Protein 4XB1 (pdb70)

Secondary structure (DSSP, 8-state):
-EEEEEEE--SHHHHHHHHHHHHHSEETTEEEEEEEEEETTEEEESS--HHHHHHHHHHHS-GGGSTT---B---HHHHHHHH--SEEEE-S--TTTHHHHHHHHHTT-EEEE--HHHHHHHHHHHHHHHHHTT--EE-GGGSSTTS-HHHHHHHS-TT--EEEEEEE--HHHHHHHHHHHHT--HHHHHHHHHHTTSS-SS-HHHHTTHHHHHHHHHHHHHHHSS--SEEEE--STT-S--TTEEEEEEEETTEEEEEEEE--TT-TT---TTEEEEEEEETTTEEEEEEEE---HHHHHHHHHHHHHHHHTT-----/-EEEEEEE--SHHHHHHHHHHHHHSSSTT-EEEEEEEEETTEEEESS--HHHHHHHHHHHS-STT-SS--EE---HHHIIIII--SEEEE-S--TTTHHHHHHHHHTT-EEEE--HHHHHHHHHHHHHHHHHTT--EE-GGGSSTTS-HHHHHHHS-TT--EEEEEEE--HHHHHHHHHHHHT--HHHHHHHHHHTTSS-SS-HHHHTTHHHHHHHHHHHHHHHSS--SEEEE--STT-S--TTEEEEEEEETTEEEEEEEE--TT-TT---TTEEEEEEEETTTEEEEEEEE---HHHHHHHHHHHHHHHHTT-----

B-factor: mean 46.6, std 16.68, range [19.9, 144.81]

Solvent-accessible surface area: 24765 Å² total; per-residue (Å²): 134,134,12,38,0,0,0,24,9,6,32,91,30,0,49,10,0,0,55,0,2,43,95,31,34,178,32,55,66,2,58,10,59,10,27,0,0,12,23,236,32,10,0,0,80,26,132,16,85,27,72,79,0,20,83,27,32,92,98,70,43,108,0,41,79,7,48,137,68,146,37,100,148,27,59,40,89,67,1,1,73,66,14,147,4,76,2,0,0,0,14,22,92,75,63,86,0,17,96,2,0,76,37,0,0,38,104,36,12,12,0,0,0,16,10,56,17,0,0,0,64,67,6,67,68,0,20,89,41,1,124,133,48,112,16,10,0,3,1,4,5,0,0,0,5,3,0,2,0,5,2,0,0,3,3,0,4,0,0,4,65,10,116,67,0,8,0,1,3,8,25,14,1,2,43,0,0,40,33,28,55,111,68,91,69,30,99,81,0,12,101,56,0,49,93,108,63,60,6,116,146,105,18,26,107,28,0,34,0,38,13,2,39,42,11,0,20,0,0,0,7,1,16,40,56,52,67,16,149,98,93,70,110,94,16,0,105,144,25,218,84,3,138,38,7,14,3,4,1,53,0,26,138,8,78,1,12,0,82,32,98,104,10,69,93,123,41,53,4,35,1,126,55,86,41,1,0,0,10,0,82,2,59,14,9,31,79,0,16,0,44,0,4,15,26,49,13,81,18,14,0,1,2,0,0,3,5,0,0,3,7,13,38,128,7,34,12,32,34,138,149,8,58,0,0,0,22,10,5,32,92,30,0,50,9,0,0,61,0,3,39,92,30,32,174,32,55,68,4,65,9,69,11,26,0,0,8,21,235,29,6,0,0,78,30,132,19,74,24,84,101,0,34,103,24,34,94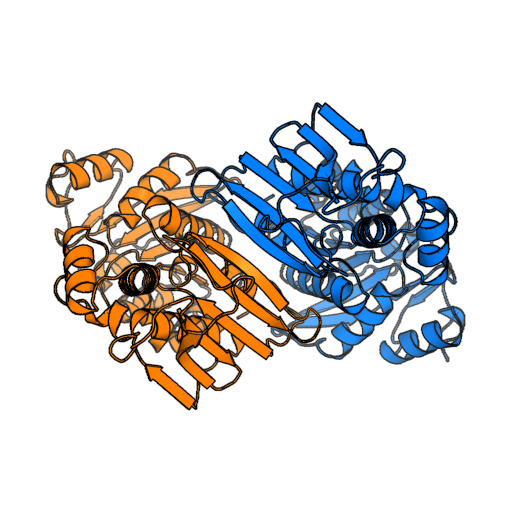,76,63,40,103,0,45,83,17,46,149,59,132,58,90,123,36,49,41,92,81,0,0,72,93,14,137,3,72,3,0,0,0,13,25,96,82,59,98,0,13,90,2,0,63,32,0,0,38,97,30,10,4,0,0,0,18,10,59,12,0,0,0,68,76,6,70,73,0,20,88,43,2,127,133,50,122,18,8,0,3,1,4,6,0,0,0,6,4,0,3,0,5,2,0,0,4,5,1,4,0,0,4,64,10,118,96,0,18,0,1,3,6,32,18,1,1,54,0,0,37,39,28,43,112,67,87,67,31,99,76,0,11,104,50,0,46,90,106,64,62,5,128,146,105,17,30,108,26,0,38,0,42,13,2,21,51,13,0,31,0,0,0,8,2,17,38,57,71,70,12,166,102,104,69,118,93,16,0,103,157,22,217,53,3,139,52,11,12,2,3,1,38,0,27,139,17,62,0,0,0,70,32,49,135,14,78,92,127,55,46,8,37,0,117,52,88,41,1,0,0,13,0,103,2,50,10,9,30,70,0,15,0,52,0,4,18,29,47,16,81,18,15,0,1,2,0,0,6,5,0,0,2,3,11,52,135,7,39,15,33,39

Radius of gyration: 25.52 Å; Cα contacts (8 Å, |Δi|>4): 1491; chains: 2; bounding box: 78×62×58 Å

Organism: Pyrococcus horikoshii (strain ATCC 700860 / DSM 12428 / JCM 9974 / NBRC 100139 / OT-3) (NCBI:txid70601)

Sequence (638 aa):
MKVNISIFGFGTVGRALAEIIAEKSRIFGVELNVISITDRSGTIWGDFDLLEAKEVKESTGKLSNIGDYEVYNFSPQELVEEVKPNILVDVSSWDEAHEMYKVALGEGISVVTSNKPPIANYYDELMNLAKENNAGIFFESTVMAGTPIIGVLRENLLGENIKRIDAVVNASTTFILTKMSEGKTLDDAIEEAKSLGILEEDPSKDIDGIDAYYKAKILHWVSYGEPPEEEERLGIREVRDARNVRLVAQVSKGKISVKPRKLSSDNPLLVEGVQNAAVIRTNNLGEVILKGPGGGGRVTASGVFTDIIKATLKFPNLRMKVNISIFGFGTVGRALAEIIAEKSRIFGVELNVISITDRSGTIWGDFDLLEAKEVKESTGKLSNIGDYEVYNFSPQELVEEVKPNILVDVSSWDEAHEMYKVALGEGISVVTSNKPPIANYYDELMNLAKENNAGIFFESTVMAGTPIIGVLRENLLGENIKRIDAVVNASTTFILTKMSEGKTLDDAIEEAKSLGILEEDPSKDIDGIDAYYKAKILHWVSYGEPPEEEERLGIREVRDARNVRLVAQVSKGKISVKPRKLSSDNPLLVEGVQNAAVIRTNNLGEVILKGPGGGGRVTASGVFTDIIKATLKFPNLR

CATH classification: 3.40.50.720 (+1 more: 3.30.360.10)

Foldseek 3Di:
DEFEEEEEDCDLQNLLLLVVCVVDQQDPNYHYDYQWYADPQAIWGHDADSNQCSVVCVVPVHSCPRPPTHGDHDDLLRCCVPRVTQEYEYEDADQVCLVSLLNQLQQLHEYFYLHQNNCLPPVLVSQVSNVVSVAYYHHQCLFLFLQRPVCCLFVHCVVWQWAKKKKQQQQLQLQLLVVLQVPDDNVVSVVVCCVVVSADPPRCCRQFCVSVQSNLSNSQCRRPVDGAQDEATGGCPPPRNSVQKTFMWMDGHRYIYTGIDRDDPPDPCSDHDQKMKMWTAIDVPGTDITMDGNDGNNRNSNNSVVVVVCRVVVPDRRD/DEFEEEEEDCPLANLLLLVVCVVPQQDPNYGYHYQWYADQQAMWGHDDRSNQCSVCCVVPVHSCVRPPTDGDHDDLLVCCVPRVTLEYEYPDADLVCLVSLLNNLLVQREYFYLHQNNCLPPVLVSCVSNVVRVAYYHHQNVFLFLQRPVCCLFVHCVVWQWAKKKKFTQQLQQQLLVVVQVPDDNVVSQVVCCVVVSAPPPRCCRQQCVSVQSNLSSVQCSRAVDGAQEEETGGCVPPDHSVQKGFMWMDGHRYIYTGIDHDDPPDPQSDHHQKMKMWTQIDPPGTDITMDGNDGHNRNSNRSVVVVVCRVVVPDGRD

Nearest PDB structures (foldseek):
  4xb1-assembly1_B  TM=1.001E+00  e=2.384E-67  Pyrococcus horikoshii OT3
  4xb2-assembly1_B  TM=9.931E-01  e=7.599E-66  Pyrococcus horikoshii OT3
  3c8m-assembly1_A-2  TM=9.111E-01  e=3.312E-28  Thermoplasma volcanium GSS1
  3jsa-assembly1_A-2  TM=9.023E-01  e=8.768E-27  Thermoplasma volcanium
  3ing-assembly1_A-2  TM=8.797E-01  e=6.847E-27  Thermoplasma acidophilum

InterPro domains:
  IPR001342 Homoserine dehydrogenase, catalytic [PF00742] (148-309)
  IPR005106 Aspartate/homoserine dehydrogenase, NAD-binding [PF03447] (9-140)
  IPR022697 Homoserine dehydrogenase lacking ACT domain [PIRSF036497] (2-315)
  IPR036291 NAD(P)-binding domain superfamily [SSF51735] (3-167)

GO terms:
  GO:0004412 homoserine dehydrogenase activity (F, IDA)
  GO:0071265 L-methionine biosynthetic process (P, IDA)
  GO:0009088 L-threonine biosynthetic process (P, IDA)

Structure (mmCIF, N/CA/C/O backbone):
data_4XB1
#
_entry.id   4XB1
#
_cell.length_a   112.560
_cell.length_b   112.560
_cell.length_c   95.885
_cell.angle_alpha   90.000
_cell.angle_beta   90.000
_cell.angle_gamma   90.000
#
_symmetry.space_group_name_H-M   'P 41'
#
loop_
_entity.id
_entity.type
_entity.pdbx_description
1 polymer '319aa long hypothetical homoserine dehydrogenase'
2 non-polymer 'NADPH DIHYDRO-NICOTINAMIDE-ADENINE-DINUCLEOTIDE PHOSPHATE'
3 non-polymer 'SODIUM ION'
4 non-polymer (4S)-2-METHYL-2,4-PENTANEDIOL
5 water water
#
loop_
_atom_site.group_PDB
_atom_site.id
_atom_site.type_symbol
_atom_site.label_atom_id
_atom_site.label_alt_id
_atom_site.label_comp_id
_atom_site.label_asym_id
_atom_site.label_entity_id
_atom_site.label_seq_id
_atom_site.pdbx_PDB_ins_code
_atom_site.Cartn_x
_atom_site.Cartn_y
_atom_site.Cartn_z
_atom_site.occupancy
_atom_site.B_iso_or_equiv
_atom_site.auth_seq_id
_atom_site.auth_comp_id
_atom_site.auth_asym_id
_atom_site.auth_atom_id
_atom_site.pdbx_PDB_model_num
ATOM 1 N N . MET A 1 17 ? 23.778 49.509 25.842 1.00 79.91 1 MET A N 1
ATOM 2 C CA . MET A 1 17 ? 23.458 48.113 25.382 1.00 88.84 1 MET A CA 1
ATOM 3 C C . MET A 1 17 ? 24.564 47.424 24.510 1.00 87.30 1 MET A C 1
ATOM 4 O O . MET A 1 17 ? 24.700 47.671 23.301 1.00 79.70 1 MET A O 1
ATOM 9 N N . LYS A 1 18 ? 25.291 46.507 25.147 1.00 74.46 2 LYS A N 1
ATOM 10 C CA . LYS A 1 18 ? 26.646 46.141 24.751 1.00 70.84 2 LYS A CA 1
ATOM 11 C C . LYS A 1 18 ? 26.599 44.935 23.778 1.00 61.09 2 LYS A C 1
ATOM 12 O O . LYS A 1 18 ? 25.764 44.072 23.915 1.00 52.38 2 LYS A O 1
ATOM 18 N N . VAL A 1 19 ? 27.433 44.894 22.746 1.00 44.07 3 VAL A N 1
ATOM 19 C CA . VAL A 1 19 ? 27.294 43.767 21.854 1.00 46.73 3 VAL A CA 1
ATOM 20 C C . VAL A 1 19 ? 28.662 43.282 21.396 1.00 39.34 3 VAL A C 1
ATOM 21 O O . VAL A 1 19 ? 29.536 44.057 21.141 1.00 37.74 3 VAL A O 1
ATOM 25 N N . ASN A 1 20 ? 28.856 41.980 21.345 1.00 36.09 4 ASN A N 1
ATOM 26 C CA . ASN A 1 20 ? 30.085 41.461 20.791 1.00 39.59 4 ASN A CA 1
ATOM 27 C C . ASN A 1 20 ? 29.920 40.971 19.374 1.00 34.25 4 ASN A C 1
ATOM 28 O O . ASN A 1 20 ? 28.966 40.245 19.025 1.00 35.13 4 ASN A O 1
ATOM 33 N N . ILE A 1 21 ? 30.935 41.279 18.613 1.00 32.55 5 ILE A N 1
ATOM 34 C CA . ILE A 1 21 ? 30.942 41.068 17.207 1.00 34.55 5 ILE A CA 1
ATOM 35 C C . ILE A 1 21 ? 32.109 40.260 16.745 1.00 30.04 5 ILE A C 1
ATOM 36 O O . ILE A 1 21 ? 33.209 40.554 17.146 1.00 29.82 5 ILE A O 1
ATOM 41 N N . SER A 1 22 ? 31.884 39.284 15.885 1.00 29.93 6 SER A N 1
ATOM 42 C CA . SER A 1 22 ? 32.982 38.575 15.220 1.00 31.28 6 SER A CA 1
ATOM 43 C C . SER A 1 22 ? 33.031 38.983 13.810 1.00 29.56 6 SER A C 1
ATOM 44 O O . SER A 1 22 ? 32.053 38.803 13.093 1.00 31.76 6 SER A O 1
ATOM 47 N N . ILE A 1 23 ? 34.189 39.478 13.391 1.00 29.83 7 ILE A N 1
ATOM 48 C CA . ILE A 1 23 ? 34.406 39.866 12.021 1.00 30.32 7 ILE A CA 1
ATOM 49 C C . ILE A 1 23 ? 35.084 38.768 11.324 1.00 30.34 7 ILE A C 1
ATOM 50 O O . ILE A 1 23 ? 36.158 38.360 11.748 1.00 33.94 7 ILE A O 1
ATOM 55 N N . PHE A 1 24 ? 34.418 38.248 10.298 1.00 30.78 8 PHE A N 1
ATOM 56 C CA . PHE A 1 24 ? 34.919 37.146 9.501 1.00 32.40 8 PHE A CA 1
ATOM 57 C C . PHE A 1 24 ? 35.336 37.657 8.127 1.00 33.68 8 PHE A C 1
ATOM 58 O O . PHE A 1 24 ? 34.475 38.088 7.329 1.00 29.53 8 PHE A O 1
ATOM 66 N N . GLY A 1 25 ? 36.636 37.624 7.871 1.00 29.06 9 GLY A N 1
ATOM 67 C CA . GLY A 1 25 ? 37.305 38.303 6.780 1.00 28.84 9 GLY A CA 1
ATOM 68 C C . GLY A 1 25 ? 37.889 39.623 7.233 1.00 28.14 9 GLY A C 1
ATOM 69 O O . GLY A 1 25 ? 37.357 40.292 8.073 1.00 28.16 9 GLY A O 1
ATOM 70 N N . PHE A 1 26 ? 39.027 39.972 6.681 1.00 31.05 10 PHE A N 1
ATOM 71 C CA . PHE A 1 26 ? 39.669 41.213 7.033 1.00 33.91 10 PHE A CA 1
ATOM 72 C C . PHE A 1 26 ? 40.435 41.818 5.887 1.00 36.67 10 PHE A C 1
ATOM 73 O O . PHE A 1 26 ? 41.598 42.083 5.995 1.00 38.25 10 PHE A O 1
ATOM 81 N N . GLY A 1 27 ? 39.744 42.061 4.798 1.00 33.77 11 GLY A N 1
ATOM 82 C CA . GLY A 1 27 ? 40.323 42.634 3.615 1.00 31.92 11 GLY A CA 1
ATOM 83 C C . GLY A 1 27 ? 40.046 44.104 3.525 1.00 30.80 11 GLY A C 1
ATOM 84 O O . GLY A 1 27 ? 39.906 44.754 4.517 1.00 31.56 11 GLY A O 1
ATOM 85 N N . THR A 1 28 ? 40.000 44.623 2.309 1.00 35.48 12 THR A N 1
ATOM 86 C CA . THR A 1 28 ? 39.654 46.015 2.104 1.00 36.34 12 THR A CA 1
ATOM 87 C C . THR A 1 28 ? 38.412 46.397 2.918 1.00 32.15 12 THR A C 1
ATOM 88 O O . THR A 1 28 ? 38.379 47.395 3.605 1.00 33.51 12 THR A O 1
ATOM 92 N N . VAL A 1 29 ? 37.371 45.591 2.833 1.00 31.19 13 VAL A N 1
ATOM 93 C CA . VAL A 1 29 ? 36.121 45.974 3.498 1.00 29.78 13 VAL A CA 1
ATOM 94 C C . VAL A 1 29 ? 36.206 45.868 5.014 1.00 26.31 13 VAL A C 1
ATOM 95 O O . VAL A 1 29 ? 35.802 46.769 5.747 1.00 26.65 13 VAL A O 1
ATOM 99 N N . GLY A 1 30 ? 36.687 44.723 5.493 1.00 28.53 14 GLY A N 1
ATOM 100 C CA . GLY A 1 30 ? 36.836 44.541 6.965 1.00 28.74 14 GLY A CA 1
ATOM 101 C C . GLY A 1 30 ? 37.733 45.519 7.673 1.00 26.70 14 GLY A C 1
ATOM 102 O O . GLY A 1 30 ? 37.397 46.046 8.766 1.00 29.90 14 GLY A O 1
ATOM 103 N N . ARG A 1 31 ? 38.817 45.892 6.990 1.00 30.06 15 ARG A N 1
ATOM 104 C CA . ARG A 1 31 ? 39.684 46.941 7.565 1.00 34.94 15 ARG A CA 1
ATOM 105 C C . ARG A 1 31 ? 39.004 48.284 7.598 1.00 30.99 15 ARG A C 1
ATOM 106 O O . ARG A 1 31 ? 39.082 49.031 8.614 1.00 30.79 15 ARG A O 1
ATOM 114 N N . ALA A 1 32 ? 38.253 48.617 6.548 1.00 30.85 16 ALA A N 1
ATOM 115 C CA . ALA A 1 32 ? 37.547 49.935 6.602 1.00 31.44 16 ALA A CA 1
ATOM 116 C C . ALA A 1 32 ? 36.458 49.875 7.684 1.00 28.03 16 ALA A C 1
ATOM 117 O O . ALA A 1 32 ? 36.123 50.854 8.375 1.00 30.05 16 ALA A O 1
ATOM 119 N N . LEU A 1 33 ? 35.903 48.677 7.860 1.00 27.96 17 LEU A N 1
ATOM 120 C CA . LEU A 1 33 ? 34.841 48.532 8.868 1.00 30.65 17 LEU A CA 1
ATOM 121 C C . LEU A 1 33 ? 35.468 48.716 10.240 1.00 32.36 17 LEU A C 1
ATOM 122 O O . LEU A 1 33 ? 34.871 49.319 11.115 1.00 31.42 17 LEU A O 1
ATOM 127 N N . ALA A 1 34 ? 36.706 48.250 10.411 1.00 31.57 18 ALA A N 1
ATOM 128 C CA . ALA A 1 34 ? 37.406 48.483 11.735 1.00 31.28 18 ALA A CA 1
ATOM 129 C C . ALA A 1 34 ? 37.548 49.968 12.019 1.00 30.89 18 ALA A C 1
ATOM 130 O O . ALA A 1 34 ? 37.311 50.416 13.134 1.00 28.86 18 ALA A O 1
ATOM 132 N N . GLU A 1 35 ? 37.834 50.751 10.995 1.00 32.37 19 GLU A N 1
ATOM 133 C CA . GLU A 1 35 ? 37.944 52.197 11.204 1.00 34.70 19 GLU A CA 1
ATOM 134 C C . GLU A 1 35 ? 36.630 52.841 11.597 1.00 35.17 19 GLU A C 1
ATOM 135 O O . GLU A 1 35 ? 36.545 53.650 12.508 1.00 31.19 19 GLU A O 1
ATOM 141 N N . ILE A 1 36 ? 35.574 52.480 10.892 1.00 36.56 20 ILE A N 1
ATOM 142 C CA . ILE A 1 36 ? 34.253 53.058 11.194 1.00 30.59 20 ILE A CA 1
ATOM 143 C C . ILE A 1 36 ? 33.792 52.580 12.562 1.00 28.76 20 ILE A C 1
ATOM 144 O O . ILE A 1 36 ? 33.284 53.353 13.394 1.00 33.64 20 ILE A O 1
ATOM 149 N N . ILE A 1 37 ? 34.006 51.326 12.857 1.00 30.55 21 ILE A N 1
ATOM 150 C CA . ILE A 1 37 ? 33.617 50.894 14.217 1.00 35.42 21 ILE A CA 1
ATOM 151 C C . ILE A 1 37 ? 34.413 51.653 15.280 1.00 35.71 21 ILE A C 1
ATOM 152 O O . ILE A 1 37 ? 33.867 52.101 16.292 1.00 34.27 21 ILE A O 1
ATOM 157 N N . ALA A 1 38 ? 35.703 51.861 15.045 1.00 37.65 22 ALA A N 1
ATOM 158 C CA . ALA A 1 38 ? 36.493 52.618 16.065 1.00 39.67 22 ALA A CA 1
ATOM 159 C C . ALA A 1 38 ? 36.021 54.063 16.223 1.00 44.02 22 ALA A C 1
ATOM 160 O O . ALA A 1 38 ? 36.026 54.587 17.309 1.00 45.67 22 ALA A O 1
ATOM 162 N N . GLU A 1 39 ? 35.571 54.694 15.135 1.00 45.46 23 GLU A N 1
ATOM 163 C CA . GLU A 1 39 ? 35.088 56.042 15.207 1.00 41.55 23 GLU A CA 1
ATOM 164 C C . GLU A 1 39 ? 33.726 56.076 15.872 1.00 41.71 23 GLU A C 1
ATOM 165 O O . GLU A 1 39 ? 33.404 57.036 16.529 1.00 47.00 23 GLU A O 1
ATOM 171 N N . LYS A 1 40 ? 32.897 55.038 15.719 1.00 40.28 24 LYS A N 1
ATOM 172 C CA . LYS A 1 40 ? 31.512 55.154 16.136 1.00 39.35 24 LYS A CA 1
ATOM 173 C C . LYS A 1 40 ? 31.049 53.992 17.061 1.00 45.46 24 LYS A C 1
ATOM 174 O O . LYS A 1 40 ? 29.882 53.557 17.027 1.00 43.87 24 LYS A O 1
ATOM 180 N N . SER A 1 41 ? 31.932 53.470 17.880 1.00 44.11 25 SER A N 1
ATOM 181 C CA . SER A 1 41 ? 31.566 52.257 18.692 1.00 52.04 25 SER A CA 1
ATOM 182 C C . SER A 1 41 ? 30.453 52.478 19.716 1.00 46.92 25 SER A C 1
ATOM 183 O O . SER A 1 41 ? 29.892 51.496 20.209 1.00 53.19 25 SER A O 1
ATOM 186 N N . ARG A 1 42 ? 30.171 53.744 20.065 1.00 44.17 26 ARG A N 1
ATOM 187 C CA . ARG A 1 42 ? 29.182 54.091 21.091 1.00 48.52 26 ARG A CA 1
ATOM 188 C C . ARG A 1 42 ? 28.251 55.059 20.445 1.00 47.90 26 ARG A C 1
ATOM 189 O O . ARG A 1 42 ? 28.544 56.231 20.410 1.00 66.35 26 ARG A O 1
ATOM 197 N N . ILE A 1 43 ? 27.181 54.593 19.871 1.00 42.75 27 ILE A N 1
ATOM 198 C CA . ILE A 1 43 ? 26.421 55.406 18.909 1.00 46.80 27 ILE A CA 1
ATOM 199 C C . ILE A 1 43 ? 25.027 54.894 19.090 1.00 40.50 27 ILE A C 1
ATOM 200 O O . ILE A 1 43 ? 24.840 53.688 19.204 1.00 35.59 27 ILE A O 1
ATOM 205 N N . PHE A 1 44 ? 24.081 55.809 19.261 1.00 38.00 28 PHE A N 1
ATOM 206 C CA . PHE A 1 44 ? 22.713 55.445 19.591 1.00 41.39 28 PHE A CA 1
ATOM 207 C C . PHE A 1 44 ? 22.640 54.693 20.936 1.00 43.63 28 PHE A C 1
ATOM 208 O O . PHE A 1 44 ? 21.848 53.776 21.089 1.00 49.31 28 PHE A O 1
ATOM 216 N N . GLY A 1 45 ? 23.527 55.053 21.867 1.00 47.79 29 GLY A N 1
ATOM 217 C CA . GLY A 1 45 ? 23.691 54.352 23.139 1.00 53.19 29 GLY A CA 1
ATOM 218 C C . GLY A 1 45 ? 23.907 52.844 23.046 1.00 56.46 29 GLY A C 1
ATOM 219 O O . GLY A 1 45 ? 23.556 52.098 23.962 1.00 62.34 29 GLY A O 1
ATOM 220 N N . VAL A 1 46 ? 24.464 52.387 21.926 1.00 51.34 30 VAL A N 1
ATOM 221 C CA . VAL A 1 46 ? 24.882 50.993 21.773 1.00 53.86 30 VAL A CA 1
ATOM 222 C C . VAL A 1 46 ? 26.365 50.945 22.089 1.00 45.36 30 VAL A C 1
ATOM 223 O O . VAL A 1 46 ? 27.041 51.932 21.951 1.00 45.69 30 VAL A O 1
ATOM 227 N N . GLU A 1 47 ? 26.901 49.804 22.447 1.00 43.56 31 GLU A N 1
ATOM 228 C CA . GLU A 1 47 ? 28.342 49.723 22.567 1.00 48.32 31 GLU A CA 1
ATOM 229 C C . GLU A 1 47 ? 28.882 48.503 21.827 1.00 37.86 31 GLU A C 1
ATOM 230 O O . GLU A 1 47 ? 28.631 47.348 22.206 1.00 42.29 31 GLU A O 1
ATOM 236 N N . LEU A 1 48 ? 29.657 48.764 20.789 1.00 36.45 32 LEU A N 1
ATOM 237 C CA . LEU A 1 48 ? 30.130 47.698 19.917 1.00 40.77 32 LEU A CA 1
ATOM 238 C C . LEU A 1 48 ? 31.512 47.291 20.362 1.00 38.83 32 LEU A C 1
ATOM 239 O O . LEU A 1 48 ? 32.377 48.125 20.494 1.00 40.30 32 LEU A O 1
ATOM 244 N N . ASN A 1 49 ? 31.693 46.005 20.520 1.00 35.71 33 ASN A N 1
ATOM 245 C CA . ASN A 1 49 ? 32.958 45.409 20.809 1.00 38.85 33 ASN A CA 1
ATOM 246 C C . ASN A 1 49 ? 33.299 44.274 19.822 1.00 33.86 33 ASN A C 1
ATOM 247 O O . ASN A 1 49 ? 32.539 43.339 19.641 1.00 35.83 33 ASN A O 1
ATOM 252 N N . VAL A 1 50 ? 34.436 44.412 19.155 1.00 32.20 34 VAL A N 1
ATOM 253 C CA . VAL A 1 50 ? 34.919 43.399 18.298 1.00 33.69 34 VAL A CA 1
ATOM 254 C C . VAL A 1 50 ? 35.703 42.386 19.105 1.00 34.26 34 VAL A C 1
ATOM 255 O O . VAL A 1 50 ? 36.784 42.715 19.540 1.00 37.90 34 VAL A O 1
ATOM 259 N N . ILE A 1 51 ? 35.148 41.176 19.324 1.00 36.28 35 ILE A N 1
ATOM 260 C CA . ILE A 1 51 ? 35.833 40.169 20.148 1.00 39.52 35 ILE A CA 1
ATOM 261 C C . ILE A 1 51 ? 36.665 39.215 19.349 1.00 37.20 35 ILE A C 1
ATOM 262 O O . ILE A 1 51 ? 37.497 38.552 19.939 1.00 36.04 35 ILE A O 1
ATOM 267 N N . SER A 1 52 ? 36.426 39.074 18.060 1.00 35.37 36 SER A N 1
ATOM 268 C CA . SER A 1 52 ? 37.276 38.265 17.233 1.00 33.33 36 SER A CA 1
ATOM 269 C C . SER A 1 52 ? 37.350 38.832 15.837 1.00 35.26 36 SER A C 1
ATOM 270 O O . SER A 1 52 ? 36.393 39.439 15.359 1.00 38.56 36 SER A O 1
ATOM 273 N N . ILE A 1 53 ? 38.459 38.576 15.173 1.00 29.81 37 ILE A N 1
ATOM 274 C CA . ILE A 1 53 ? 38.598 38.814 13.742 1.00 31.57 37 ILE A CA 1
ATOM 275 C C . ILE A 1 53 ? 39.285 37.601 13.161 1.00 30.24 37 ILE A C 1
ATOM 276 O O . ILE A 1 53 ? 40.151 37.008 13.822 1.00 35.95 37 ILE A O 1
ATOM 281 N N . THR A 1 54 ? 38.913 37.243 11.944 1.00 32.30 38 THR A N 1
ATOM 282 C CA . THR A 1 54 ? 39.329 36.012 11.290 1.00 31.79 38 THR A CA 1
ATOM 283 C C . THR A 1 54 ? 39.743 36.309 9.863 1.00 38.21 38 THR A C 1
ATOM 284 O O . THR A 1 54 ? 39.021 37.049 9.149 1.00 34.46 38 THR A O 1
ATOM 288 N N . ASP A 1 55 ? 40.953 35.840 9.486 1.00 36.43 39 ASP A N 1
ATOM 289 C CA . ASP A 1 55 ? 41.400 35.808 8.083 1.00 35.18 39 ASP A CA 1
ATOM 290 C C . ASP A 1 55 ? 41.953 34.442 7.821 1.00 35.37 39 ASP A C 1
ATOM 291 O O . ASP A 1 55 ? 41.699 33.494 8.582 1.00 38.90 39 ASP A O 1
ATOM 296 N N . ARG A 1 56 ? 42.654 34.283 6.722 1.00 36.61 40 ARG A N 1
ATOM 297 C CA . ARG A 1 56 ? 43.181 32.972 6.397 1.00 41.95 40 ARG A CA 1
ATOM 298 C C . ARG A 1 56 ? 44.335 32.600 7.326 1.00 38.82 40 ARG A C 1
ATOM 299 O O . ARG A 1 56 ? 44.617 31.444 7.502 1.00 40.34 40 ARG A O 1
ATOM 307 N N . SER A 1 57 ? 44.946 33.563 7.978 1.00 36.51 41 SER A N 1
ATOM 308 C CA . SER A 1 57 ? 45.983 33.203 8.963 1.00 39.45 41 SER A CA 1
ATOM 309 C C . SER A 1 57 ? 45.459 32.596 10.279 1.00 40.12 41 SER A C 1
ATOM 310 O O . SER A 1 57 ? 46.188 31.893 10.978 1.00 44.27 41 SER A O 1
ATOM 313 N N . GLY A 1 58 ? 44.167 32.795 10.573 1.00 36.13 42 GLY A N 1
ATOM 314 C CA . GLY A 1 58 ? 43.542 32.284 11.789 1.00 31.90 42 GLY A CA 1
ATOM 315 C C . GLY A 1 58 ? 42.632 33.358 12.415 1.00 38.14 42 GLY A C 1
ATOM 316 O O . GLY A 1 58 ? 42.343 34.397 11.802 1.00 34.56 42 GLY A O 1
ATOM 317 N N . THR A 1 59 ? 42.181 33.103 13.630 1.00 35.24 43 THR A N 1
ATOM 318 C CA . THR A 1 59 ? 41.310 33.981 14.354 1.00 33.99 43 THR A CA 1
ATOM 319 C C . THR A 1 59 ? 42.056 34.522 15.561 1.00 33.15 43 THR A C 1
ATOM 320 O O . THR A 1 59 ? 42.616 33.742 16.336 1.00 32.89 43 THR A O 1
ATOM 324 N N . ILE A 1 60 ? 42.039 35.840 15.744 1.00 34.01 44 ILE A N 1
ATOM 325 C CA . ILE A 1 60 ? 42.414 36.439 16.998 1.00 33.83 44 ILE A CA 1
ATOM 326 C C . ILE A 1 60 ? 41.177 36.740 17.805 1.00 37.40 44 ILE A C 1
ATOM 327 O O . ILE A 1 60 ? 40.183 37.208 17.283 1.00 35.24 44 ILE A O 1
ATOM 332 N N . TRP A 1 61 ? 41.296 36.546 19.106 1.00 34.10 45 TRP A N 1
ATOM 333 C CA . TRP A 1 61 ? 40.163 36.430 19.998 1.00 37.53 45 TRP A CA 1
ATOM 334 C C . TRP A 1 61 ? 40.597 36.995 21.342 1.00 36.90 45 TRP A C 1
ATOM 335 O O . TRP A 1 61 ? 41.564 36.533 21.907 1.00 44.84 45 TRP A O 1
ATOM 346 N N . GLY A 1 62 ? 39.859 37.959 21.817 1.00 35.64 46 GLY A N 1
ATOM 347 C CA . GLY A 1 62 ? 40.206 38.546 23.060 1.00 37.90 46 GLY A CA 1
ATOM 348 C C . GLY A 1 62 ? 40.121 40.034 23.033 1.00 40.76 46 GLY A C 1
ATOM 349 O O . GLY A 1 62 ? 39.300 40.609 22.404 1.00 44.73 46 GLY A O 1
ATOM 350 N N . ASP A 1 63 ? 41.055 40.632 23.726 1.00 47.86 47 ASP A N 1
ATOM 351 C CA . ASP A 1 63 ? 41.081 42.030 24.038 1.00 51.07 47 ASP A CA 1
ATOM 352 C C . ASP A 1 63 ? 42.000 42.857 23.186 1.00 42.19 47 ASP A C 1
ATOM 353 O O . ASP A 1 63 ? 42.458 43.887 23.608 1.00 43.57 47 ASP A O 1
ATOM 358 N N . PHE A 1 64 ? 42.282 42.385 21.993 1.00 47.46 48 PHE A N 1
ATOM 359 C CA . PHE A 1 64 ? 43.198 43.045 21.114 1.00 44.22 48 PHE A CA 1
ATOM 360 C C . PHE A 1 64 ? 42.653 44.417 20.780 1.00 43.63 48 PHE A C 1
ATOM 361 O O . PHE A 1 64 ? 41.505 44.671 20.934 1.00 44.88 48 PHE A O 1
ATOM 369 N N . ASP A 1 65 ? 43.520 45.339 20.434 1.00 51.31 49 ASP A N 1
ATOM 370 C CA . ASP A 1 65 ? 43.107 46.661 20.038 1.00 51.47 49 ASP A CA 1
ATOM 371 C C . ASP A 1 65 ? 42.724 46.588 18.542 1.00 43.83 49 ASP A C 1
ATOM 372 O O . ASP A 1 65 ? 43.518 46.141 17.684 1.00 37.14 49 ASP A O 1
ATOM 377 N N . LEU A 1 66 ? 41.520 47.052 18.256 1.00 39.72 50 LEU A N 1
ATOM 378 C CA . LEU A 1 66 ? 40.972 46.991 16.898 1.00 40.03 50 LEU A CA 1
ATOM 379 C C . LEU A 1 66 ? 41.895 47.648 15.850 1.00 36.94 50 LEU A C 1
ATOM 380 O O . LEU A 1 66 ? 42.259 47.034 14.834 1.00 38.54 50 LEU A O 1
ATOM 385 N N . LEU A 1 67 ? 42.278 48.893 16.083 1.00 39.94 51 LEU A N 1
ATOM 386 C CA . LEU A 1 67 ? 43.100 49.638 15.084 1.00 41.96 51 LEU A CA 1
ATOM 387 C C . LEU A 1 67 ? 44.499 49.055 14.924 1.00 41.53 51 LEU A C 1
ATOM 388 O O . LEU A 1 67 ? 45.074 48.884 13.782 1.00 38.20 51 LEU A O 1
ATOM 393 N N . GLU A 1 68 ? 45.036 48.572 16.033 1.00 42.15 52 GLU A N 1
ATOM 394 C CA . GLU A 1 68 ? 46.292 47.834 15.912 1.00 44.09 52 GLU A CA 1
ATOM 395 C C . GLU A 1 68 ? 46.127 46.616 15.036 1.00 41.03 52 GLU A C 1
ATOM 396 O O . GLU A 1 68 ? 46.980 46.335 14.150 1.00 40.76 52 GLU A O 1
ATOM 402 N N . ALA A 1 69 ? 45.035 45.865 15.265 1.00 38.69 53 ALA A N 1
ATOM 403 C CA . ALA A 1 69 ? 44.829 44.671 14.420 1.00 40.48 53 ALA A CA 1
ATOM 404 C C . ALA A 1 69 ? 44.719 45.098 12.982 1.00 35.66 53 ALA A C 1
ATOM 405 O O . ALA A 1 69 ? 45.256 44.469 12.092 1.00 35.67 53 ALA A O 1
ATOM 407 N N . LYS A 1 70 ? 44.098 46.220 12.743 1.00 39.03 54 LYS A N 1
ATOM 408 C CA . LYS A 1 70 ? 44.045 46.735 11.340 1.00 43.61 54 LYS A CA 1
ATOM 409 C C . LYS A 1 70 ? 45.431 47.117 10.798 1.00 41.84 54 LYS A C 1
ATOM 410 O O . LYS A 1 70 ? 45.756 46.788 9.654 1.00 36.06 54 LYS A O 1
ATOM 416 N N . GLU A 1 71 ? 46.215 47.833 11.614 1.00 45.67 55 GLU A N 1
ATOM 417 C CA . GLU A 1 71 ? 47.598 48.231 11.229 1.00 49.13 55 GLU A CA 1
ATOM 418 C C . GLU A 1 71 ? 48.400 46.984 10.916 1.00 45.64 55 GLU A C 1
ATOM 419 O O . GLU A 1 71 ? 49.031 46.897 9.836 1.00 43.59 55 GLU A O 1
ATOM 425 N N . VAL A 1 72 ? 48.302 45.968 11.778 1.00 35.60 56 VAL A N 1
ATOM 426 C CA . VAL A 1 72 ? 49.134 44.804 11.501 1.00 39.50 56 VAL A CA 1
ATOM 427 C C . VAL A 1 72 ? 48.775 44.049 10.255 1.00 38.99 56 VAL A C 1
ATOM 428 O O . VAL A 1 72 ? 49.615 43.449 9.552 1.00 43.86 56 VAL A O 1
ATOM 432 N N . LYS A 1 73 ? 47.492 43.977 9.973 1.00 42.79 57 LYS A N 1
ATOM 433 C CA . LYS A 1 73 ? 47.043 43.227 8.786 1.00 38.90 57 LYS A CA 1
ATOM 434 C C . LYS A 1 73 ? 47.492 43.947 7.526 1.00 37.10 57 LYS A C 1
ATOM 435 O O . LYS A 1 73 ? 47.895 43.347 6.552 1.00 38.99 57 LYS A O 1
ATOM 441 N N . GLU A 1 74 ? 47.350 45.248 7.560 1.00 41.59 58 GLU A N 1
ATOM 442 C CA . GLU A 1 74 ? 47.764 46.117 6.433 1.00 48.91 58 GLU A CA 1
ATOM 443 C C . GLU A 1 74 ? 49.261 46.027 6.176 1.00 49.82 58 GLU A C 1
ATOM 444 O O . GLU A 1 74 ? 49.651 45.713 5.063 1.00 46.51 58 GLU A O 1
ATOM 450 N N . SER A 1 75 ? 50.102 46.230 7.215 1.00 52.79 59 SER A N 1
ATOM 451 C CA . SER A 1 75 ? 51.585 46.090 7.058 1.00 52.29 59 SER A CA 1
ATOM 452 C C . SER A 1 75 ? 52.043 44.692 6.649 1.00 60.68 59 SER A C 1
ATOM 453 O O . SER A 1 75 ? 52.849 44.558 5.734 1.00 71.03 59 SER A O 1
ATOM 456 N N . THR A 1 76 ? 51.544 43.644 7.306 1.00 47.44 60 THR A N 1
ATOM 457 C CA . THR A 1 76 ? 52.122 42.301 7.124 1.00 44.84 60 THR A CA 1
ATOM 458 C C . THR A 1 76 ? 51.311 41.335 6.291 1.00 47.39 60 THR A C 1
ATOM 459 O O . THR A 1 76 ? 51.841 40.308 5.866 1.00 51.75 60 THR A O 1
ATOM 463 N N . GLY A 1 77 ? 50.016 41.626 6.059 1.00 45.44 61 GLY A N 1
ATOM 464 C CA . GLY A 1 77 ? 49.163 40.710 5.329 1.00 44.52 61 GLY A CA 1
ATOM 465 C C . GLY A 1 77 ? 48.490 39.639 6.200 1.00 48.25 61 GLY A C 1
ATOM 466 O O . GLY A 1 77 ? 47.807 38.774 5.675 1.00 44.63 61 GLY A O 1
ATOM 467 N N . LYS A 1 78 ? 48.680 39.669 7.515 1.00 44.50 62 LYS A N 1
ATOM 468 C CA . LYS A 1 78 ? 48.274 38.522 8.360 1.00 49.46 62 LYS A CA 1
ATOM 469 C C . LYS A 1 78 ? 47.932 38.934 9.766 1.00 49.26 62 LYS A C 1
ATOM 470 O O . LYS A 1 78 ? 48.505 39.835 10.339 1.00 52.20 62 LYS A O 1
ATOM 476 N N . LEU A 1 79 ? 46.974 38.253 10.356 1.00 51.25 63 LEU A N 1
ATOM 477 C CA . LEU A 1 79 ? 46.533 38.593 11.689 1.00 48.35 63 LEU A CA 1
ATOM 478 C C . LEU A 1 79 ? 47.434 37.966 12.729 1.00 43.16 63 LEU A C 1
ATOM 479 O O . LEU A 1 79 ? 47.384 38.319 13.861 1.00 42.64 63 LEU A O 1
ATOM 484 N N . SER A 1 80 ? 48.286 37.061 12.302 1.00 49.26 64 SER A N 1
ATOM 485 C CA . SER A 1 80 ? 49.163 36.315 13.180 1.00 62.86 64 SER A CA 1
ATOM 486 C C . SER A 1 80 ? 50.112 37.185 13.955 1.00 55.90 64 SER A C 1
ATOM 487 O O . SER A 1 80 ? 50.438 36.907 15.079 1.00 71.26 64 SER A O 1
ATOM 490 N N . ASN A 1 81 ? 50.575 38.228 13.314 1.00 59.92 65 ASN A N 1
ATOM 491 C CA . ASN A 1 81 ? 51.662 39.036 13.793 1.00 68.96 65 ASN A CA 1
ATOM 492 C C . ASN A 1 81 ? 51.400 39.937 14.980 1.00 69.12 65 ASN A C 1
ATOM 493 O O . ASN A 1 81 ? 52.312 40.478 15.564 1.00 68.57 65 ASN A O 1
ATOM 498 N N . ILE A 1 82 ? 50.150 40.133 15.320 1.00 65.04 66 ILE A N 1
ATOM 499 C CA . ILE A 1 82 ? 49.786 41.115 16.291 1.00 70.03 66 ILE A CA 1
ATOM 500 C C . ILE A 1 82 ? 50.600 40.795 17.512 1.00 78.11 66 ILE A C 1
ATOM 501 O O . ILE A 1 82 ? 50.877 39.641 17.799 1.00 86.38 66 ILE A O 1
ATOM 506 N N . GLY A 1 83 ? 51.060 41.833 18.188 1.00 90.68 67 GLY A N 1
ATOM 507 C CA . GLY A 1 83 ? 51.824 41.641 19.398 1.00 83.36 67 GLY A CA 1
ATOM 508 C C . GLY A 1 83 ? 50.939 41.188 20.530 1.00 74.09 67 GLY A C 1
ATOM 509 O O . GLY A 1 83 ? 49.920 41.777 20.800 1.00 67.84 67 GLY A O 1
ATOM 510 N N . ASP A 1 84 ? 51.367 40.138 21.198 1.00 68.88 68 ASP A N 1
ATOM 511 C CA . ASP A 1 84 ? 50.675 39.582 22.353 1.00 75.49 68 ASP A CA 1
ATOM 512 C C . ASP A 1 84 ? 49.386 38.828 22.135 1.00 59.24 68 ASP A C 1
ATOM 513 O O . ASP A 1 84 ? 48.616 38.689 23.048 1.00 63.59 68 ASP A O 1
ATOM 518 N N . TYR A 1 85 ? 49.145 38.354 20.934 1.00 47.55 69 TYR A N 1
ATOM 519 C CA . TYR A 1 85 ? 48.054 37.443 20.706 1.00 45.78 69 TYR A CA 1
ATOM 520 C C . TYR A 1 85 ? 48.559 36.365 19.775 1.00 45.75 69 TYR A C 1
ATOM 521 O O . TYR A 1 85 ? 49.384 36.624 18.932 1.00 45.70 69 TYR A O 1
ATOM 530 N N . GLU A 1 86 ? 48.102 35.144 19.973 1.00 44.12 70 GLU A N 1
ATOM 531 C CA . GLU A 1 86 ? 48.329 34.092 19.024 1.00 43.09 70 GLU A CA 1
ATOM 532 C C . GLU A 1 86 ? 47.016 33.581 18.423 1.00 33.44 70 GLU A C 1
ATOM 533 O O . GLU A 1 86 ? 46.038 33.304 19.088 1.00 36.97 70 GLU A O 1
ATOM 539 N N . VAL A 1 87 ? 47.034 33.426 17.140 1.00 34.18 71 VAL A N 1
ATOM 540 C CA . VAL A 1 87 ? 45.832 33.042 16.484 1.00 42.09 71 VAL A CA 1
ATOM 541 C C . VAL A 1 87 ? 45.431 31.645 16.887 1.00 40.71 71 VAL A C 1
ATOM 542 O O . VAL A 1 87 ? 46.256 30.821 17.263 1.00 41.71 71 VAL A O 1
ATOM 546 N N . TYR A 1 88 ? 44.148 31.430 16.750 1.00 37.70 72 TYR A N 1
ATOM 547 C CA . TYR A 1 88 ? 43.522 30.136 16.816 1.00 38.21 72 TYR A CA 1
ATOM 548 C C . TYR A 1 88 ? 43.157 29.731 15.380 1.00 38.31 72 TYR A C 1
ATOM 549 O O . TYR A 1 88 ? 42.670 30.530 14.574 1.00 40.06 72 TYR A O 1
ATOM 558 N N . ASN A 1 89 ? 43.424 28.478 15.063 1.00 35.39 73 ASN A N 1
ATOM 559 C CA . ASN A 1 89 ? 42.989 27.899 13.845 1.00 39.84 73 ASN A CA 1
ATOM 560 C C . ASN A 1 89 ? 41.624 27.281 14.061 1.00 41.53 73 ASN A C 1
ATOM 561 O O . ASN A 1 89 ? 41.497 26.097 14.372 1.00 36.60 73 ASN A O 1
ATOM 566 N N . PHE A 1 90 ? 40.592 28.143 13.953 1.00 37.57 74 PHE A N 1
ATOM 567 C CA . PHE A 1 90 ? 39.196 27.732 14.036 1.00 38.45 74 PHE A CA 1
ATOM 568 C C . PHE A 1 90 ? 38.575 27.532 12.670 1.00 39.10 74 PHE A C 1
ATOM 569 O O . PHE A 1 90 ? 38.732 28.356 11.790 1.00 41.17 74 PHE A O 1
ATOM 577 N N . SER A 1 91 ? 37.903 26.403 12.495 1.00 39.59 75 SER A N 1
ATOM 578 C CA . SER A 1 91 ? 36.932 26.254 11.454 1.00 37.43 75 SER A CA 1
ATOM 579 C C . SER A 1 91 ? 35.789 27.264 11.757 1.00 41.36 75 SER A C 1
ATOM 580 O O . SER A 1 91 ? 35.637 27.758 12.893 1.00 40.33 75 SER A O 1
ATOM 583 N N . PRO A 1 92 ? 34.944 27.541 10.739 1.00 45.31 76 PRO A N 1
ATOM 584 C CA . PRO A 1 92 ? 33.825 28.474 10.935 1.00 43.02 76 PRO A CA 1
ATOM 585 C C . PRO A 1 92 ? 32.963 28.061 12.064 1.00 38.82 76 PRO A C 1
ATOM 586 O O . PRO A 1 92 ? 32.624 28.853 12.868 1.00 41.38 76 PRO A O 1
ATOM 590 N N . GLN A 1 93 ? 32.660 26.789 12.155 1.00 39.42 77 GLN A N 1
ATOM 591 C CA . GLN A 1 93 ? 31.843 26.282 13.221 1.00 42.95 77 GLN A CA 1
ATOM 592 C C . GLN A 1 93 ? 32.464 26.379 14.599 1.00 43.22 77 GLN A C 1
ATOM 593 O O . GLN A 1 93 ? 31.792 26.702 15.613 1.00 46.72 77 GLN A O 1
ATOM 599 N N . GLU A 1 94 ? 33.762 26.107 14.673 1.00 45.18 78 GLU A N 1
ATOM 600 C CA . GLU A 1 94 ? 34.446 26.179 15.967 1.00 36.82 78 GLU A CA 1
ATOM 601 C C . GLU A 1 94 ? 34.500 27.634 16.356 1.00 32.10 78 GLU A C 1
ATOM 602 O O . GLU A 1 94 ? 34.252 27.971 17.515 1.00 34.23 78 GLU A O 1
ATOM 608 N N . LEU A 1 95 ? 34.721 28.527 15.380 1.00 37.61 79 LEU A N 1
ATOM 609 C CA . LEU A 1 95 ? 34.699 29.996 15.693 1.00 35.21 79 LEU A CA 1
ATOM 610 C C . LEU A 1 95 ? 33.440 30.354 16.390 1.00 35.29 79 LEU A C 1
ATOM 611 O O . LEU A 1 95 ? 33.433 31.003 17.421 1.00 36.68 79 LEU A O 1
ATOM 616 N N . VAL A 1 96 ? 32.325 29.928 15.807 1.00 39.04 80 VAL A N 1
ATOM 617 C CA . VAL A 1 96 ? 31.040 30.293 16.365 1.00 37.51 80 VAL A CA 1
ATOM 618 C C . VAL A 1 96 ? 30.805 29.708 17.726 1.00 34.60 80 VAL A C 1
ATOM 619 O O . VAL A 1 96 ? 30.344 30.403 18.665 1.00 36.05 80 VAL A O 1
ATOM 623 N N . GLU A 1 97 ? 31.081 28.415 17.854 1.00 39.73 81 GLU A N 1
ATOM 624 C CA . GLU A 1 97 ? 30.803 27.705 19.135 1.00 38.64 81 GLU A CA 1
ATOM 625 C C . GLU A 1 97 ? 31.679 28.208 20.240 1.00 37.90 81 GLU A C 1
ATOM 626 O O . GLU A 1 97 ? 31.246 28.311 21.378 1.00 37.15 81 GLU A O 1
ATOM 632 N N . GLU A 1 98 ? 32.918 28.585 19.935 1.00 35.45 82 GLU A N 1
ATOM 633 C CA . GLU A 1 98 ? 33.793 29.036 21.071 1.00 37.22 82 GLU A CA 1
ATOM 634 C C . GLU A 1 98 ? 33.621 30.522 21.349 1.00 36.40 82 GLU A C 1
ATOM 635 O O . GLU A 1 98 ? 33.569 30.978 22.503 1.00 37.63 82 GLU A O 1
ATOM 641 N N . VAL A 1 99 ? 33.591 31.331 20.293 1.00 37.57 83 VAL A N 1
ATOM 642 C CA . VAL A 1 99 ? 33.590 32.763 20.510 1.00 32.32 83 VAL A CA 1
ATOM 643 C C . VAL A 1 99 ? 32.227 33.285 20.927 1.00 31.94 83 VAL A C 1
ATOM 644 O O . VAL A 1 99 ? 32.130 34.249 21.715 1.00 32.15 83 VAL A O 1
ATOM 648 N N . LYS A 1 100 ? 31.177 32.652 20.421 1.00 33.11 84 LYS A N 1
ATOM 649 C CA . LYS A 1 100 ? 29.832 33.042 20.789 1.00 38.85 84 LYS A CA 1
ATOM 650 C C . LYS A 1 100 ? 29.541 34.521 20.688 1.00 33.49 84 LYS A C 1
ATOM 651 O O . LYS A 1 100 ? 29.070 35.118 21.625 1.00 34.62 84 LYS A O 1
ATOM 657 N N . PRO A 1 101 ? 29.839 35.141 19.542 1.00 32.88 85 PRO A N 1
ATOM 658 C CA . PRO A 1 101 ? 29.513 36.559 19.475 1.00 34.21 85 PRO A CA 1
ATOM 659 C C . PRO A 1 101 ? 27.982 36.740 19.443 1.00 34.81 85 PRO A C 1
ATOM 660 O O . PRO A 1 101 ? 27.249 35.805 19.153 1.00 32.77 85 PRO A O 1
ATOM 664 N N . ASN A 1 102 ? 27.512 37.935 19.702 1.00 34.03 86 ASN A N 1
ATOM 665 C CA . ASN A 1 102 ? 26.088 38.260 19.417 1.00 34.77 86 ASN A CA 1
ATOM 666 C C . ASN A 1 102 ? 25.804 38.450 17.923 1.00 32.65 86 ASN A C 1
ATOM 667 O O . ASN A 1 102 ? 24.752 38.118 17.451 1.00 36.90 86 ASN A O 1
ATOM 672 N N . ILE A 1 103 ? 26.772 39.000 17.184 1.00 31.57 87 ILE A N 1
ATOM 673 C CA . ILE A 1 103 ? 26.623 39.232 15.729 1.00 30.05 87 ILE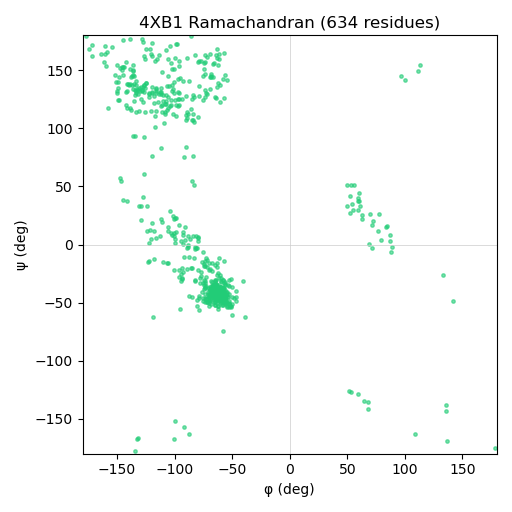 A CA 1
ATOM 674 C C . ILE A 1 103 ? 27.844 38.717 15.021 1.00 28.63 87 ILE A C 1
ATOM 675 O O . ILE A 1 103 ? 28.953 39.030 15.399 1.00 30.87 87 ILE A O 1
ATOM 680 N N . LEU A 1 104 ? 27.636 37.927 14.004 1.00 27.60 88 LEU A N 1
ATOM 681 C CA . LEU A 1 104 ? 28.653 37.499 13.105 1.00 29.52 88 LEU A CA 1
ATOM 682 C C . LEU A 1 104 ? 28.611 38.338 11.816 1.00 35.07 88 LEU A C 1
ATOM 683 O O . LEU A 1 104 ? 27.567 38.431 11.135 1.00 31.29 88 LEU A O 1
ATOM 688 N N . VAL A 1 105 ? 29.740 38.955 11.487 1.00 35.08 89 VAL A N 1
ATOM 689 C CA . VAL A 1 105 ? 29.848 39.813 10.341 1.00 29.42 89 VAL A CA 1
ATOM 690 C C . VAL A 1 105 ? 30.732 39.154 9.318 1.00 29.47 89 VAL A C 1
ATOM 691 O O . VAL A 1 105 ? 31.905 38.976 9.569 1.00 35.03 89 VAL A O 1
ATOM 695 N N . ASP A 1 106 ? 30.152 38.784 8.177 1.00 28.30 90 ASP A N 1
ATOM 696 C CA . ASP A 1 106 ? 30.891 38.186 7.074 1.00 29.60 90 ASP A CA 1
ATOM 697 C C . ASP A 1 106 ? 31.213 39.227 6.033 1.00 34.29 90 ASP A C 1
ATOM 698 O O . ASP A 1 106 ? 30.313 39.723 5.327 1.00 31.44 90 ASP A O 1
ATOM 703 N N . VAL A 1 107 ? 32.503 39.536 5.947 1.00 29.60 91 VAL A N 1
ATOM 704 C CA . VAL A 1 107 ? 33.082 40.418 4.942 1.00 29.05 91 VAL A CA 1
ATOM 705 C C . VAL A 1 107 ? 34.189 39.696 4.175 1.00 29.65 91 VAL A C 1
ATOM 706 O O . VAL A 1 107 ? 35.092 40.293 3.677 1.00 31.81 91 VAL A O 1
ATOM 710 N N . SER A 1 108 ? 34.025 38.407 4.003 1.00 30.69 92 SER A N 1
ATOM 711 C CA . SER A 1 108 ? 34.927 37.584 3.279 1.00 33.87 92 SER A CA 1
ATOM 712 C C . SER A 1 108 ? 34.493 37.303 1.879 1.00 36.01 92 SER A C 1
ATOM 713 O O . SER A 1 108 ? 33.381 37.532 1.526 1.00 35.05 92 SER A O 1
ATOM 716 N N . SER A 1 109 ? 35.385 36.675 1.129 1.00 39.44 93 SER A N 1
ATOM 717 C CA . SER A 1 109 ? 35.142 36.173 -0.245 1.00 44.77 93 SER A CA 1
ATOM 718 C C . SER A 1 109 ? 34.957 34.664 -0.277 1.00 41.36 93 SER A C 1
ATOM 719 O O . SER A 1 109 ? 35.216 34.035 -1.301 1.00 42.36 93 SER A O 1
ATOM 722 N N . TRP A 1 110 ? 34.450 34.079 0.795 1.00 38.38 94 TRP A N 1
ATOM 723 C CA . TRP A 1 110 ? 34.177 32.649 0.850 1.00 35.90 94 TRP A CA 1
ATOM 724 C C . TRP A 1 110 ? 32.767 32.310 0.377 1.00 42.40 94 TRP A C 1
ATOM 725 O O . TRP A 1 110 ? 31.802 32.601 1.032 1.00 36.51 94 TRP A O 1
ATOM 736 N N . ASP A 1 111 ? 32.684 31.641 -0.761 1.00 41.82 95 ASP A N 1
ATOM 737 C CA . ASP A 1 111 ? 31.444 31.475 -1.499 1.00 47.37 95 ASP A CA 1
ATOM 738 C C . ASP A 1 111 ? 30.400 30.702 -0.743 1.00 43.20 95 ASP A C 1
ATOM 739 O O . ASP A 1 111 ? 29.237 30.964 -0.847 1.00 46.78 95 ASP A O 1
ATOM 744 N N . GLU A 1 112 ? 30.846 29.731 0.017 1.00 42.53 96 GLU A N 1
ATOM 745 C CA . GLU A 1 112 ? 29.982 28.778 0.670 1.00 40.97 96 GLU A CA 1
ATOM 746 C C . GLU A 1 112 ? 29.659 29.133 2.099 1.00 40.14 96 GLU A C 1
ATOM 747 O O . GLU A 1 112 ? 29.250 28.308 2.857 1.00 41.51 96 GLU A O 1
ATOM 753 N N . ALA A 1 113 ? 29.886 30.373 2.457 1.00 36.80 97 ALA A N 1
ATOM 754 C CA . ALA A 1 113 ? 29.723 30.821 3.816 1.00 36.49 97 ALA A CA 1
ATOM 755 C C . ALA A 1 113 ? 28.349 30.597 4.391 1.00 36.96 97 ALA A C 1
ATOM 756 O O . ALA A 1 113 ? 28.192 30.723 5.601 1.00 36.78 97 ALA A O 1
ATOM 758 N N . HIS A 1 114 ? 27.332 30.289 3.555 1.00 37.68 98 HIS A N 1
ATOM 759 C CA . HIS A 1 114 ? 26.017 29.904 4.108 1.00 37.24 98 HIS A CA 1
ATOM 760 C C . HIS A 1 114 ? 26.060 28.818 5.167 1.00 37.37 98 HIS A C 1
ATOM 761 O O . HIS A 1 114 ? 25.253 28.856 6.104 1.00 37.16 98 HIS A O 1
ATOM 768 N N . GLU A 1 115 ? 26.968 27.849 5.008 1.00 40.03 99 GLU A N 1
ATOM 769 C CA . GLU A 1 115 ? 27.210 26.740 6.013 1.00 42.41 99 GLU A CA 1
ATOM 770 C C . GLU A 1 115 ? 27.561 27.336 7.377 1.00 37.65 99 GLU A C 1
ATOM 771 O O . GLU A 1 115 ? 27.042 26.924 8.402 1.00 42.30 99 GLU A O 1
ATOM 777 N N . MET A 1 116 ? 28.389 28.371 7.403 1.00 34.47 100 MET A N 1
ATOM 778 C CA . MET A 1 116 ? 28.687 29.015 8.693 1.00 32.30 100 MET A CA 1
ATOM 779 C C . MET A 1 116 ? 27.472 29.776 9.198 1.00 35.85 100 MET A C 1
ATOM 780 O O . MET A 1 116 ? 27.160 29.771 10.409 1.00 36.54 100 MET A O 1
ATOM 785 N N . TYR A 1 117 ? 26.795 30.487 8.281 1.00 34.97 101 TYR A N 1
ATOM 786 C CA . TYR A 1 117 ? 25.595 31.223 8.752 1.00 35.70 101 TYR A CA 1
ATOM 787 C C . TYR A 1 117 ? 24.589 30.292 9.430 1.00 32.73 101 TYR A C 1
ATOM 788 O O . TYR A 1 117 ? 24.009 30.696 10.387 1.00 34.11 101 TYR A O 1
ATOM 797 N N . LYS A 1 118 ? 24.386 29.080 8.921 1.00 39.09 102 LYS A N 1
ATOM 798 C CA . LYS A 1 118 ? 23.419 28.076 9.532 1.00 42.83 102 LYS A CA 1
ATOM 799 C C . LYS A 1 118 ? 23.773 27.766 10.963 1.00 39.57 102 LYS A C 1
ATOM 800 O O . LYS A 1 118 ? 22.999 27.960 11.911 1.00 41.52 102 LYS A O 1
ATOM 806 N N . VAL A 1 119 ? 25.052 27.509 11.166 1.00 42.16 103 VAL A N 1
ATOM 807 C CA . VAL A 1 119 ? 25.557 27.356 12.541 1.00 38.03 103 VAL A CA 1
ATOM 808 C C . VAL A 1 119 ? 25.257 28.549 13.396 1.00 38.86 103 VAL A C 1
ATOM 809 O O . VAL A 1 119 ? 24.738 28.434 14.506 1.00 42.00 103 VAL A O 1
ATOM 813 N N . ALA A 1 120 ? 25.582 29.743 12.913 1.00 39.65 104 ALA A N 1
ATOM 814 C CA . ALA A 1 120 ? 25.368 30.897 13.784 1.00 35.81 104 ALA A CA 1
ATOM 815 C C . ALA A 1 120 ? 23.896 31.173 14.079 1.00 35.26 104 ALA A C 1
ATOM 816 O O . ALA A 1 120 ? 23.479 31.487 15.231 1.00 31.76 104 ALA A O 1
ATOM 818 N N . LEU A 1 121 ? 23.087 31.076 13.035 1.00 36.52 105 LEU A N 1
ATOM 819 C CA . LEU A 1 121 ? 21.651 31.387 13.214 1.00 39.32 105 LEU A CA 1
ATOM 820 C C . LEU A 1 121 ? 21.055 30.288 14.106 1.00 35.13 105 LEU A C 1
ATOM 821 O O . LEU A 1 121 ? 20.306 30.566 15.013 1.00 37.61 105 LEU A O 1
ATOM 826 N N . GLY A 1 122 ? 21.430 29.042 13.844 1.00 39.85 106 GLY A N 1
ATOM 827 C CA . GLY A 1 122 ? 21.142 27.947 14.773 1.00 42.35 106 GLY A CA 1
ATOM 828 C C . GLY A 1 122 ? 21.320 28.237 16.270 1.00 46.67 106 GLY A C 1
ATOM 829 O O . GLY A 1 122 ? 20.603 27.663 17.088 1.00 50.28 106 GLY A O 1
ATOM 830 N N . GLU A 1 123 ? 22.256 29.121 16.634 1.00 47.75 107 GLU A N 1
ATOM 831 C CA . GLU A 1 123 ? 22.519 29.535 18.052 1.00 37.78 107 GLU A CA 1
ATOM 832 C C . GLU A 1 123 ? 21.927 30.867 18.453 1.00 37.17 107 GLU A C 1
ATOM 833 O O . GLU A 1 123 ? 22.269 31.440 19.497 1.00 34.99 107 GLU A O 1
ATOM 839 N N . GLY A 1 124 ? 21.080 31.439 17.624 1.00 40.21 108 GLY A N 1
ATOM 840 C CA . GLY A 1 124 ? 20.527 32.705 18.041 1.00 37.56 108 GLY A CA 1
ATOM 841 C C . GLY A 1 124 ? 21.399 33.875 17.643 1.00 36.23 108 GLY A C 1
ATOM 842 O O . GLY A 1 124 ? 21.122 34.981 18.028 1.00 34.00 108 GLY A O 1
ATOM 843 N N . ILE A 1 125 ? 22.439 33.639 16.846 1.00 35.28 109 ILE A N 1
ATOM 844 C CA . ILE A 1 125 ? 23.369 34.711 16.524 1.00 38.39 109 ILE A CA 1
ATOM 845 C C . ILE A 1 125 ? 22.950 35.403 15.200 1.00 34.65 109 ILE A C 1
ATOM 846 O O . ILE A 1 125 ? 22.849 34.758 14.200 1.00 32.86 109 ILE A O 1
ATOM 851 N N . SER A 1 126 ? 22.769 36.714 15.200 1.00 29.56 110 SER A N 1
ATOM 852 C CA . SER A 1 126 ? 22.427 37.395 13.944 1.00 32.21 110 SER A CA 1
ATOM 853 C C . SER A 1 126 ? 23.626 37.514 13.032 1.00 32.88 110 SER A C 1
ATOM 854 O O . SER A 1 126 ? 24.766 37.594 13.512 1.00 32.73 110 SER A O 1
ATOM 857 N N . VAL A 1 127 ? 23.352 37.531 11.723 1.00 33.77 111 VAL A N 1
ATOM 858 C CA . VAL A 1 127 ? 24.337 37.610 10.644 1.00 28.75 111 VAL A CA 1
ATOM 859 C C . VAL A 1 127 ? 24.161 38.892 9.813 1.00 31.04 111 VAL A C 1
ATOM 860 O O . VAL A 1 127 ? 23.047 39.203 9.336 1.00 32.26 111 VAL A O 1
ATOM 864 N N . VAL A 1 128 ? 25.262 39.611 9.665 1.00 27.40 112 VAL A N 1
ATOM 865 C CA . VAL A 1 128 ? 25.464 40.746 8.779 1.00 28.19 112 VAL A CA 1
ATOM 866 C C . VAL A 1 128 ? 26.556 40.363 7.740 1.00 32.27 112 VAL A C 1
ATOM 867 O O . VAL A 1 128 ? 27.618 39.794 8.091 1.00 33.32 112 VAL A O 1
ATOM 871 N N . THR A 1 129 ? 26.276 40.586 6.471 1.00 29.35 113 THR A N 1
ATOM 872 C CA . THR A 1 129 ? 27.172 40.154 5.450 1.00 27.09 113 THR A CA 1
ATOM 873 C C . THR A 1 129 ? 27.236 41.114 4.268 1.00 30.07 113 THR A C 1
ATOM 874 O O . THR A 1 129 ? 26.254 41.817 3.974 1.00 30.81 113 THR A O 1
ATOM 878 N N . SER A 1 130 ? 28.382 41.113 3.598 1.00 28.26 114 SER A N 1
ATOM 879 C CA . SER A 1 130 ? 28.591 41.811 2.364 1.00 27.98 114 SER A CA 1
ATOM 880 C C . SER A 1 130 ? 28.867 40.798 1.303 1.00 30.06 114 SER A C 1
ATOM 881 O O . SER A 1 130 ? 29.120 41.162 0.172 1.00 30.07 114 SER A O 1
ATOM 884 N N . ASN A 1 131 ? 28.749 39.526 1.657 1.00 29.12 115 ASN A N 1
ATOM 885 C CA . ASN A 1 131 ? 29.118 38.397 0.795 1.00 31.61 115 ASN A CA 1
ATOM 886 C C . ASN A 1 131 ? 27.896 37.835 0.036 1.00 32.10 115 ASN A C 1
ATOM 887 O O . ASN A 1 131 ? 26.984 37.323 0.653 1.00 33.07 115 ASN A O 1
ATOM 892 N N . LYS A 1 132 ? 27.916 37.852 -1.271 1.00 31.80 116 LYS A N 1
ATOM 893 C CA . LYS A 1 132 ? 26.709 37.710 -2.090 1.00 36.68 116 LYS A CA 1
ATOM 894 C C . LYS A 1 132 ? 26.170 36.267 -2.259 1.00 40.63 116 LYS A C 1
ATOM 895 O O . LYS A 1 132 ? 24.946 36.051 -2.183 1.00 37.50 116 LYS A O 1
ATOM 901 N N . PRO A 1 133 ? 27.055 35.298 -2.559 1.00 33.97 117 PRO A N 1
ATOM 902 C CA . PRO A 1 133 ? 26.442 34.031 -2.961 1.00 37.71 117 PRO A CA 1
ATOM 903 C C . PRO A 1 133 ? 25.496 33.377 -1.925 1.00 36.57 117 PRO A C 1
ATOM 904 O O . PRO A 1 133 ? 24.492 32.817 -2.269 1.00 38.53 117 PRO A O 1
ATOM 908 N N . PRO A 1 134 ? 25.812 33.463 -0.650 1.00 38.53 118 PRO A N 1
ATOM 909 C CA . PRO A 1 134 ? 24.940 32.858 0.336 1.00 35.48 118 PRO A CA 1
ATOM 910 C C . PRO A 1 134 ? 23.506 33.391 0.351 1.00 35.90 118 PRO A C 1
ATOM 911 O O . PRO A 1 134 ? 22.531 32.654 0.643 1.00 36.31 118 PRO A O 1
ATOM 915 N N . ILE A 1 135 ? 23.396 34.693 0.160 1.00 34.41 119 ILE A N 1
ATOM 916 C CA . ILE A 1 135 ? 22.105 35.373 0.154 1.00 33.86 119 ILE A CA 1
ATOM 917 C C . ILE A 1 135 ? 21.416 35.044 -1.198 1.00 36.68 119 ILE A C 1
ATOM 918 O O . ILE A 1 135 ? 20.235 34.681 -1.225 1.00 36.81 119 ILE A O 1
ATOM 923 N N . ALA A 1 136 ? 22.153 35.201 -2.309 1.00 37.92 120 ALA A N 1
ATOM 924 C CA . ALA A 1 136 ? 21.613 34.960 -3.649 1.00 38.84 120 ALA A CA 1
ATOM 925 C C . ALA A 1 136 ? 21.085 33.525 -3.740 1.00 45.70 120 ALA A C 1
ATOM 926 O O . ALA A 1 136 ? 20.002 33.320 -4.250 1.00 39.64 120 ALA A O 1
ATOM 928 N N . ASN A 1 137 ? 21.801 32.539 -3.175 1.00 45.15 121 ASN A N 1
ATOM 929 C CA . ASN A 1 137 ? 21.354 31.139 -3.278 1.00 42.23 121 ASN A CA 1
ATOM 930 C C . ASN A 1 137 ? 20.565 30.567 -2.117 1.00 44.61 121 ASN A C 1
ATOM 931 O O . ASN A 1 137 ? 19.872 29.608 -2.326 1.00 45.35 121 ASN A O 1
ATOM 936 N N . TYR A 1 138 ? 20.652 31.123 -0.913 1.00 39.82 122 TYR A N 1
ATOM 937 C CA . TYR A 1 138 ? 20.014 30.473 0.238 1.00 35.89 122 TYR A CA 1
ATOM 938 C C . TYR A 1 138 ? 19.124 31.379 1.057 1.00 33.71 122 TYR A C 1
ATOM 939 O O . TYR A 1 138 ? 18.848 31.061 2.193 1.00 35.43 122 TYR A O 1
ATOM 948 N N . TYR A 1 139 ? 18.639 32.492 0.520 1.00 33.03 123 TYR A N 1
ATOM 949 C CA . TYR A 1 139 ? 17.942 33.477 1.361 1.00 35.15 123 TYR A CA 1
ATOM 950 C C . TYR A 1 139 ? 16.789 32.864 2.142 1.00 35.80 123 TYR A C 1
ATOM 951 O O . TYR A 1 139 ? 16.572 33.182 3.316 1.00 37.51 123 TYR A O 1
ATOM 960 N N . ASP A 1 140 ? 16.023 31.997 1.457 1.00 37.20 124 ASP A N 1
ATOM 961 C CA . ASP A 1 140 ? 14.800 31.449 2.034 1.00 38.88 124 ASP A CA 1
ATOM 962 C C . ASP A 1 140 ? 15.133 30.670 3.237 1.00 33.76 124 ASP A C 1
ATOM 963 O O . ASP A 1 140 ? 14.611 30.917 4.324 1.00 40.52 124 ASP A O 1
ATOM 968 N N . GLU A 1 141 ? 16.011 29.716 3.038 1.00 37.83 125 GLU A N 1
ATOM 969 C CA . GLU A 1 141 ? 16.479 28.812 4.099 1.00 41.26 125 GLU A CA 1
ATOM 970 C C . GLU A 1 141 ? 17.119 29.579 5.251 1.00 40.09 125 GLU A C 1
ATOM 971 O O . GLU A 1 141 ? 16.866 29.319 6.438 1.00 40.80 125 GLU A O 1
ATOM 977 N N . LEU A 1 142 ? 17.905 30.604 4.924 1.00 40.87 126 LEU A N 1
ATOM 978 C CA . LEU A 1 142 ? 18.542 31.418 5.989 1.00 39.84 126 LEU A CA 1
ATOM 979 C C . LEU A 1 142 ? 17.535 32.247 6.766 1.00 36.55 126 LEU A C 1
ATOM 980 O O . LEU A 1 142 ? 17.597 32.404 8.020 1.00 36.19 126 LEU A O 1
ATOM 985 N N . MET A 1 143 ? 16.632 32.848 6.019 1.00 35.54 127 MET A N 1
ATOM 986 C CA . MET A 1 143 ? 15.580 33.626 6.680 1.00 35.24 127 MET A CA 1
ATOM 987 C C . MET A 1 143 ? 14.708 32.729 7.584 1.00 33.89 127 MET A C 1
ATOM 988 O O . MET A 1 143 ? 14.351 33.119 8.684 1.00 35.44 127 MET A O 1
ATOM 993 N N . ASN A 1 144 ? 14.376 31.522 7.141 1.00 38.41 128 ASN A N 1
ATOM 994 C CA . ASN A 1 144 ? 13.524 30.621 7.990 1.00 43.38 128 ASN A CA 1
ATOM 995 C C . ASN A 1 144 ? 14.235 30.315 9.313 1.00 41.20 128 ASN A C 1
ATOM 996 O O . ASN A 1 144 ? 13.676 30.510 10.443 1.00 43.94 128 ASN A O 1
ATOM 1001 N N . LEU A 1 145 ? 15.519 30.010 9.165 1.00 39.28 129 LEU A N 1
ATOM 1002 C CA . LEU A 1 145 ? 16.402 29.674 10.301 1.00 42.79 129 LEU A CA 1
ATOM 1003 C C . LEU A 1 145 ? 16.502 30.818 11.277 1.00 40.22 129 LEU A C 1
ATOM 1004 O O . LEU A 1 145 ? 16.372 30.632 12.509 1.00 39.29 129 LEU A O 1
ATOM 1009 N N . ALA A 1 146 ? 16.653 32.033 10.739 1.00 44.45 130 ALA A N 1
ATOM 1010 C CA . ALA A 1 146 ? 16.751 33.211 11.600 1.00 42.47 130 ALA A CA 1
ATOM 1011 C C . ALA A 1 146 ? 15.492 33.440 12.416 1.00 41.67 130 ALA A C 1
ATOM 1012 O O . ALA A 1 146 ? 15.549 33.816 13.604 1.00 36.82 130 ALA A O 1
ATOM 1014 N N . LYS A 1 147 ? 14.370 33.327 11.723 1.00 46.43 131 LYS A N 1
ATOM 1015 C CA . LYS A 1 147 ? 13.048 33.436 12.355 1.00 54.76 131 LYS A CA 1
ATOM 1016 C C . LYS A 1 147 ? 12.878 32.380 13.442 1.00 41.71 131 LYS A C 1
ATOM 1017 O O . LYS A 1 147 ? 12.442 32.670 14.538 1.00 38.98 131 LYS A O 1
ATOM 1023 N N . GLU A 1 148 ? 13.199 31.148 13.124 1.00 42.37 132 GLU A N 1
ATOM 1024 C CA . GLU A 1 148 ? 13.082 30.104 14.137 1.00 48.71 132 GLU A CA 1
ATOM 1025 C C . GLU A 1 148 ? 13.962 30.384 15.31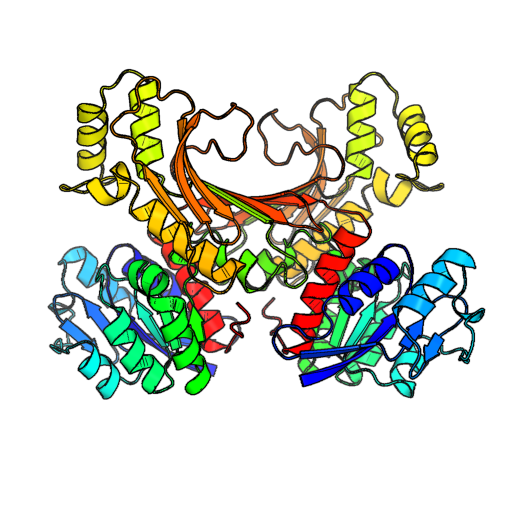6 1.00 47.31 132 GLU A C 1
ATOM 1026 O O . GLU A 1 148 ? 13.595 29.977 16.372 1.00 48.23 132 GLU A O 1
ATOM 1032 N N . ASN A 1 149 ? 15.073 31.127 15.188 1.00 44.39 133 ASN A N 1
ATOM 1033 C CA . ASN A 1 149 ? 15.962 31.259 16.355 1.00 40.78 133 ASN A CA 1
ATOM 1034 C C . ASN A 1 149 ? 16.011 32.591 16.922 1.00 39.28 133 ASN A C 1
ATOM 1035 O O . ASN A 1 149 ? 16.986 32.980 17.584 1.00 39.77 133 ASN A O 1
ATOM 1040 N N . ASN A 1 150 ? 14.961 33.346 16.645 1.00 45.13 134 ASN A N 1
ATOM 1041 C CA . ASN A 1 150 ? 14.872 34.705 17.161 1.00 44.36 134 ASN A CA 1
ATOM 1042 C C . ASN A 1 150 ? 16.067 35.633 16.706 1.00 43.38 134 ASN A C 1
ATOM 1043 O O . ASN A 1 150 ? 16.572 36.477 17.456 1.00 38.60 134 ASN A O 1
ATOM 1048 N N . ALA A 1 151 ? 16.521 35.477 15.475 1.00 40.34 135 ALA A N 1
ATOM 1049 C CA . ALA A 1 151 ? 17.697 36.254 15.033 1.00 43.72 135 ALA A CA 1
ATOM 1050 C C . ALA A 1 151 ? 17.358 36.985 13.738 1.00 39.81 135 ALA A C 1
ATOM 1051 O O . ALA A 1 151 ? 16.355 36.717 13.195 1.00 39.86 135 ALA A O 1
ATOM 1053 N N . GLY A 1 152 ? 18.245 37.836 13.215 1.00 40.40 136 GLY A N 1
ATOM 1054 C CA . GLY A 1 152 ? 18.032 38.505 11.921 1.00 36.56 136 GLY A CA 1
ATOM 1055 C C . GLY A 1 152 ? 19.223 38.279 10.995 1.00 37.76 136 GLY A C 1
ATOM 1056 O O . GLY A 1 152 ? 20.284 37.837 11.398 1.00 28.97 136 GLY A O 1
ATOM 1057 N N . ILE A 1 153 ? 19.002 38.510 9.724 1.00 34.09 137 ILE A N 1
ATOM 1058 C CA . ILE A 1 153 ? 20.045 38.468 8.763 1.00 32.78 137 ILE A CA 1
ATOM 1059 C C . ILE A 1 153 ? 19.933 39.771 7.932 1.00 33.64 137 ILE A C 1
ATOM 1060 O O . ILE A 1 153 ? 18.843 40.231 7.637 1.00 30.14 137 ILE A O 1
ATOM 1065 N N . PHE A 1 154 ? 21.074 40.393 7.717 1.00 32.01 138 PHE A N 1
ATOM 1066 C CA . PHE A 1 154 ? 21.193 41.679 7.087 1.00 29.61 138 PHE A CA 1
ATOM 1067 C C . PHE A 1 154 ? 22.287 41.616 6.036 1.00 29.82 138 PHE A C 1
ATOM 1068 O O . PHE A 1 154 ? 23.286 40.987 6.218 1.00 30.06 138 PHE A O 1
ATOM 1076 N N . PHE A 1 155 ? 22.025 42.209 4.891 1.00 32.08 139 PHE A N 1
ATOM 1077 C CA . PHE A 1 155 ? 22.889 42.079 3.756 1.00 25.93 139 PHE A CA 1
ATOM 1078 C C . PHE A 1 155 ? 23.007 43.317 2.881 1.00 26.60 139 PHE A C 1
ATOM 1079 O O . PHE A 1 155 ? 23.104 43.199 1.700 1.00 27.92 139 PHE A O 1
ATOM 1087 N N . GLU A 1 156 ? 23.029 44.495 3.457 1.00 24.71 140 GLU A N 1
ATOM 1088 C CA . GLU A 1 156 ? 22.880 45.701 2.695 1.00 27.83 140 GLU A CA 1
ATOM 1089 C C . GLU A 1 156 ? 23.952 45.809 1.617 1.00 28.99 140 GLU A C 1
ATOM 1090 O O . GLU A 1 156 ? 23.681 46.111 0.505 1.00 29.26 140 GLU A O 1
ATOM 1096 N N . SER A 1 157 ? 25.166 45.498 1.965 1.00 29.75 141 SER A N 1
ATOM 1097 C CA . SER A 1 157 ? 26.334 45.726 1.101 1.00 29.90 141 SER A CA 1
ATOM 1098 C C . SER A 1 157 ? 26.562 44.660 0.058 1.00 26.36 141 SER A C 1
ATOM 1099 O O . SER A 1 157 ? 27.433 44.812 -0.741 1.00 28.10 141 SER A O 1
ATOM 1102 N N . THR A 1 158 ? 25.753 43.613 0.034 1.00 29.12 142 THR A N 1
ATOM 1103 C CA . THR A 1 158 ? 25.756 42.680 -1.083 1.00 29.21 142 THR A CA 1
ATOM 1104 C C . THR A 1 158 ? 25.235 43.304 -2.394 1.00 28.31 142 THR A C 1
ATOM 1105 O O . THR A 1 158 ? 25.420 42.717 -3.433 1.00 29.37 142 THR A O 1
ATOM 1109 N N . VAL A 1 159 ? 24.564 44.449 -2.350 1.00 27.26 143 VAL A N 1
ATOM 1110 C CA . VAL A 1 159 ? 24.076 45.091 -3.598 1.00 28.10 143 VAL A CA 1
ATOM 1111 C C . VAL A 1 159 ? 24.187 46.597 -3.534 1.00 25.42 143 VAL A C 1
ATOM 1112 O O . VAL A 1 159 ? 23.616 47.227 -2.663 1.00 30.32 143 VAL A O 1
ATOM 1116 N N . MET A 1 160 ? 24.941 47.163 -4.444 1.00 24.31 144 MET A N 1
ATOM 1117 C CA . MET A 1 160 ? 25.181 48.577 -4.521 1.00 25.53 144 MET A CA 1
ATOM 1118 C C . MET A 1 160 ? 25.903 49.026 -3.274 1.00 26.93 144 MET A C 1
ATOM 1119 O O . MET A 1 160 ? 25.840 50.162 -2.896 1.00 30.33 144 MET A O 1
ATOM 1124 N N . ALA A 1 161 ? 26.561 48.088 -2.626 1.00 30.34 145 ALA A N 1
ATOM 1125 C CA . ALA A 1 161 ? 27.408 48.390 -1.496 1.00 29.30 145 ALA A CA 1
ATOM 1126 C C . ALA A 1 161 ? 26.704 49.200 -0.406 1.00 27.13 145 ALA A C 1
ATOM 1127 O O . ALA A 1 161 ? 25.674 48.827 0.061 1.00 34.03 145 ALA A O 1
ATOM 1129 N N . GLY A 1 162 ? 27.290 50.313 -0.020 1.00 28.39 146 GLY A N 1
ATOM 1130 C CA . GLY A 1 162 ? 26.743 51.209 0.954 1.00 29.86 146 GLY A CA 1
ATOM 1131 C C . GLY A 1 162 ? 25.560 52.030 0.539 1.00 29.03 146 GLY A C 1
ATOM 1132 O O . GLY A 1 162 ? 24.974 52.678 1.361 1.00 24.55 146 GLY A O 1
ATOM 1133 N N . THR A 1 163 ? 25.254 52.043 -0.749 1.00 26.64 147 THR A N 1
ATOM 1134 C CA . THR A 1 163 ? 24.081 52.801 -1.214 1.00 29.28 147 THR A CA 1
ATOM 1135 C C . THR A 1 163 ? 22.875 51.963 -0.765 1.00 24.25 147 THR A C 1
ATOM 1136 O O . THR A 1 163 ? 22.876 50.719 -0.952 1.00 22.74 147 THR A O 1
ATOM 1140 N N . PRO A 1 164 ? 21.938 52.576 -0.061 1.00 23.83 148 PRO A N 1
ATOM 1141 C CA . PRO A 1 164 ? 20.994 51.771 0.706 1.00 26.26 148 PRO A CA 1
ATOM 1142 C C . PRO A 1 164 ? 19.782 51.241 -0.035 1.00 25.96 148 PRO A C 1
ATOM 1143 O O . PRO A 1 164 ? 18.663 51.426 0.414 1.00 28.82 148 PRO A O 1
ATOM 1147 N N . ILE A 1 165 ? 20.013 50.537 -1.125 1.00 26.84 149 ILE A N 1
ATOM 1148 C CA . ILE A 1 165 ? 18.948 49.912 -1.893 1.00 28.38 149 ILE A CA 1
ATOM 1149 C C . ILE A 1 165 ? 18.236 48.819 -1.106 1.00 30.61 149 ILE A C 1
ATOM 1150 O O . ILE A 1 165 ? 17.003 48.644 -1.248 1.00 26.84 149 ILE A O 1
ATOM 1155 N N . ILE A 1 166 ? 18.982 48.073 -0.283 1.00 27.17 150 ILE A N 1
ATOM 1156 C CA . ILE A 1 166 ? 18.361 46.987 0.437 1.00 28.17 150 ILE A CA 1
ATOM 1157 C C . ILE A 1 166 ? 17.464 47.591 1.520 1.00 31.99 150 ILE A C 1
ATOM 1158 O O . ILE A 1 166 ? 16.296 47.248 1.655 1.00 28.44 150 ILE A O 1
ATOM 1163 N N . GLY A 1 167 ? 17.967 48.559 2.246 1.00 29.40 151 GLY A N 1
ATOM 1164 C CA . GLY A 1 167 ? 17.124 49.234 3.244 1.00 29.12 151 GLY A CA 1
ATOM 1165 C C . GLY A 1 167 ? 15.828 49.777 2.634 1.00 34.20 151 GLY A C 1
ATOM 1166 O O . GLY A 1 167 ? 14.739 49.606 3.169 1.00 30.82 151 GLY A O 1
ATOM 1167 N N . VAL A 1 168 ? 15.964 50.419 1.482 1.00 30.12 152 VAL A N 1
ATOM 1168 C CA . VAL A 1 168 ? 14.837 50.975 0.789 1.00 29.33 152 VAL A CA 1
ATOM 1169 C C . VAL A 1 168 ? 13.800 49.905 0.407 1.00 29.48 152 VAL A C 1
ATOM 1170 O O . VAL A 1 168 ? 12.643 50.120 0.608 1.00 28.17 152 VAL A O 1
ATOM 1174 N N . LEU A 1 169 ? 14.216 48.797 -0.169 1.00 28.33 153 LEU A N 1
ATOM 1175 C CA . LEU A 1 169 ? 13.327 47.768 -0.576 1.00 29.81 153 LEU A CA 1
ATOM 1176 C C . LEU A 1 169 ? 12.772 46.918 0.571 1.00 31.33 153 LEU A C 1
ATOM 1177 O O . LEU A 1 169 ? 11.686 46.386 0.464 1.00 28.60 153 LEU A O 1
ATOM 1182 N N . ARG A 1 170 ? 13.546 46.704 1.614 1.00 27.89 154 ARG A N 1
ATOM 1183 C CA . ARG A 1 170 ? 13.226 45.719 2.608 1.00 27.10 154 ARG A CA 1
ATOM 1184 C C . ARG A 1 170 ? 12.469 46.283 3.786 1.00 31.33 154 ARG A C 1
ATOM 1185 O O . ARG A 1 170 ? 11.680 45.576 4.413 1.00 31.29 154 ARG A O 1
ATOM 1193 N N . GLU A 1 171 ? 12.707 47.560 4.076 1.00 27.74 155 GLU A N 1
ATOM 1194 C CA . GLU A 1 171 ? 12.106 48.248 5.184 1.00 28.79 155 GLU A CA 1
ATOM 1195 C C . GLU A 1 171 ? 11.263 49.480 4.802 1.00 28.60 155 GLU A C 1
ATOM 1196 O O . GLU A 1 171 ? 10.788 50.218 5.657 1.00 28.13 155 GLU A O 1
ATOM 1202 N N . ASN A 1 172 ? 11.088 49.732 3.519 1.00 28.44 156 ASN A N 1
ATOM 1203 C CA . ASN A 1 172 ? 10.328 50.876 3.102 1.00 28.47 156 ASN A CA 1
ATOM 1204 C C . ASN A 1 172 ? 9.466 50.408 1.926 1.00 25.17 156 ASN A C 1
ATOM 1205 O O . ASN A 1 172 ? 9.552 49.247 1.531 1.00 25.38 156 ASN A O 1
ATOM 1210 N N . LEU A 1 173 ? 8.619 51.263 1.384 1.00 26.17 157 LEU A N 1
ATOM 1211 C CA . LEU A 1 173 ? 7.757 50.796 0.292 1.00 27.82 157 LEU A CA 1
ATOM 1212 C C . LEU A 1 173 ? 6.903 49.651 0.755 1.00 25.32 157 LEU A C 1
ATOM 1213 O O . LEU A 1 173 ? 6.593 48.746 -0.015 1.00 28.54 157 LEU A O 1
ATOM 1218 N N . LEU A 1 174 ? 6.584 49.664 2.042 1.00 25.24 158 LEU A N 1
ATOM 1219 C CA . LEU A 1 174 ? 5.953 48.541 2.684 1.00 29.51 158 LEU A CA 1
ATOM 1220 C C . LEU A 1 174 ? 4.481 48.393 2.187 1.00 30.16 158 LEU A C 1
ATOM 1221 O O . LEU A 1 174 ? 3.977 47.325 2.165 1.00 33.56 158 LEU A O 1
ATOM 1226 N N . GLY A 1 175 ? 3.861 49.449 1.655 1.00 33.46 159 GLY A N 1
ATOM 1227 C CA . GLY A 1 175 ? 2.579 49.269 1.039 1.00 38.84 159 GLY A CA 1
ATOM 1228 C C . GLY A 1 175 ? 2.640 49.003 -0.432 1.00 43.14 159 GLY A C 1
ATOM 1229 O O . GLY A 1 175 ? 1.609 49.032 -1.062 1.00 39.75 159 GLY A O 1
ATOM 1230 N N . GLU A 1 176 ? 3.826 48.798 -0.990 1.00 36.07 160 GLU A N 1
ATOM 1231 C CA . GLU A 1 176 ? 3.962 48.766 -2.426 1.00 34.76 160 GLU A CA 1
ATOM 1232 C C . GLU A 1 176 ? 4.089 47.392 -2.958 1.00 31.88 160 GLU A C 1
ATOM 1233 O O . GLU A 1 176 ? 4.472 46.459 -2.243 1.00 36.60 160 GLU A O 1
ATOM 1239 N N . ASN A 1 177 ? 3.731 47.263 -4.233 1.00 32.14 161 ASN A N 1
ATOM 1240 C CA . ASN A 1 177 ? 4.028 46.071 -5.046 1.00 32.69 161 ASN A CA 1
ATOM 1241 C C . ASN A 1 177 ? 5.114 46.536 -6.001 1.00 35.20 161 ASN A C 1
ATOM 1242 O O . ASN A 1 177 ? 5.034 47.611 -6.627 1.00 31.89 161 ASN A O 1
ATOM 1247 N N . ILE A 1 178 ? 6.186 45.766 -6.030 1.00 38.02 162 ILE A N 1
ATOM 1248 C CA . ILE A 1 178 ? 7.301 46.117 -6.869 1.00 37.36 162 ILE A CA 1
ATOM 1249 C C . ILE A 1 178 ? 7.046 45.478 -8.211 1.00 34.28 162 ILE A C 1
ATOM 1250 O O . ILE A 1 178 ? 7.018 44.248 -8.364 1.00 34.09 162 ILE A O 1
ATOM 1255 N N . LYS A 1 179 ? 6.849 46.352 -9.168 1.00 34.25 163 LYS A N 1
ATOM 1256 C CA . LYS A 1 179 ? 6.542 45.932 -10.519 1.00 42.48 163 LYS A CA 1
ATOM 1257 C C . LYS A 1 179 ? 7.785 45.549 -11.237 1.00 39.28 163 LYS A C 1
ATOM 1258 O O . LYS A 1 179 ? 7.868 44.470 -11.809 1.00 39.40 163 LYS A O 1
ATOM 1264 N N . ARG A 1 180 ? 8.760 46.446 -11.242 1.00 39.16 164 ARG A N 1
ATOM 1265 C CA . ARG A 1 180 ? 10.105 46.012 -11.568 1.00 42.59 164 ARG A CA 1
ATOM 1266 C C . ARG A 1 180 ? 11.239 46.836 -11.016 1.00 34.46 164 ARG A C 1
ATOM 1267 O O . ARG A 1 180 ? 11.022 47.895 -10.462 1.00 33.92 164 ARG A O 1
ATOM 1275 N N . ILE A 1 181 ? 12.442 46.303 -11.159 1.00 32.51 165 ILE A N 1
ATOM 1276 C CA . ILE A 1 181 ? 13.637 47.079 -10.885 1.00 30.12 165 ILE A CA 1
ATOM 1277 C C . ILE A 1 181 ? 14.641 46.981 -12.056 1.00 29.18 165 ILE A C 1
ATOM 1278 O O . ILE A 1 181 ? 14.917 45.895 -12.507 1.00 30.38 165 ILE A O 1
ATOM 1283 N N . ASP A 1 182 ? 15.184 48.100 -12.512 1.00 28.82 166 ASP A N 1
ATOM 1284 C CA . ASP A 1 182 ? 16.275 48.089 -13.469 1.00 32.29 166 ASP A CA 1
ATOM 1285 C C . ASP A 1 182 ? 17.462 48.709 -12.750 1.00 34.62 166 ASP A C 1
ATOM 1286 O O . ASP A 1 182 ? 17.309 49.729 -12.099 1.00 30.09 166 ASP A O 1
ATOM 1291 N N . ALA A 1 183 ? 18.623 48.069 -12.822 1.00 32.04 167 ALA A N 1
ATOM 1292 C CA . ALA A 1 183 ? 19.742 48.525 -12.026 1.00 31.71 167 ALA A CA 1
ATOM 1293 C C . ALA A 1 183 ? 21.075 48.232 -12.723 1.00 33.44 167 ALA A C 1
ATOM 1294 O O . ALA A 1 183 ? 21.256 47.177 -13.379 1.00 28.85 167 ALA A O 1
ATOM 1296 N N . VAL A 1 184 ? 21.968 49.205 -12.611 1.00 31.06 168 VAL A N 1
ATOM 1297 C CA . VAL A 1 184 ? 23.349 49.079 -13.124 1.00 31.04 168 VAL A CA 1
ATOM 1298 C C . VAL A 1 184 ? 24.230 48.977 -11.861 1.00 29.94 168 VAL A C 1
ATOM 1299 O O . VAL A 1 184 ? 24.442 49.953 -11.106 1.00 29.40 168 VAL A O 1
ATOM 1303 N N . VAL A 1 185 ? 24.684 47.773 -11.605 1.00 31.58 169 VAL A N 1
ATOM 1304 C CA . VAL A 1 185 ? 25.274 47.462 -10.306 1.00 35.27 169 VAL A CA 1
ATOM 1305 C C . VAL A 1 185 ? 26.756 46.945 -10.359 1.00 36.23 169 VAL A C 1
ATOM 1306 O O . VAL A 1 185 ? 27.296 46.494 -9.369 1.00 37.08 169 VAL A O 1
ATOM 1310 N N . ASN A 1 186 ? 27.413 47.077 -11.497 1.00 36.82 170 ASN A N 1
ATOM 1311 C CA . ASN A 1 186 ? 28.751 46.558 -11.645 1.00 38.98 170 ASN A CA 1
ATOM 1312 C C . ASN A 1 186 ? 29.679 47.535 -12.303 1.00 38.01 170 ASN A C 1
ATOM 1313 O O . ASN A 1 186 ? 29.722 47.589 -13.536 1.00 35.71 170 ASN A O 1
ATOM 1318 N N . ALA A 1 187 ? 30.393 48.327 -11.488 1.00 36.43 171 ALA A N 1
ATOM 1319 C CA . ALA A 1 187 ? 31.293 49.383 -11.988 1.00 40.29 171 ALA A CA 1
ATOM 1320 C C . ALA A 1 187 ? 32.457 48.911 -12.907 1.00 45.08 171 ALA A C 1
ATOM 1321 O O . ALA A 1 187 ? 32.940 49.674 -13.778 1.00 41.89 171 ALA A O 1
ATOM 1323 N N . SER A 1 188 ? 32.926 47.702 -12.655 1.00 40.78 172 SER A N 1
ATOM 1324 C CA . SER A 1 188 ? 33.982 47.096 -13.459 1.00 45.22 172 SER A CA 1
ATOM 1325 C C . SER A 1 188 ? 33.612 47.047 -14.914 1.00 45.79 172 SER A C 1
ATOM 1326 O O . SER A 1 188 ? 34.374 47.510 -15.729 1.00 44.08 172 SER A O 1
ATOM 1329 N N . THR A 1 189 ? 32.431 46.525 -15.223 1.00 42.28 173 THR A N 1
ATOM 1330 C CA . THR A 1 189 ? 31.904 46.536 -16.609 1.00 43.02 173 THR A CA 1
ATOM 1331 C C . THR A 1 189 ? 31.718 47.938 -17.083 1.00 44.14 173 THR A C 1
ATOM 1332 O O . THR A 1 189 ? 32.016 48.265 -18.200 1.00 42.40 173 THR A O 1
ATOM 1336 N N . THR A 1 190 ? 31.346 48.836 -16.218 1.00 42.29 174 THR A N 1
ATOM 1337 C CA . THR A 1 190 ? 31.221 50.197 -16.725 1.00 41.15 174 THR A CA 1
ATOM 1338 C C . THR A 1 190 ? 32.584 50.744 -17.210 1.00 46.15 174 THR A C 1
ATOM 1339 O O . THR A 1 190 ? 32.663 51.484 -18.202 1.00 45.19 174 THR A O 1
ATOM 1343 N N . PHE A 1 191 ? 33.635 50.439 -16.462 1.00 46.90 175 PHE A N 1
ATOM 1344 C CA . PHE A 1 191 ? 34.960 50.875 -16.816 1.00 50.83 175 PHE A CA 1
ATOM 1345 C C . PHE A 1 191 ? 35.392 50.257 -18.186 1.00 47.51 175 PHE A C 1
ATOM 1346 O O . PHE A 1 191 ? 35.797 50.956 -19.055 1.00 42.79 175 PHE A O 1
ATOM 1354 N N . ILE A 1 192 ? 35.231 48.958 -18.356 1.00 42.85 176 ILE A N 1
ATOM 1355 C CA . ILE A 1 192 ? 35.512 48.315 -19.613 1.00 46.55 176 ILE A CA 1
ATOM 1356 C C . ILE A 1 192 ? 34.789 48.974 -20.755 1.00 51.88 176 ILE A C 1
ATOM 1357 O O . ILE A 1 192 ? 35.391 49.342 -21.775 1.00 54.88 176 ILE A O 1
ATOM 1362 N N . LEU A 1 193 ? 33.488 49.100 -20.597 1.00 49.36 177 LEU A N 1
ATOM 1363 C CA . LEU A 1 193 ? 32.666 49.623 -21.674 1.00 50.59 177 LEU A CA 1
ATOM 1364 C C . LEU A 1 193 ? 33.052 51.057 -22.025 1.00 45.93 177 LEU A C 1
ATOM 1365 O O . LEU A 1 193 ? 33.036 51.439 -23.188 1.00 50.71 177 LEU A O 1
ATOM 1370 N N . THR A 1 194 ? 33.363 51.843 -21.013 1.00 44.98 178 THR A N 1
ATOM 1371 C CA . THR A 1 194 ? 33.777 53.210 -21.218 1.00 50.14 178 THR A CA 1
ATOM 1372 C C . THR A 1 194 ? 35.094 53.248 -22.035 1.00 54.58 178 THR A C 1
ATOM 1373 O O . THR A 1 194 ? 35.233 54.080 -22.931 1.00 50.68 178 THR A O 1
ATOM 1377 N N . LYS A 1 195 ? 36.021 52.331 -21.761 1.00 51.36 179 LYS A N 1
ATOM 1378 C CA . LYS A 1 195 ? 37.286 52.258 -22.547 1.00 63.05 179 LYS A CA 1
ATOM 1379 C C . LYS A 1 195 ? 37.010 51.874 -24.010 1.00 59.63 179 LYS A C 1
ATOM 1380 O O . LYS A 1 195 ? 37.442 52.585 -24.923 1.00 60.95 179 LYS A O 1
ATOM 1386 N N . MET A 1 196 ? 36.268 50.777 -24.206 1.00 54.61 180 MET A N 1
ATOM 1387 C CA . MET A 1 196 ? 35.818 50.385 -25.527 1.00 55.19 180 MET A CA 1
ATOM 1388 C C . MET A 1 196 ? 35.230 51.588 -26.275 1.00 58.08 180 MET A C 1
ATOM 1389 O O . MET A 1 196 ? 35.509 51.799 -27.436 1.00 67.46 180 MET A O 1
ATOM 1394 N N . SER A 1 197 ? 34.480 52.434 -25.598 1.00 58.36 181 SER A N 1
ATOM 1395 C CA . SER A 1 197 ? 33.805 53.482 -26.316 1.00 58.66 181 SER A CA 1
ATOM 1396 C C . SER A 1 197 ? 34.801 54.591 -26.681 1.00 59.89 181 SER A C 1
ATOM 1397 O O . SER A 1 197 ? 34.481 55.469 -27.465 1.00 55.57 181 SER A O 1
ATOM 1400 N N . GLU A 1 198 ? 35.962 54.571 -26.039 1.00 61.74 182 GLU A N 1
ATOM 1401 C CA . GLU A 1 198 ? 37.007 55.544 -26.228 1.00 68.47 182 GLU A CA 1
ATOM 1402 C C . GLU A 1 198 ? 38.010 55.079 -27.328 1.00 68.02 182 GLU A C 1
ATOM 1403 O O . GLU A 1 198 ? 38.825 55.852 -27.783 1.00 71.94 182 GLU A O 1
ATOM 1409 N N . GLY A 1 199 ? 37.924 53.836 -27.757 1.00 67.41 183 GLY A N 1
ATOM 1410 C CA . GLY A 1 199 ? 38.806 53.321 -28.783 1.00 71.22 183 GLY A CA 1
ATOM 1411 C C . GLY A 1 199 ? 39.406 51.965 -28.468 1.00 71.22 183 GLY A C 1
ATOM 1412 O O . GLY A 1 199 ? 39.751 51.209 -29.385 1.00 71.55 183 GLY A O 1
ATOM 1413 N N . LYS A 1 200 ? 39.535 51.640 -27.184 1.00 67.83 184 LYS A N 1
ATOM 1414 C CA . LYS A 1 200 ? 40.229 50.422 -26.801 1.00 66.58 184 LYS A CA 1
ATOM 1415 C C . LYS A 1 200 ? 39.488 49.184 -27.254 1.00 60.05 184 LYS A C 1
ATOM 1416 O O . LYS A 1 200 ? 38.297 49.186 -27.507 1.00 61.29 184 LYS A O 1
ATOM 1422 N N . THR A 1 201 ? 40.246 48.125 -27.393 1.00 67.36 185 THR A N 1
ATOM 1423 C CA . THR A 1 201 ? 39.702 46.826 -27.712 1.00 70.35 185 THR A CA 1
ATOM 1424 C C . THR A 1 201 ? 39.222 46.242 -26.376 1.00 69.02 185 THR A C 1
ATOM 1425 O O . THR A 1 201 ? 39.626 46.699 -25.303 1.00 61.07 185 THR A O 1
ATOM 1429 N N . LEU A 1 202 ? 38.378 45.227 -26.451 1.00 63.69 186 LEU A N 1
ATOM 1430 C CA . LEU A 1 202 ? 37.967 44.496 -25.275 1.00 69.91 186 LEU A CA 1
ATOM 1431 C C . LEU A 1 202 ? 39.212 44.102 -24.485 1.00 62.57 186 LEU A C 1
ATOM 1432 O O . LEU A 1 202 ? 39.395 44.568 -23.352 1.00 59.58 186 LEU A O 1
ATOM 1437 N N . ASP A 1 203 ? 40.096 43.320 -25.110 1.00 69.27 187 ASP A N 1
ATOM 1438 C CA . ASP A 1 203 ? 41.151 42.606 -24.385 1.00 62.82 187 ASP A CA 1
ATOM 1439 C C . ASP A 1 203 ? 42.118 43.557 -23.725 1.00 56.64 187 ASP A C 1
ATOM 1440 O O . ASP A 1 203 ? 42.632 43.254 -22.647 1.00 64.80 187 ASP A O 1
ATOM 1445 N N . ASP A 1 204 ? 42.316 44.727 -24.333 1.00 57.36 188 ASP A N 1
ATOM 1446 C CA . ASP A 1 204 ? 43.162 45.790 -23.752 1.00 69.48 188 ASP A CA 1
ATOM 1447 C C . ASP A 1 204 ? 42.447 46.519 -22.616 1.00 71.55 188 ASP A C 1
ATOM 1448 O O . ASP A 1 204 ? 43.062 46.896 -21.593 1.00 61.11 188 ASP A O 1
ATOM 1453 N N . ALA A 1 205 ? 41.151 46.780 -22.832 1.00 71.43 189 ALA A N 1
ATOM 1454 C CA . ALA A 1 205 ? 40.323 47.386 -21.789 1.00 64.71 189 ALA A CA 1
ATOM 1455 C C . ALA A 1 205 ? 40.437 46.476 -20.586 1.00 47.66 189 ALA A C 1
ATOM 1456 O O . ALA A 1 205 ? 40.755 46.935 -19.499 1.00 50.30 189 ALA A O 1
ATOM 1458 N N . ILE A 1 206 ? 40.313 45.180 -20.819 1.00 52.89 190 ILE A N 1
ATOM 1459 C CA . ILE A 1 206 ? 40.459 44.204 -19.758 1.00 56.79 190 ILE A CA 1
ATOM 1460 C C . ILE A 1 206 ? 41.791 44.289 -19.076 1.00 68.94 190 ILE A C 1
ATOM 1461 O O . ILE A 1 206 ? 41.859 44.307 -17.829 1.00 71.31 190 ILE A O 1
ATOM 1466 N N . GLU A 1 207 ? 42.853 44.307 -19.877 1.00 72.75 191 GLU A N 1
ATOM 1467 C CA . GLU A 1 207 ? 44.188 44.194 -19.305 1.00 68.36 191 GLU A CA 1
ATOM 1468 C C . GLU A 1 207 ? 44.441 45.417 -18.484 1.00 52.34 191 GLU A C 1
ATOM 1469 O O . GLU A 1 207 ? 44.975 45.342 -17.394 1.00 56.91 191 GLU A O 1
ATOM 1475 N N . GLU A 1 208 ? 44.043 46.571 -18.998 1.00 55.95 192 GLU A N 1
ATOM 1476 C CA . GLU A 1 208 ? 44.169 47.818 -18.210 1.00 55.81 192 GLU A CA 1
ATOM 1477 C C . GLU A 1 208 ? 43.446 47.825 -16.831 1.00 64.66 192 GLU A C 1
ATOM 1478 O O . GLU A 1 208 ? 43.867 48.477 -15.851 1.00 61.27 192 GLU A O 1
ATOM 1484 N N . ALA A 1 209 ? 42.319 47.124 -16.797 1.00 62.96 193 ALA A N 1
ATOM 1485 C CA . ALA A 1 209 ? 41.510 47.059 -15.610 1.00 61.04 193 ALA A CA 1
ATOM 1486 C C . ALA A 1 209 ? 42.211 46.161 -14.616 1.00 57.71 193 ALA A C 1
ATOM 1487 O O . ALA A 1 209 ? 42.250 46.494 -13.443 1.00 56.51 193 ALA A O 1
ATOM 1489 N N . LYS A 1 210 ? 42.758 45.034 -15.075 1.00 64.15 194 LYS A N 1
ATOM 1490 C CA . LYS A 1 210 ? 43.560 44.155 -14.200 1.00 59.31 194 LYS A CA 1
ATOM 1491 C C . LYS A 1 210 ? 44.654 44.934 -13.539 1.00 62.63 194 LYS A C 1
ATOM 1492 O O . LYS A 1 210 ? 44.814 44.870 -12.322 1.00 66.36 194 LYS A O 1
ATOM 1498 N N . SER A 1 211 ? 45.327 45.757 -14.335 1.00 70.88 195 SER A N 1
ATOM 1499 C CA . SER A 1 211 ? 46.496 46.468 -13.880 1.00 71.28 195 SER A CA 1
ATOM 1500 C C . SER A 1 211 ? 46.078 47.484 -12.839 1.00 75.54 195 SER A C 1
ATOM 1501 O O . SER A 1 211 ? 46.880 47.913 -12.020 1.00 83.24 195 SER A O 1
ATOM 1504 N N . LEU A 1 212 ? 44.816 47.885 -12.860 1.00 72.26 196 LEU A N 1
ATOM 1505 C CA . LEU A 1 212 ? 44.360 48.907 -11.925 1.00 64.08 196 LEU A CA 1
ATOM 1506 C C . LEU A 1 212 ? 43.621 48.336 -10.717 1.00 52.99 196 LEU A C 1
ATOM 1507 O O . LEU A 1 212 ? 43.167 49.086 -9.866 1.00 52.31 196 LEU A O 1
ATOM 1512 N N . GLY A 1 213 ? 43.514 47.016 -10.645 1.00 55.91 197 GLY A N 1
ATOM 1513 C CA . GLY A 1 213 ? 42.771 46.347 -9.582 1.00 65.94 197 GLY A CA 1
ATOM 1514 C C . GLY A 1 213 ? 41.270 46.131 -9.816 1.00 68.45 197 GLY A C 1
ATOM 1515 O O . GLY A 1 213 ? 40.632 45.428 -9.036 1.00 65.51 197 GLY A O 1
ATOM 1516 N N . ILE A 1 214 ? 40.709 46.677 -10.903 1.00 66.54 198 ILE A N 1
ATOM 1517 C CA . ILE A 1 214 ? 39.239 46.644 -11.117 1.00 66.14 198 ILE A CA 1
ATOM 1518 C C . ILE A 1 214 ? 38.704 45.273 -11.519 1.00 60.59 198 ILE A C 1
ATOM 1519 O O . ILE A 1 214 ? 37.601 44.904 -11.176 1.00 61.77 198 ILE A O 1
ATOM 1524 N N . LEU A 1 215 ? 39.484 44.511 -12.256 1.00 61.47 199 LEU A N 1
ATOM 1525 C CA . LEU A 1 215 ? 39.185 43.101 -12.458 1.00 60.68 199 LEU A CA 1
ATOM 1526 C C . LEU A 1 215 ? 40.282 42.275 -11.838 1.00 64.12 199 LEU A C 1
ATOM 1527 O O . LEU A 1 215 ? 41.405 42.763 -11.647 1.00 71.74 199 LEU A O 1
ATOM 1532 N N . GLU A 1 216 ? 39.950 41.017 -11.573 1.00 70.82 200 GLU A N 1
ATOM 1533 C CA . GLU A 1 216 ? 40.890 39.983 -11.146 1.00 77.65 200 GLU A CA 1
ATOM 1534 C C . GLU A 1 216 ? 41.590 39.292 -12.349 1.00 84.51 200 GLU A C 1
ATOM 1535 O O . GLU A 1 216 ? 41.323 39.639 -13.509 1.00 72.48 200 GLU A O 1
ATOM 1541 N N . GLU A 1 217 ? 42.489 38.338 -12.061 1.00 94.99 201 GLU A N 1
ATOM 1542 C CA . GLU A 1 217 ? 43.170 37.558 -13.112 1.00 92.31 201 GLU A CA 1
ATOM 1543 C C . GLU A 1 217 ? 42.141 36.758 -13.917 1.00 83.70 201 GLU A C 1
ATOM 1544 O O . GLU A 1 217 ? 42.134 36.842 -15.163 1.00 75.22 201 GLU A O 1
ATOM 1550 N N . ASP A 1 218 ? 41.298 35.970 -13.232 1.00 73.42 202 ASP A N 1
ATOM 1551 C CA . ASP A 1 218 ? 40.053 35.526 -13.860 1.00 71.52 202 ASP A CA 1
ATOM 1552 C C . ASP A 1 218 ? 39.044 36.669 -13.636 1.00 68.85 202 ASP A C 1
ATOM 1553 O O . ASP A 1 218 ? 38.587 36.909 -12.501 1.00 58.49 202 ASP A O 1
ATOM 1558 N N . PRO A 1 219 ? 38.733 37.407 -14.705 1.00 67.85 203 PRO A N 1
ATOM 1559 C CA . PRO A 1 219 ? 37.811 38.545 -14.619 1.00 67.66 203 PRO A CA 1
ATOM 1560 C C . PRO A 1 219 ? 36.357 38.145 -14.876 1.00 61.42 203 PRO A C 1
ATOM 1561 O O . PRO A 1 219 ? 35.490 39.004 -14.936 1.00 60.29 203 PRO A O 1
ATOM 1565 N N . SER A 1 220 ? 36.118 36.853 -15.061 1.00 59.05 204 SER A N 1
ATOM 1566 C CA . SER A 1 220 ? 34.835 36.312 -15.504 1.00 62.38 204 SER A CA 1
ATOM 1567 C C . SER A 1 220 ? 33.561 36.730 -14.715 1.00 58.12 204 SER A C 1
ATOM 1568 O O . SER A 1 220 ? 32.485 36.885 -15.297 1.00 50.09 204 SER A O 1
ATOM 1571 N N . LYS A 1 221 ? 33.696 36.891 -13.406 1.00 57.18 205 LYS A N 1
ATOM 1572 C CA . LYS A 1 221 ? 32.554 37.246 -12.566 1.00 56.36 205 LYS A CA 1
ATOM 1573 C C . LYS A 1 221 ? 31.932 38.598 -12.901 1.00 52.68 205 LYS A C 1
ATOM 1574 O O . LYS A 1 221 ? 30.724 38.726 -12.958 1.00 52.33 205 LYS A O 1
ATOM 1580 N N . ASP A 1 222 ? 32.780 39.578 -13.144 1.00 47.67 206 ASP A N 1
ATOM 1581 C CA . ASP A 1 222 ? 32.386 40.838 -13.689 1.00 49.51 206 ASP A CA 1
ATOM 1582 C C . ASP A 1 222 ? 31.972 40.798 -15.198 1.00 54.26 206 ASP A C 1
ATOM 1583 O O . ASP A 1 222 ? 30.894 41.262 -15.581 1.00 52.96 206 ASP A O 1
ATOM 1588 N N . ILE A 1 223 ? 32.800 40.199 -16.033 1.00 57.74 207 ILE A N 1
ATOM 1589 C CA . ILE A 1 223 ? 32.677 40.275 -17.511 1.00 52.67 207 ILE A CA 1
ATOM 1590 C C . ILE A 1 223 ? 31.536 39.433 -18.048 1.00 49.08 207 ILE A C 1
ATOM 1591 O O . ILE A 1 223 ? 30.821 39.846 -18.981 1.00 48.32 207 ILE A O 1
ATOM 1596 N N . ASP A 1 224 ? 31.347 38.262 -17.455 1.00 42.11 208 ASP A N 1
ATOM 1597 C CA . ASP A 1 224 ? 30.232 37.444 -17.838 1.00 48.19 208 ASP A CA 1
ATOM 1598 C C . ASP A 1 224 ? 28.959 37.678 -17.026 1.00 54.96 208 ASP A C 1
ATOM 1599 O O . ASP A 1 224 ? 28.040 36.882 -17.106 1.00 49.62 208 ASP A O 1
ATOM 1604 N N . GLY A 1 225 ? 28.884 38.775 -16.274 1.00 48.54 209 GLY A N 1
ATOM 1605 C CA . GLY A 1 225 ? 27.612 39.097 -15.649 1.00 49.92 209 GLY A CA 1
ATOM 1606 C C . GLY A 1 225 ? 27.214 38.309 -14.423 1.00 44.32 209 GLY A C 1
ATOM 1607 O O . GLY A 1 225 ? 26.076 38.425 -13.954 1.00 47.48 209 GLY A O 1
ATOM 1608 N N . ILE A 1 226 ? 28.139 37.541 -13.852 1.00 46.17 210 ILE A N 1
ATOM 1609 C CA . ILE A 1 226 ? 27.804 36.728 -12.697 1.00 43.89 210 ILE A CA 1
ATOM 1610 C C . ILE A 1 226 ? 27.526 37.563 -11.470 1.00 41.47 210 ILE A C 1
ATOM 1611 O O . ILE A 1 226 ? 26.566 37.336 -10.781 1.00 40.15 210 ILE A O 1
ATOM 1616 N N . ASP A 1 227 ? 28.355 38.555 -11.224 1.00 41.82 211 ASP A N 1
ATOM 1617 C CA . ASP A 1 227 ? 28.210 39.416 -10.049 1.00 39.68 211 ASP A CA 1
ATOM 1618 C C . ASP A 1 227 ? 26.855 40.096 -10.133 1.00 41.79 211 ASP A C 1
ATOM 1619 O O . ASP A 1 227 ? 26.088 40.105 -9.193 1.00 38.21 211 ASP A O 1
ATOM 1624 N N . ALA A 1 228 ? 26.589 40.671 -11.286 1.00 41.59 212 ALA A N 1
ATOM 1625 C CA . ALA A 1 228 ? 25.308 41.305 -11.558 1.00 40.89 212 ALA A CA 1
ATOM 1626 C C . ALA A 1 228 ? 24.090 40.395 -11.436 1.00 39.58 212 ALA A C 1
ATOM 1627 O O . ALA A 1 228 ? 23.048 40.812 -10.926 1.00 43.58 212 ALA A O 1
ATOM 1629 N N . TYR A 1 229 ? 24.215 39.156 -11.900 1.00 39.56 213 TYR A N 1
ATOM 1630 C CA . TYR A 1 229 ? 23.193 38.147 -11.704 1.00 37.76 213 TYR A CA 1
ATOM 1631 C C . TYR A 1 229 ? 22.910 37.834 -10.235 1.00 37.49 213 TYR A C 1
ATOM 1632 O O . TYR A 1 229 ? 21.756 37.721 -9.811 1.00 36.64 213 TYR A O 1
ATOM 1641 N N . TYR A 1 230 ? 23.951 37.687 -9.434 1.00 38.31 214 TYR A N 1
ATOM 1642 C CA . TYR A 1 230 ? 23.764 37.455 -8.014 1.00 39.55 214 TYR A CA 1
ATOM 1643 C C . TYR A 1 230 ? 23.034 38.617 -7.357 1.00 33.52 214 TYR A C 1
ATOM 1644 O O . TYR A 1 230 ? 22.141 38.443 -6.552 1.00 31.31 214 TYR A O 1
ATOM 1653 N N . LYS A 1 231 ? 23.450 39.814 -7.701 1.00 32.47 215 LYS A N 1
ATOM 1654 C CA . LYS A 1 231 ? 22.807 40.992 -7.199 1.00 35.61 215 LYS A CA 1
ATOM 1655 C C . LYS A 1 231 ? 21.322 41.073 -7.607 1.00 36.53 215 LYS A C 1
ATOM 1656 O O . LYS A 1 231 ? 20.476 41.324 -6.792 1.00 33.50 215 LYS A O 1
ATOM 1662 N N . ALA A 1 232 ? 21.037 40.770 -8.856 1.00 36.47 216 ALA A N 1
ATOM 1663 C CA . ALA A 1 232 ? 19.622 40.690 -9.340 1.00 37.98 216 ALA A CA 1
ATOM 1664 C C . ALA A 1 232 ? 18.803 39.632 -8.607 1.00 34.26 216 ALA A C 1
ATOM 1665 O O . ALA A 1 232 ? 17.664 39.878 -8.193 1.00 37.76 216 ALA A O 1
ATOM 1667 N N . LYS A 1 233 ? 19.445 38.517 -8.301 1.00 35.69 217 LYS A N 1
ATOM 1668 C CA . LYS A 1 233 ? 18.808 37.466 -7.549 1.00 36.17 217 LYS A CA 1
ATOM 1669 C C . LYS A 1 233 ? 18.433 37.944 -6.139 1.00 36.90 217 LYS A C 1
ATOM 1670 O O . LYS A 1 233 ? 17.340 37.693 -5.650 1.00 36.71 217 LYS A O 1
ATOM 1676 N N . ILE A 1 234 ? 19.317 38.721 -5.511 1.00 33.40 218 ILE A N 1
ATOM 1677 C CA . ILE A 1 234 ? 19.042 39.219 -4.167 1.00 30.92 218 ILE A CA 1
ATOM 1678 C C . ILE A 1 234 ? 17.901 40.219 -4.193 1.00 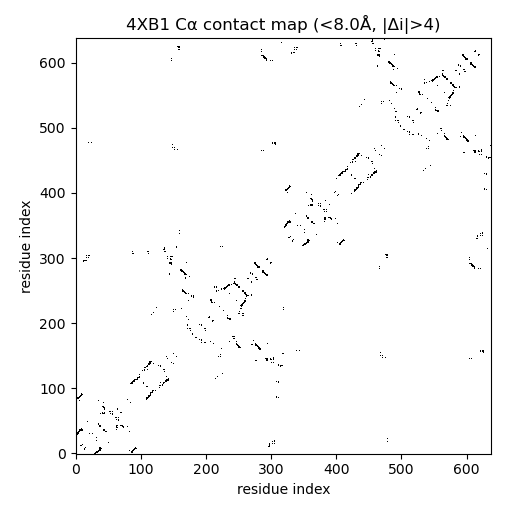26.32 218 ILE A C 1
ATOM 1679 O O . ILE A 1 234 ? 17.076 40.262 -3.324 1.00 28.08 218 ILE A O 1
ATOM 1684 N N . LEU A 1 235 ? 17.911 41.099 -5.137 1.00 28.27 219 LEU A N 1
ATOM 1685 C CA . LEU A 1 235 ? 16.824 42.056 -5.264 1.00 28.57 219 LEU A CA 1
ATOM 1686 C C . LEU A 1 235 ? 15.461 41.351 -5.508 1.00 34.12 219 LEU A C 1
ATOM 1687 O O . LEU A 1 235 ? 14.420 41.747 -4.978 1.00 32.78 219 LEU A O 1
ATOM 1692 N N . HIS A 1 236 ? 15.495 40.287 -6.287 1.00 33.37 220 HIS A N 1
ATOM 1693 C CA . HIS A 1 236 ? 14.309 39.494 -6.496 1.00 33.17 220 HIS A CA 1
ATOM 1694 C C . HIS A 1 236 ? 13.848 38.858 -5.225 1.00 33.57 220 HIS A C 1
ATOM 1695 O O . HIS A 1 236 ? 12.656 38.818 -4.924 1.00 35.69 220 HIS A O 1
ATOM 1702 N N . TRP A 1 237 ? 14.763 38.305 -4.463 1.00 33.76 221 TRP A N 1
ATOM 1703 C CA . TRP A 1 237 ? 14.384 37.748 -3.176 1.00 33.31 221 TRP A CA 1
ATOM 1704 C C . TRP A 1 237 ? 13.705 38.735 -2.305 1.00 32.71 221 TRP A C 1
ATOM 1705 O O . TRP A 1 237 ? 12.714 38.424 -1.686 1.00 34.12 221 TRP A O 1
ATOM 1716 N N . VAL A 1 238 ? 14.263 39.925 -2.185 1.00 32.06 222 VAL A N 1
ATOM 1717 C CA . VAL A 1 238 ? 13.687 40.892 -1.261 1.00 33.03 222 VAL A CA 1
ATOM 1718 C C . VAL A 1 238 ? 12.316 41.397 -1.763 1.00 35.65 222 VAL A C 1
ATOM 1719 O O . VAL A 1 238 ? 11.381 41.699 -1.000 1.00 34.33 222 VAL A O 1
ATOM 1723 N N . SER A 1 239 ? 12.229 41.582 -3.057 1.00 33.64 223 SER A N 1
ATOM 1724 C CA . SER A 1 239 ? 10.995 42.156 -3.638 1.00 33.82 223 SER A CA 1
ATOM 1725 C C . SER A 1 239 ? 9.793 41.173 -3.653 1.00 33.91 223 SER A C 1
ATOM 1726 O O . SER A 1 239 ? 8.672 41.603 -3.542 1.00 34.64 223 SER A O 1
ATOM 1729 N N . TYR A 1 240 ? 10.054 39.885 -3.868 1.00 35.64 224 TYR A N 1
ATOM 1730 C CA . TYR A 1 240 ? 9.023 38.839 -4.118 1.00 36.95 224 TYR A CA 1
ATOM 1731 C C . TYR A 1 240 ? 9.036 37.660 -3.124 1.00 39.79 224 TYR A C 1
ATOM 1732 O O . TYR A 1 240 ? 8.107 36.891 -3.079 1.00 44.24 224 TYR A O 1
ATOM 1741 N N . GLY A 1 241 ? 10.089 37.504 -2.329 1.00 34.97 225 GLY A N 1
ATOM 1742 C CA . GLY A 1 241 ? 10.112 36.459 -1.325 1.00 34.32 225 GLY A CA 1
ATOM 1743 C C . GLY A 1 241 ? 10.219 35.094 -1.962 1.00 35.32 225 GLY A C 1
ATOM 1744 O O . GLY A 1 241 ? 9.869 34.167 -1.360 1.00 43.20 225 GLY A O 1
ATOM 1745 N N . GLU A 1 242 ? 10.790 34.970 -3.160 1.00 39.71 226 GLU A N 1
ATOM 1746 C CA . GLU A 1 242 ? 10.979 33.693 -3.792 1.00 36.72 226 GLU A CA 1
ATOM 1747 C C . GLU A 1 242 ? 12.042 33.771 -4.876 1.00 40.53 226 GLU A C 1
ATOM 1748 O O . GLU A 1 242 ? 12.373 34.868 -5.313 1.00 38.35 226 GLU A O 1
ATOM 1754 N N . PRO A 1 243 ? 12.575 32.610 -5.337 1.00 40.56 227 PRO A N 1
ATOM 1755 C CA . PRO A 1 243 ? 13.452 32.600 -6.468 1.00 40.77 227 PRO A CA 1
ATOM 1756 C C . PRO A 1 243 ? 12.686 32.836 -7.761 1.00 47.30 227 PRO A C 1
ATOM 1757 O O . PRO A 1 243 ? 11.506 32.612 -7.810 1.00 48.11 227 PRO A O 1
ATOM 1761 N N . PRO A 1 244 ? 13.364 33.310 -8.804 1.00 49.44 228 PRO A N 1
ATOM 1762 C CA . PRO A 1 244 ? 12.714 33.511 -10.089 1.00 56.32 228 PRO A CA 1
ATOM 1763 C C . PRO A 1 244 ? 12.577 32.179 -10.863 1.00 52.82 228 PRO A C 1
ATOM 1764 O O . PRO A 1 244 ? 13.343 31.249 -10.619 1.00 50.22 228 PRO A O 1
ATOM 1768 N N . GLU A 1 245 ? 11.611 32.137 -11.782 1.00 52.81 229 GLU A N 1
ATOM 1769 C CA . GLU A 1 245 ? 11.311 30.943 -12.633 1.00 56.93 229 GLU A CA 1
ATOM 1770 C C . GLU A 1 245 ? 12.067 31.065 -13.916 1.00 54.43 229 GLU A C 1
ATOM 1771 O O . GLU A 1 245 ? 12.358 30.095 -14.549 1.00 57.28 229 GLU A O 1
ATOM 1777 N N . GLU A 1 246 ? 12.420 32.275 -14.309 1.00 56.78 230 GLU A N 1
ATOM 1778 C CA . GLU A 1 246 ? 13.232 32.383 -15.466 1.00 56.31 230 GLU A CA 1
ATOM 1779 C C . GLU A 1 246 ? 14.349 33.379 -15.298 1.00 53.52 230 GLU A C 1
ATOM 1780 O O . GLU A 1 246 ? 14.226 34.382 -14.593 1.00 52.03 230 GLU A O 1
ATOM 1786 N N . GLU A 1 247 ? 15.423 33.087 -15.999 1.00 51.29 231 GLU A N 1
ATOM 1787 C CA . GLU A 1 247 ? 16.757 33.585 -15.721 1.00 55.63 231 GLU A CA 1
ATOM 1788 C C . GLU A 1 247 ? 17.466 33.693 -17.043 1.00 55.11 231 GLU A C 1
ATOM 1789 O O . GLU A 1 247 ? 17.562 32.715 -17.784 1.00 57.43 231 GLU A O 1
ATOM 1795 N N . GLU A 1 248 ? 17.954 34.874 -17.336 1.00 51.74 232 GLU A N 1
ATOM 1796 C CA . GLU A 1 248 ? 18.757 35.101 -18.511 1.00 54.88 232 GLU A CA 1
ATOM 1797 C C . GLU A 1 248 ? 20.017 35.828 -18.040 1.00 54.41 232 GLU A C 1
ATOM 1798 O O . GLU A 1 248 ? 19.910 36.860 -17.390 1.00 60.72 232 GLU A O 1
ATOM 1804 N N . ARG A 1 249 ? 21.202 35.300 -18.349 1.00 56.88 233 ARG A N 1
ATOM 1805 C CA . ARG A 1 249 ? 22.470 35.991 -18.057 1.00 51.27 233 ARG A CA 1
ATOM 1806 C C . ARG A 1 249 ? 23.381 36.162 -19.261 1.00 51.61 233 ARG A C 1
ATOM 1807 O O . ARG A 1 249 ? 23.911 35.194 -19.745 1.00 52.17 233 ARG A O 1
ATOM 1815 N N . LEU A 1 250 ? 23.618 37.393 -19.698 1.00 56.38 234 LEU A N 1
ATOM 1816 C CA . LEU A 1 250 ? 24.623 37.677 -20.744 1.00 57.68 234 LEU A CA 1
ATOM 1817 C C . LEU A 1 250 ? 25.661 38.718 -20.303 1.00 59.49 234 LEU A C 1
ATOM 1818 O O . LEU A 1 250 ? 25.313 39.744 -19.722 1.00 61.31 234 LEU A O 1
ATOM 1823 N N . GLY A 1 251 ? 26.919 38.469 -20.653 1.00 48.90 235 GLY A N 1
ATOM 1824 C CA . GLY A 1 251 ? 28.015 39.331 -20.351 1.00 45.87 235 GLY A CA 1
ATOM 1825 C C . GLY A 1 251 ? 28.246 40.395 -21.375 1.00 48.14 235 GLY A C 1
ATOM 1826 O O . GLY A 1 251 ? 27.401 40.695 -22.226 1.00 51.21 235 GLY A O 1
ATOM 1827 N N . ILE A 1 252 ? 29.429 40.976 -21.322 1.00 51.20 236 ILE A N 1
ATOM 1828 C CA . ILE A 1 252 ? 29.746 41.984 -22.288 1.00 46.12 236 ILE A CA 1
ATOM 1829 C C . ILE A 1 252 ? 30.735 41.523 -23.368 1.00 55.43 236 ILE A C 1
ATOM 1830 O O . ILE A 1 252 ? 31.252 42.377 -24.060 1.00 48.65 236 ILE A O 1
ATOM 1835 N N . ARG A 1 253 ? 31.031 40.218 -23.485 1.00 59.30 237 ARG A N 1
ATOM 1836 C CA . ARG A 1 253 ? 32.059 39.756 -24.436 1.00 66.41 237 ARG A CA 1
ATOM 1837 C C . ARG A 1 253 ? 31.740 40.161 -25.879 1.00 66.06 237 ARG A C 1
ATOM 1838 O O . ARG A 1 253 ? 32.606 40.634 -26.582 1.00 61.53 237 ARG A O 1
ATOM 1846 N N . GLU A 1 254 ? 30.477 40.058 -26.260 1.00 63.32 238 GLU A N 1
ATOM 1847 C CA . GLU A 1 254 ? 30.039 40.328 -27.610 1.00 62.75 238 GLU A CA 1
ATOM 1848 C C . GLU A 1 254 ? 29.723 41.795 -27.859 1.00 64.33 238 GLU A C 1
ATOM 1849 O O . GLU A 1 254 ? 29.237 42.156 -28.938 1.00 61.08 238 GLU A O 1
ATOM 1855 N N . VAL A 1 255 ? 29.958 42.688 -26.913 1.00 60.60 239 VAL A N 1
ATOM 1856 C CA . VAL A 1 255 ? 29.602 44.071 -27.260 1.00 59.78 239 VAL A CA 1
ATOM 1857 C C . VAL A 1 255 ? 30.553 44.600 -28.363 1.00 62.70 239 VAL A C 1
ATOM 1858 O O . VAL A 1 255 ? 31.738 44.289 -28.311 1.00 56.20 239 VAL A O 1
ATOM 1862 N N . ARG A 1 256 ? 30.043 45.435 -29.292 1.00 64.16 240 ARG A N 1
ATOM 1863 C CA . ARG A 1 256 ? 30.840 46.033 -30.399 1.00 68.58 240 ARG A CA 1
ATOM 1864 C C . ARG A 1 256 ? 30.838 47.544 -30.272 1.00 65.53 240 ARG A C 1
ATOM 1865 O O . ARG A 1 256 ? 31.878 48.173 -30.102 1.00 70.02 240 ARG A O 1
ATOM 1873 N N . ASP A 1 257 ? 29.665 48.144 -30.375 1.00 67.12 241 ASP A N 1
ATOM 1874 C CA . ASP A 1 257 ? 29.521 49.568 -30.076 1.00 69.85 241 ASP A CA 1
ATOM 1875 C C . ASP A 1 257 ? 29.196 49.631 -28.563 1.00 65.17 241 ASP A C 1
ATOM 1876 O O . ASP A 1 257 ? 28.129 49.233 -28.129 1.00 58.49 241 ASP A O 1
ATOM 1881 N N . ALA A 1 258 ? 30.150 50.092 -27.778 1.00 54.40 242 ALA A N 1
ATOM 1882 C CA . ALA A 1 258 ? 30.008 50.166 -26.353 1.00 56.68 242 ALA A CA 1
ATOM 1883 C C . ALA A 1 258 ? 29.482 51.527 -25.907 1.00 52.81 242 ALA A C 1
ATOM 1884 O O . ALA A 1 258 ? 29.335 51.788 -24.726 1.00 56.88 242 ALA A O 1
ATOM 1886 N N . ARG A 1 259 ? 29.234 52.406 -26.852 1.00 50.66 243 ARG A N 1
ATOM 1887 C CA . ARG A 1 259 ? 28.919 53.754 -26.503 1.00 53.06 243 ARG A CA 1
ATOM 1888 C C . ARG A 1 259 ? 27.615 53.761 -25.761 1.00 53.87 243 ARG A C 1
ATOM 1889 O O . ARG A 1 259 ? 26.634 53.221 -26.215 1.00 54.95 243 ARG A O 1
ATOM 1897 N N . ASN A 1 260 ? 27.637 54.368 -24.593 1.00 48.89 244 ASN A N 1
ATOM 1898 C CA . ASN A 1 260 ? 26.502 54.446 -23.701 1.00 41.27 244 ASN A CA 1
ATOM 1899 C C . ASN A 1 260 ? 25.901 53.108 -23.381 1.00 39.68 244 ASN A C 1
ATOM 1900 O O . ASN A 1 260 ? 24.731 52.997 -23.200 1.00 49.24 244 ASN A O 1
ATOM 1905 N N . VAL A 1 261 ? 26.730 52.100 -23.278 1.00 36.87 245 VAL A N 1
ATOM 1906 C CA . VAL A 1 261 ? 26.282 50.776 -22.958 1.00 39.70 245 VAL A CA 1
ATOM 1907 C C . VAL A 1 261 ? 26.689 50.466 -21.525 1.00 44.08 245 VAL A C 1
ATOM 1908 O O . VAL A 1 261 ? 27.759 50.807 -21.085 1.00 36.81 245 VAL A O 1
ATOM 1912 N N . ARG A 1 262 ? 25.767 49.873 -20.797 1.00 37.60 246 ARG A N 1
ATOM 1913 C CA . ARG A 1 262 ? 26.003 49.441 -19.427 1.00 35.55 246 ARG A CA 1
ATOM 1914 C C . ARG A 1 262 ? 25.425 48.092 -19.319 1.00 37.00 246 ARG A C 1
ATOM 1915 O O . ARG A 1 262 ? 24.527 47.737 -20.124 1.00 38.46 246 ARG A O 1
ATOM 1923 N N . LEU A 1 263 ? 25.959 47.313 -18.379 1.00 34.57 247 LEU A N 1
ATOM 1924 C CA . LEU A 1 263 ? 25.383 46.001 -18.107 1.00 37.12 247 LEU A CA 1
ATOM 1925 C C . LEU A 1 263 ? 24.264 46.154 -17.124 1.00 38.04 247 LEU A C 1
ATOM 1926 O O . LEU A 1 263 ? 24.464 46.596 -16.016 1.00 36.68 247 LEU A O 1
ATOM 1931 N N . VAL A 1 264 ? 23.066 45.827 -17.550 1.00 42.74 248 VAL A N 1
ATOM 1932 C CA . VAL A 1 264 ? 21.815 46.211 -16.867 1.00 34.26 248 VAL A CA 1
ATOM 1933 C C . VAL A 1 264 ? 21.151 45.003 -16.298 1.00 39.28 248 VAL A C 1
ATOM 1934 O O . VAL A 1 264 ? 21.001 44.022 -17.006 1.00 34.46 248 VAL A O 1
ATOM 1938 N N . ALA A 1 265 ? 20.780 45.074 -15.011 1.00 34.39 249 ALA A N 1
ATOM 1939 C CA . ALA A 1 265 ? 20.020 43.985 -14.384 1.00 38.16 249 ALA A CA 1
ATOM 1940 C C . ALA A 1 265 ? 18.569 44.358 -14.331 1.00 36.39 249 ALA A C 1
ATOM 1941 O O . ALA A 1 265 ? 18.209 45.466 -13.903 1.00 36.78 249 ALA A O 1
ATOM 1943 N N . GLN A 1 266 ? 17.736 43.440 -14.787 1.00 34.10 250 GLN A N 1
ATOM 1944 C CA . GLN A 1 266 ? 16.298 43.702 -14.794 1.00 38.17 250 GLN A CA 1
ATOM 1945 C C . GLN A 1 266 ? 15.560 42.663 -13.999 1.00 35.03 250 GLN A C 1
ATOM 1946 O O . GLN A 1 266 ? 15.744 41.484 -14.214 1.00 35.98 250 GLN A O 1
ATOM 1952 N N . VAL A 1 267 ? 14.755 43.125 -13.058 1.00 30.33 251 VAL A N 1
ATOM 1953 C CA . VAL A 1 267 ? 14.051 42.266 -12.160 1.00 32.94 251 VAL A CA 1
ATOM 1954 C C . VAL A 1 267 ? 12.554 42.542 -12.157 1.00 31.20 251 VAL A C 1
ATOM 1955 O O . VAL A 1 267 ? 12.156 43.674 -12.002 1.00 36.74 251 VAL A O 1
ATOM 1959 N N . SER A 1 268 ? 11.759 41.484 -12.152 1.00 32.64 252 SER A N 1
ATOM 1960 C CA . SER A 1 268 ? 10.298 41.586 -12.002 1.00 39.82 252 SER A CA 1
ATOM 1961 C C . SER A 1 268 ? 9.836 40.231 -11.558 1.00 38.22 252 SER A C 1
ATOM 1962 O O . SER A 1 268 ? 10.660 39.264 -11.508 1.00 35.46 252 SER A O 1
ATOM 1965 N N . LYS A 1 269 ? 8.559 40.148 -11.185 1.00 39.40 253 LYS A N 1
ATOM 1966 C CA . LYS A 1 269 ? 8.101 38.943 -10.496 1.00 41.78 253 LYS A CA 1
ATOM 1967 C C . LYS A 1 269 ? 8.346 37.676 -11.319 1.00 41.26 253 LYS A C 1
ATOM 1968 O O . LYS A 1 269 ? 7.921 37.581 -12.453 1.00 40.84 253 LYS A O 1
ATOM 1974 N N . GLY A 1 270 ? 9.017 36.706 -10.724 1.00 38.22 254 GLY A N 1
ATOM 1975 C CA . GLY A 1 270 ? 9.405 35.514 -11.377 1.00 37.50 254 GLY A CA 1
ATOM 1976 C C . GLY A 1 270 ? 10.513 35.597 -12.416 1.00 41.64 254 GLY A C 1
ATOM 1977 O O . GLY A 1 270 ? 10.926 34.562 -12.973 1.00 38.90 254 GLY A O 1
ATOM 1978 N N . LYS A 1 271 ? 11.024 36.773 -12.712 1.00 39.36 255 LYS A N 1
ATOM 1979 C CA . LYS A 1 271 ? 12.183 36.795 -13.597 1.00 49.43 255 LYS A CA 1
ATOM 1980 C C . LYS A 1 271 ? 13.337 37.847 -13.395 1.00 42.89 255 LYS A C 1
ATOM 1981 O O . LYS A 1 271 ? 13.113 38.972 -12.958 1.00 43.56 255 LYS A O 1
ATOM 1987 N N . ILE A 1 272 ? 14.529 37.441 -13.827 1.00 38.80 256 ILE A N 1
ATOM 1988 C CA . ILE A 1 272 ? 15.713 38.249 -13.832 1.00 45.38 256 ILE A CA 1
ATOM 1989 C C . ILE A 1 272 ? 16.451 38.089 -15.183 1.00 43.41 256 ILE A C 1
ATOM 1990 O O . ILE A 1 272 ? 16.631 37.014 -15.695 1.00 43.00 256 ILE A O 1
ATOM 1995 N N . SER A 1 273 ? 16.925 39.192 -15.700 1.00 44.11 257 SER A N 1
ATOM 1996 C CA . SER A 1 273 ? 17.707 39.240 -16.888 1.00 48.56 257 SER A CA 1
ATOM 1997 C C . SER A 1 273 ? 18.905 40.182 -16.590 1.00 46.42 257 SER A C 1
ATOM 1998 O O . SER A 1 273 ? 18.743 41.271 -16.111 1.00 51.12 257 SER A O 1
ATOM 2001 N N . VAL A 1 274 ? 20.087 39.733 -16.947 1.00 44.66 258 VAL A N 1
ATOM 2002 C CA . VAL A 1 274 ? 21.241 40.575 -16.957 1.00 42.55 258 VAL A CA 1
ATOM 2003 C C . VAL A 1 274 ? 21.763 40.669 -18.378 1.00 46.35 258 VAL A C 1
ATOM 2004 O O . VAL A 1 274 ? 22.094 39.680 -18.967 1.00 45.42 258 VAL A O 1
ATOM 2008 N N . LYS A 1 275 ? 21.840 41.866 -18.918 1.00 44.64 259 LYS A N 1
ATOM 2009 C CA . LYS A 1 275 ? 22.425 42.050 -20.225 1.00 49.55 259 LYS A CA 1
ATOM 2010 C C . LYS A 1 275 ? 22.864 43.446 -20.555 1.00 47.47 259 LYS A C 1
ATOM 2011 O O . LYS A 1 275 ? 22.359 44.400 -20.030 1.00 43.28 259 LYS A O 1
ATOM 2017 N N . PRO A 1 276 ? 23.851 43.512 -21.548 1.00 42.98 260 PRO A N 1
ATOM 2018 C CA . PRO A 1 276 ? 24.245 44.881 -21.893 1.00 43.76 260 PRO A CA 1
ATOM 2019 C C . PRO A 1 276 ? 23.136 45.608 -22.588 1.00 40.62 260 PRO A C 1
ATOM 2020 O O . PRO A 1 276 ? 22.442 44.996 -23.336 1.00 48.42 260 PRO A O 1
ATOM 2024 N N . ARG A 1 277 ? 22.972 46.890 -22.359 1.00 41.16 261 ARG A N 1
ATOM 2025 C CA . ARG A 1 277 ? 21.945 47.663 -23.021 1.00 42.69 261 ARG A CA 1
ATOM 2026 C C . ARG A 1 277 ? 22.489 49.011 -23.388 1.00 43.19 261 ARG A C 1
ATOM 2027 O O . ARG A 1 277 ? 23.141 49.627 -22.597 1.00 40.74 261 ARG A O 1
ATOM 2035 N N . LYS A 1 278 ? 22.192 49.483 -24.583 1.00 40.06 262 LYS A N 1
ATOM 2036 C CA . LYS A 1 278 ? 22.442 50.857 -24.933 1.00 40.97 262 LYS A CA 1
ATOM 2037 C C . LYS A 1 278 ? 21.392 51.728 -24.276 1.00 42.40 262 LYS A C 1
ATOM 2038 O O . LYS A 1 278 ? 20.280 51.326 -24.168 1.00 42.71 262 LYS A O 1
ATOM 2044 N N . LEU A 1 279 ? 21.749 52.926 -23.851 1.00 43.39 263 LEU A N 1
ATOM 2045 C CA . LEU A 1 279 ? 20.880 53.719 -23.038 1.00 43.16 263 LEU A CA 1
ATOM 2046 C C . LEU A 1 279 ? 20.985 55.116 -23.536 1.00 40.18 263 LEU A C 1
ATOM 2047 O O . LEU A 1 279 ? 22.038 55.547 -23.926 1.00 45.80 263 LEU A O 1
ATOM 2052 N N . SER A 1 280 ? 19.922 55.880 -23.385 1.00 43.42 264 SER A N 1
ATOM 2053 C CA . SER A 1 280 ? 19.961 57.221 -23.809 1.00 42.32 264 SER A CA 1
ATOM 2054 C C . SER A 1 280 ? 20.741 57.987 -22.777 1.00 42.30 264 SER A C 1
ATOM 2055 O O . SER A 1 280 ? 20.831 57.645 -21.589 1.00 41.13 264 SER A O 1
ATOM 2058 N N . SER A 1 281 ? 21.243 59.095 -23.225 1.00 40.08 265 SER A N 1
ATOM 2059 C CA . SER A 1 281 ? 22.143 59.832 -22.436 1.00 47.56 265 SER A CA 1
ATOM 2060 C C . SER A 1 281 ? 21.437 60.459 -21.261 1.00 44.26 265 SER A C 1
ATOM 2061 O O . SER A 1 281 ? 22.078 60.886 -20.339 1.00 45.38 265 SER A O 1
ATOM 2064 N N . ASP A 1 282 ? 20.125 60.541 -21.258 1.00 41.76 266 ASP A N 1
ATOM 2065 C CA . ASP A 1 282 ? 19.481 61.091 -20.067 1.00 43.94 266 ASP A CA 1
ATOM 2066 C C . ASP A 1 282 ? 18.856 59.965 -19.186 1.00 42.23 266 ASP A C 1
ATOM 2067 O O . ASP A 1 282 ? 18.128 60.228 -18.269 1.00 46.72 266 ASP A O 1
ATOM 2072 N N . ASN A 1 283 ? 19.132 58.712 -19.484 1.00 37.88 267 ASN A N 1
ATOM 2073 C CA . ASN A 1 283 ? 18.657 57.630 -18.632 1.00 39.25 267 ASN A CA 1
ATOM 2074 C C . ASN A 1 283 ? 19.465 57.618 -17.294 1.00 41.46 267 ASN A C 1
ATOM 2075 O O . ASN A 1 283 ? 20.654 57.622 -17.294 1.00 39.20 267 ASN A O 1
ATOM 2080 N N . PRO A 1 284 ? 18.791 57.589 -16.162 1.00 41.58 268 PRO A N 1
ATOM 2081 C CA . PRO A 1 284 ? 19.537 57.574 -14.912 1.00 38.03 268 PRO A CA 1
ATOM 2082 C C . PRO A 1 284 ? 20.406 56.362 -14.706 1.00 33.22 268 PRO A C 1
ATOM 2083 O O . PRO A 1 284 ? 21.261 56.415 -13.871 1.00 34.62 268 PRO A O 1
ATOM 2087 N N . LEU A 1 285 ? 20.199 55.293 -15.463 1.00 30.33 269 LEU A N 1
ATOM 2088 C CA . LEU A 1 285 ? 21.040 54.159 -15.374 1.00 32.49 269 LEU A CA 1
ATOM 2089 C C . LEU A 1 285 ? 22.452 54.276 -16.029 1.00 35.76 269 LEU A C 1
ATOM 2090 O O . LEU A 1 285 ? 23.294 53.364 -15.865 1.00 32.70 269 LEU A O 1
ATOM 2095 N N . LEU A 1 286 ? 22.694 55.376 -16.728 1.00 36.27 270 LEU A N 1
ATOM 2096 C CA . LEU A 1 286 ? 23.903 55.570 -17.512 1.00 39.20 270 LEU A CA 1
ATOM 2097 C C . LEU A 1 286 ? 24.867 56.272 -16.525 1.00 36.74 270 LEU A C 1
ATOM 2098 O O . LEU A 1 286 ? 25.075 57.466 -16.529 1.00 33.90 270 LEU A O 1
ATOM 2103 N N . VAL A 1 287 ? 25.384 55.472 -15.620 1.00 37.89 271 VAL A N 1
ATOM 2104 C CA . VAL A 1 287 ? 26.238 55.963 -14.592 1.00 34.33 271 VAL A CA 1
ATOM 2105 C C . VAL A 1 287 ? 27.689 55.942 -15.079 1.00 39.92 271 VAL A C 1
ATOM 2106 O O . VAL A 1 287 ? 28.049 55.124 -15.942 1.00 34.31 271 VAL A O 1
ATOM 2110 N N . GLU A 1 288 ? 28.516 56.721 -14.397 1.00 39.42 272 GLU A N 1
ATOM 2111 C CA . GLU A 1 288 ? 29.972 56.671 -14.587 1.00 48.75 272 GLU A CA 1
ATOM 2112 C C . GLU A 1 288 ? 30.788 56.325 -13.340 1.00 45.38 272 GLU A C 1
ATOM 2113 O O . GLU A 1 288 ? 30.316 56.432 -12.229 1.00 32.23 272 GLU A O 1
ATOM 2119 N N . GLY A 1 289 ? 32.044 55.957 -13.557 1.00 42.56 273 GLY A N 1
ATOM 2120 C CA . GLY A 1 289 ? 32.930 55.685 -12.492 1.00 40.37 273 GLY A CA 1
ATOM 2121 C C . GLY A 1 289 ? 32.452 54.559 -11.583 1.00 43.61 273 GLY A C 1
ATOM 2122 O O . GLY A 1 289 ? 32.142 53.477 -12.023 1.00 41.39 273 GLY A O 1
ATOM 2123 N N . VAL A 1 290 ? 32.435 54.832 -10.286 1.00 43.81 274 VAL A N 1
ATOM 2124 C CA . VAL A 1 290 ? 32.063 53.805 -9.319 1.00 45.75 274 VAL A CA 1
ATOM 2125 C C . VAL A 1 290 ? 30.564 53.813 -9.085 1.00 36.44 274 VAL A C 1
ATOM 2126 O O . VAL A 1 290 ? 30.095 52.993 -8.355 1.00 32.78 274 VAL A O 1
ATOM 2130 N N . GLN A 1 291 ? 29.860 54.736 -9.700 1.00 33.12 275 GLN A N 1
ATOM 2131 C CA . GLN A 1 291 ? 28.430 54.878 -9.470 1.00 36.61 275 GLN A CA 1
ATOM 2132 C C . GLN A 1 291 ? 27.609 53.672 -9.874 1.00 34.73 275 GLN A C 1
ATOM 2133 O O . GLN A 1 291 ? 27.940 52.947 -10.847 1.00 33.00 275 GLN A O 1
ATOM 2139 N N . ASN A 1 292 ? 26.641 53.366 -9.007 1.00 30.28 276 ASN A N 1
ATOM 2140 C CA . ASN A 1 292 ? 25.512 52.478 -9.353 1.00 28.40 276 ASN A CA 1
ATOM 2141 C C . ASN A 1 292 ? 24.151 53.194 -9.379 1.00 26.26 276 ASN A C 1
ATOM 2142 O O . ASN A 1 292 ? 23.983 54.264 -8.819 1.00 27.02 276 ASN A O 1
ATOM 2147 N N . ALA A 1 293 ? 23.144 52.573 -10.009 1.00 28.17 277 ALA A N 1
ATOM 2148 C CA . ALA A 1 293 ? 21.835 53.182 -10.016 1.00 29.74 277 ALA A CA 1
ATOM 2149 C C . ALA A 1 293 ? 20.732 52.172 -10.090 1.00 27.97 277 ALA A C 1
ATOM 2150 O O . ALA A 1 293 ? 20.852 51.160 -10.762 1.00 30.46 277 ALA A O 1
ATOM 2152 N N . ALA A 1 294 ? 19.670 52.408 -9.333 1.00 28.48 278 ALA A N 1
ATOM 2153 C CA . ALA A 1 294 ? 18.533 51.469 -9.409 1.00 30.02 278 ALA A CA 1
ATOM 2154 C C . ALA A 1 294 ? 17.240 52.268 -9.703 1.00 28.00 278 ALA A C 1
ATOM 2155 O O . ALA A 1 294 ? 17.053 53.373 -9.177 1.00 26.98 278 ALA A O 1
ATOM 2157 N N . VAL A 1 295 ? 16.387 51.766 -10.593 1.00 30.10 279 VAL A N 1
ATOM 2158 C CA . VAL A 1 295 ? 15.079 52.429 -10.895 1.00 25.23 279 VAL A CA 1
ATOM 2159 C C . VAL A 1 295 ? 14.035 51.414 -10.444 1.00 28.84 279 VAL A C 1
ATOM 2160 O O . VAL A 1 295 ? 13.990 50.239 -10.952 1.00 29.70 279 VAL A O 1
ATOM 2164 N N . ILE A 1 296 ? 13.256 51.787 -9.423 1.00 28.17 280 ILE A N 1
ATOM 2165 C CA . ILE A 1 296 ? 12.317 50.806 -8.801 1.00 30.29 280 ILE A CA 1
ATOM 2166 C C . ILE A 1 296 ? 10.935 51.338 -9.206 1.00 32.70 280 ILE A C 1
ATOM 2167 O O . ILE A 1 296 ?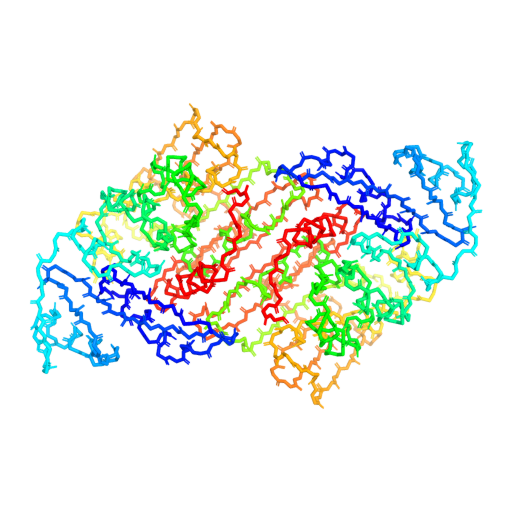 10.589 52.501 -8.913 1.00 29.71 280 ILE A O 1
ATOM 2172 N N . ARG A 1 297 ? 10.175 50.527 -9.921 1.00 34.96 281 ARG A N 1
ATOM 2173 C CA . ARG A 1 297 ? 8.832 50.959 -10.379 1.00 39.17 281 ARG A CA 1
ATOM 2174 C C . ARG A 1 297 ? 7.791 50.286 -9.506 1.00 31.13 281 ARG A C 1
ATOM 2175 O O . ARG A 1 297 ? 7.750 49.044 -9.333 1.00 30.52 281 ARG A O 1
ATOM 2183 N N . THR A 1 298 ? 7.031 51.095 -8.832 1.00 31.00 282 THR A N 1
ATOM 2184 C CA . THR A 1 298 ? 5.956 50.497 -7.995 1.00 33.92 282 THR A CA 1
ATOM 2185 C C . THR A 1 298 ? 4.555 51.001 -8.402 1.00 35.93 282 THR A C 1
ATOM 2186 O O . THR A 1 298 ? 4.437 51.998 -9.130 1.00 36.95 282 THR A O 1
ATOM 2190 N N . ASN A 1 299 ? 3.524 50.332 -7.874 1.00 38.62 283 ASN A N 1
ATOM 2191 C CA . ASN A 1 299 ? 2.104 50.664 -8.206 1.00 38.78 283 ASN A CA 1
ATOM 2192 C C . ASN A 1 299 ? 1.690 52.044 -7.731 1.00 37.99 283 ASN A C 1
ATOM 2193 O O . ASN A 1 299 ? 1.104 52.793 -8.456 1.00 39.48 283 ASN A O 1
ATOM 2198 N N . ASN A 1 300 ? 2.039 52.450 -6.528 1.00 36.53 284 ASN A N 1
ATOM 2199 C CA . ASN A 1 300 ? 1.651 53.762 -6.121 1.00 32.33 284 ASN A CA 1
ATOM 2200 C C . ASN A 1 300 ? 2.610 54.850 -6.448 1.00 37.65 284 ASN A C 1
ATOM 2201 O O . ASN A 1 300 ? 2.194 56.037 -6.468 1.00 37.06 284 ASN A O 1
ATOM 2206 N N . LEU A 1 301 ? 3.886 54.510 -6.676 1.00 34.15 285 LEU A N 1
ATOM 2207 C CA . LEU A 1 301 ? 4.892 55.556 -6.752 1.00 35.21 285 LEU A CA 1
ATOM 2208 C C . LEU A 1 301 ? 5.352 55.798 -8.149 1.00 35.95 285 LEU A C 1
ATOM 2209 O O . LEU A 1 301 ? 5.940 56.853 -8.386 1.00 35.18 285 LEU A O 1
ATOM 2214 N N . GLY A 1 302 ? 5.072 54.875 -9.077 1.00 34.55 286 GLY A N 1
ATOM 2215 C CA . GLY A 1 302 ? 5.798 54.878 -10.349 1.00 36.85 286 GLY A CA 1
ATOM 2216 C C . GLY A 1 302 ? 7.325 54.589 -10.132 1.00 37.39 286 GLY A C 1
ATOM 2217 O O . GLY A 1 302 ? 7.702 53.732 -9.350 1.00 38.84 286 GLY A O 1
ATOM 2218 N N . GLU A 1 303 ? 8.163 55.361 -10.770 1.00 35.62 287 GLU A N 1
ATOM 2219 C CA . GLU A 1 303 ? 9.621 55.244 -10.649 1.00 39.86 287 GLU A CA 1
ATOM 2220 C C . GLU A 1 303 ? 10.218 55.977 -9.468 1.00 33.48 287 GLU A C 1
ATOM 2221 O O . GLU A 1 303 ? 10.019 57.169 -9.292 1.00 31.92 287 GLU A O 1
ATOM 2227 N N . VAL A 1 304 ? 10.950 55.215 -8.681 1.00 30.71 288 VAL A N 1
ATOM 2228 C CA . VAL A 1 304 ? 11.797 55.712 -7.563 1.00 31.18 288 VAL A CA 1
ATOM 2229 C C . VAL A 1 304 ? 13.245 55.411 -7.952 1.00 27.71 288 VAL A C 1
ATOM 2230 O O . VAL A 1 304 ? 13.596 54.289 -8.308 1.00 27.59 288 VAL A O 1
ATOM 2234 N N . ILE A 1 305 ? 14.052 56.455 -7.985 1.00 30.10 289 ILE A N 1
ATOM 2235 C CA . ILE A 1 305 ? 15.411 56.320 -8.463 1.00 28.75 289 ILE A CA 1
ATOM 2236 C C . ILE A 1 305 ? 16.387 56.484 -7.262 1.00 26.80 289 ILE A C 1
ATOM 2237 O O . ILE A 1 305 ? 16.361 57.491 -6.515 1.00 27.86 289 ILE A O 1
ATOM 2242 N N . LEU A 1 306 ? 17.280 55.552 -7.119 1.00 24.07 290 LEU A N 1
ATOM 2243 C CA . LEU A 1 306 ? 18.305 55.664 -6.062 1.00 29.16 290 LEU A CA 1
ATOM 2244 C C . LEU A 1 306 ? 19.679 55.494 -6.718 1.00 26.54 290 LEU A C 1
ATOM 2245 O O . LEU A 1 306 ? 19.928 54.491 -7.412 1.00 26.99 290 LEU A O 1
ATOM 2250 N N . LYS A 1 307 ? 20.589 56.379 -6.416 1.00 27.89 291 LYS A N 1
ATOM 2251 C CA . LYS A 1 307 ? 21.901 56.278 -7.009 1.00 29.46 291 LYS A CA 1
ATOM 2252 C C . LYS A 1 307 ? 23.002 56.542 -5.970 1.00 29.94 291 LYS A C 1
ATOM 2253 O O . LYS A 1 307 ? 22.820 57.387 -5.063 1.00 28.05 291 LYS A O 1
ATOM 2259 N N . GLY A 1 308 ? 24.136 55.830 -6.109 1.00 27.12 292 GLY A N 1
ATOM 2260 C CA . GLY A 1 308 ? 25.291 56.104 -5.298 1.00 27.35 292 GLY A CA 1
ATOM 2261 C C . GLY A 1 308 ? 26.446 55.166 -5.585 1.00 27.80 292 GLY A C 1
ATOM 2262 O O . GLY A 1 308 ? 26.378 54.354 -6.468 1.00 25.70 292 GLY A O 1
ATOM 2263 N N . PRO A 1 309 ? 27.531 55.272 -4.811 1.00 28.97 293 PRO A N 1
ATOM 2264 C CA . PRO A 1 309 ? 28.685 54.432 -5.055 1.00 27.44 293 PRO A CA 1
ATOM 2265 C C . PRO A 1 309 ? 28.418 53.018 -4.788 1.00 25.86 293 PRO A C 1
ATOM 2266 O O . PRO A 1 309 ? 27.735 52.681 -3.856 1.00 30.58 293 PRO A O 1
ATOM 2270 N N . GLY A 1 310 ? 29.011 52.171 -5.584 1.00 27.48 294 GLY A N 1
ATOM 2271 C CA . GLY A 1 310 ? 28.736 50.745 -5.583 1.00 27.99 294 GLY A CA 1
ATOM 2272 C C . GLY A 1 310 ? 29.874 49.830 -5.112 1.00 28.78 294 GLY A C 1
ATOM 2273 O O . GLY A 1 310 ? 29.791 48.589 -5.232 1.00 36.45 294 GLY A O 1
ATOM 2274 N N . GLY A 1 311 ? 30.938 50.445 -4.604 1.00 30.68 295 GLY A N 1
ATOM 2275 C CA . GLY A 1 311 ? 32.186 49.738 -4.295 1.00 30.78 295 GLY A CA 1
ATOM 2276 C C . GLY A 1 311 ? 33.155 50.655 -3.542 1.00 29.96 295 GLY A C 1
ATOM 2277 O O . GLY A 1 311 ? 32.937 51.860 -3.458 1.00 30.86 295 GLY A O 1
ATOM 2278 N N . GLY A 1 312 ? 34.261 50.094 -3.051 1.00 30.98 296 GLY A N 1
ATOM 2279 C CA . GLY A 1 312 ? 35.222 50.860 -2.251 1.00 32.04 296 GLY A CA 1
ATOM 2280 C C . GLY A 1 312 ? 35.126 50.295 -0.819 1.00 38.04 296 GLY A C 1
ATOM 2281 O O . GLY A 1 312 ? 34.067 49.777 -0.390 1.00 34.70 296 GLY A O 1
ATOM 2282 N N . GLY A 1 313 ? 36.216 50.332 -0.081 1.00 34.78 297 GLY A N 1
ATOM 2283 C CA . GLY A 1 313 ? 36.178 49.838 1.269 1.00 31.47 297 GLY A CA 1
ATOM 2284 C C . GLY A 1 313 ? 35.317 50.570 2.261 1.00 27.84 297 GLY A C 1
ATOM 2285 O O . GLY A 1 313 ? 34.525 49.987 2.940 1.00 29.59 297 GLY A O 1
ATOM 2286 N N . ARG A 1 314 ? 35.448 51.870 2.297 1.00 28.05 298 ARG A N 1
ATOM 2287 C CA . ARG A 1 314 ? 34.672 52.683 3.182 1.00 30.53 298 ARG A CA 1
ATOM 2288 C C . ARG A 1 314 ? 33.221 52.620 2.799 1.00 32.74 298 ARG A C 1
ATOM 2289 O O . ARG A 1 314 ? 32.359 52.574 3.637 1.00 29.75 298 ARG A O 1
ATOM 2297 N N . VAL A 1 315 ? 32.998 52.648 1.499 1.00 28.18 299 VAL A N 1
ATOM 2298 C CA . VAL A 1 315 ? 31.679 52.645 0.940 1.00 31.03 299 VAL A CA 1
ATOM 2299 C C . VAL A 1 315 ? 30.969 51.365 1.293 1.00 29.37 299 VAL A C 1
ATOM 2300 O O . VAL A 1 315 ? 29.872 51.407 1.699 1.00 28.45 299 VAL A O 1
ATOM 2304 N N . THR A 1 316 ? 31.637 50.244 1.150 1.00 26.81 300 THR A N 1
ATOM 2305 C CA . THR A 1 316 ? 31.044 48.969 1.506 1.00 26.61 300 THR A CA 1
ATOM 2306 C C . THR A 1 316 ? 30.957 48.765 3.028 1.00 29.00 300 THR A C 1
ATOM 2307 O O . THR A 1 316 ? 29.945 48.257 3.551 1.00 33.52 300 THR A O 1
ATOM 2311 N N . ALA A 1 317 ? 31.965 49.224 3.779 1.00 30.83 301 ALA A N 1
ATOM 2312 C CA . ALA A 1 317 ? 31.896 49.109 5.231 1.00 27.70 301 ALA A CA 1
ATOM 2313 C C . ALA A 1 317 ? 30.755 49.950 5.797 1.00 27.26 301 ALA A C 1
ATOM 2314 O O . ALA A 1 317 ? 30.193 49.622 6.838 1.00 29.81 301 ALA A O 1
ATOM 2316 N N . SER A 1 318 ? 30.426 51.070 5.149 1.00 28.20 302 SER A N 1
ATOM 2317 C CA . SER A 1 318 ? 29.315 51.907 5.600 1.00 25.38 302 SER A CA 1
ATOM 2318 C C . SER A 1 318 ? 28.017 51.156 5.695 1.00 25.74 302 SER A C 1
ATOM 2319 O O . SER A 1 318 ? 27.259 51.291 6.663 1.00 28.59 302 SER A O 1
ATOM 2322 N N . GLY A 1 319 ? 27.744 50.379 4.669 1.00 25.76 303 GLY A N 1
ATOM 2323 C CA . GLY A 1 319 ? 26.518 49.609 4.625 1.00 30.34 303 GLY A CA 1
ATOM 2324 C C . GLY A 1 319 ? 26.546 48.489 5.663 1.00 31.81 303 GLY A C 1
ATOM 2325 O O . GLY A 1 319 ? 25.548 48.237 6.350 1.00 28.98 303 GLY A O 1
ATOM 2326 N N . VAL A 1 320 ? 27.696 47.818 5.756 1.00 27.06 304 VAL A N 1
ATOM 2327 C CA . VAL A 1 320 ? 27.879 46.811 6.818 1.00 27.76 304 VAL A CA 1
ATOM 2328 C C . VAL A 1 320 ? 27.656 47.357 8.222 1.00 25.20 304 VAL A C 1
ATOM 2329 O O . VAL A 1 320 ? 26.968 46.773 9.010 1.00 25.30 304 VAL A O 1
ATOM 2333 N N . PHE A 1 321 ? 28.166 48.535 8.509 1.00 25.49 305 PHE A N 1
ATOM 2334 C CA . PHE A 1 321 ? 27.986 49.125 9.807 1.00 26.75 305 PHE A CA 1
ATOM 2335 C C . PHE A 1 321 ? 26.501 49.432 10.128 1.00 30.10 305 PHE A C 1
ATOM 2336 O O . PHE A 1 321 ? 26.008 49.199 11.222 1.00 29.53 305 PHE A O 1
ATOM 2344 N N . THR A 1 322 ? 25.785 49.990 9.169 1.00 31.13 306 THR A N 1
ATOM 2345 C CA . THR A 1 322 ? 24.357 50.192 9.339 1.00 29.18 306 THR A CA 1
ATOM 2346 C C . THR A 1 322 ? 23.739 48.851 9.736 1.00 28.81 306 THR A C 1
ATOM 2347 O O . THR A 1 322 ? 22.954 48.784 10.691 1.00 28.18 306 THR A O 1
ATOM 2351 N N . ASP A 1 323 ? 24.037 47.802 8.974 1.00 27.45 307 ASP A N 1
ATOM 2352 C CA . ASP A 1 323 ? 23.476 46.509 9.288 1.00 30.57 307 ASP A CA 1
ATOM 2353 C C . ASP A 1 323 ? 23.827 46.018 10.716 1.00 31.45 307 ASP A C 1
ATOM 2354 O O . ASP A 1 323 ? 22.978 45.394 11.436 1.00 29.98 307 ASP A O 1
ATOM 2359 N N . ILE A 1 324 ? 25.046 46.314 11.145 1.00 29.43 308 ILE A N 1
ATOM 2360 C CA . ILE A 1 324 ? 25.428 45.970 12.519 1.00 27.87 308 ILE A CA 1
ATOM 2361 C C . ILE A 1 324 ? 24.513 46.651 13.514 1.00 29.44 308 ILE A C 1
ATOM 2362 O O . ILE A 1 324 ? 24.090 46.037 14.498 1.00 30.23 308 ILE A O 1
ATOM 2367 N N . ILE A 1 325 ? 24.208 47.926 13.274 1.00 29.90 309 ILE A N 1
ATOM 2368 C CA . ILE A 1 325 ? 23.375 48.639 14.191 1.00 30.42 309 ILE A CA 1
ATOM 2369 C C . ILE A 1 325 ? 21.929 48.098 14.194 1.00 31.66 309 ILE A C 1
ATOM 2370 O O . ILE A 1 325 ? 21.346 47.901 15.243 1.00 31.56 309 ILE A O 1
ATOM 2375 N N . LYS A 1 326 ? 21.431 47.727 13.038 1.00 30.23 310 LYS A N 1
ATOM 2376 C CA . LYS A 1 326 ? 20.096 47.155 12.936 1.00 34.19 310 LYS A CA 1
ATOM 2377 C C . LYS A 1 326 ? 20.074 45.766 13.576 1.00 36.82 310 LYS A C 1
ATOM 2378 O O . LYS A 1 326 ? 19.081 45.393 14.237 1.00 32.22 310 LYS A O 1
ATOM 2384 N N . ALA A 1 327 ? 21.149 45.010 13.422 1.00 31.91 311 ALA A N 1
ATOM 2385 C CA . ALA A 1 327 ? 21.203 43.704 14.065 1.00 31.86 311 ALA A CA 1
ATOM 2386 C C . ALA A 1 327 ? 21.195 43.815 15.597 1.00 32.14 311 ALA A C 1
ATOM 2387 O O . ALA A 1 327 ? 20.527 43.056 16.298 1.00 30.56 311 ALA A O 1
ATOM 2389 N N . THR A 1 328 ? 21.938 44.769 16.090 1.00 33.00 312 THR A N 1
ATOM 2390 C CA . THR A 1 328 ? 22.036 44.991 17.491 1.00 33.87 312 THR A CA 1
ATOM 2391 C C . THR A 1 328 ? 20.679 45.341 18.026 1.00 36.50 312 THR A C 1
ATOM 2392 O O . THR A 1 328 ? 20.285 44.780 19.025 1.00 43.59 312 THR A O 1
ATOM 2396 N N . LEU A 1 329 ? 19.956 46.264 17.387 1.00 39.10 313 LEU A N 1
ATOM 2397 C CA . LEU A 1 329 ? 18.648 46.706 17.880 1.00 35.59 313 LEU A CA 1
ATOM 2398 C C . LEU A 1 329 ? 17.535 45.796 17.435 1.00 35.65 313 LEU A C 1
ATOM 2399 O O . LEU A 1 329 ? 16.399 46.104 17.608 1.00 38.63 313 LEU A O 1
ATOM 2404 N N . LYS A 1 330 ? 17.826 44.671 16.818 1.00 33.34 314 LYS A N 1
ATOM 2405 C CA . LYS A 1 330 ? 16.738 43.750 16.433 1.00 40.43 314 LYS A CA 1
ATOM 2406 C C . LYS A 1 330 ? 15.672 44.332 15.457 1.00 40.06 314 LYS A C 1
ATOM 2407 O O . LYS A 1 330 ? 14.433 44.104 15.559 1.00 41.76 314 LYS A O 1
ATOM 2413 N N . PHE A 1 331 ? 16.160 45.030 14.447 1.00 34.89 315 PHE A N 1
ATOM 2414 C CA . PHE A 1 331 ? 15.274 45.474 13.401 1.00 35.23 315 PHE A CA 1
ATOM 2415 C C . PHE A 1 331 ? 14.598 44.225 12.877 1.00 35.56 315 PHE A C 1
ATOM 2416 O O . PHE A 1 331 ? 15.171 43.180 12.797 1.00 30.39 315 PHE A O 1
ATOM 2424 N N . PRO A 1 332 ? 13.363 44.341 12.482 1.00 37.79 316 PRO A N 1
ATOM 2425 C CA . PRO A 1 332 ? 12.633 43.224 11.897 1.00 38.70 316 PRO A CA 1
ATOM 2426 C C . PRO A 1 332 ? 13.055 42.885 10.483 1.00 36.95 316 PRO A C 1
ATOM 2427 O O . PRO A 1 332 ? 13.676 43.667 9.852 1.00 46.99 316 PRO A O 1
ATOM 2431 N N . ASN A 1 333 ? 12.711 41.716 9.999 1.00 34.47 317 ASN A N 1
ATOM 2432 C CA . ASN A 1 333 ? 13.059 41.310 8.664 1.00 34.53 317 ASN A CA 1
ATOM 2433 C C . ASN A 1 333 ? 11.736 41.061 7.945 1.00 36.01 317 ASN A C 1
ATOM 2434 O O . ASN A 1 333 ? 11.318 39.953 7.764 1.00 37.12 317 ASN A O 1
ATOM 2439 N N . LEU A 1 334 ? 11.063 42.124 7.560 1.00 34.09 318 LEU A N 1
ATOM 2440 C CA . LEU A 1 334 ? 9.769 42.022 6.919 1.00 33.32 318 LEU A CA 1
ATOM 2441 C C . LEU A 1 334 ? 9.824 41.357 5.560 1.00 35.95 318 LEU A C 1
ATOM 2442 O O . LEU A 1 334 ? 8.980 40.574 5.224 1.00 35.98 318 LEU A O 1
ATOM 2447 N N . ARG A 1 335 ? 10.847 41.691 4.799 1.00 35.52 319 ARG A N 1
ATOM 2448 C CA . ARG A 1 335 ? 11.116 41.056 3.540 1.00 33.77 319 ARG A CA 1
ATOM 2449 C C . ARG A 1 335 ? 12.514 40.488 3.585 1.00 36.26 319 ARG A C 1
ATOM 2450 O O . ARG A 1 335 ? 12.794 39.718 2.637 1.00 33.31 319 ARG A O 1
ATOM 2459 N N . MET B 1 17 ? -0.816 40.147 14.694 1.00 82.60 1 MET B N 1
ATOM 2460 C CA . MET B 1 17 ? -0.511 41.233 15.681 1.00 90.96 1 MET B CA 1
ATOM 2461 C C . MET B 1 17 ? -1.420 42.473 15.427 1.00 87.50 1 MET B C 1
ATOM 2462 O O . MET B 1 17 ? -1.075 43.355 14.626 1.00 81.01 1 MET B O 1
ATOM 2467 N N . LYS B 1 18 ? -2.551 42.526 16.158 1.00 81.39 2 LYS B N 1
ATOM 2468 C CA . LYS B 1 18 ? -3.708 43.423 15.893 1.00 77.07 2 LYS B CA 1
ATOM 2469 C C . LYS B 1 18 ? -3.411 44.832 16.399 1.00 59.55 2 LYS B C 1
ATOM 2470 O O . LYS B 1 18 ? -2.867 44.978 17.459 1.00 56.89 2 LYS B O 1
ATOM 2476 N N . VAL B 1 19 ? -3.741 45.866 15.628 1.00 47.66 3 VAL B N 1
ATOM 2477 C CA . VAL B 1 19 ? -3.445 47.232 16.036 1.00 43.44 3 VAL B CA 1
ATOM 2478 C C . VAL B 1 19 ? -4.660 48.083 15.712 1.00 39.07 3 VAL B C 1
ATOM 2479 O O . VAL B 1 19 ? -5.281 47.896 14.694 1.00 40.94 3 VAL B O 1
ATOM 2483 N N . ASN B 1 20 ? -5.059 48.968 16.608 1.00 39.07 4 ASN B N 1
ATOM 2484 C CA . ASN B 1 20 ? -6.146 49.827 16.316 1.00 44.58 4 ASN B CA 1
ATOM 2485 C C . ASN B 1 20 ? -5.605 51.147 15.979 1.00 39.51 4 ASN B C 1
ATOM 2486 O O . ASN B 1 20 ? -4.801 51.687 16.743 1.00 36.58 4 ASN B O 1
ATOM 2491 N N . ILE B 1 21 ? -6.174 51.736 14.934 1.00 37.75 5 ILE B N 1
ATOM 2492 C CA . ILE B 1 21 ? -5.706 52.993 14.455 1.00 38.00 5 ILE B CA 1
ATOM 2493 C C . ILE B 1 21 ? -6.806 54.017 14.390 1.00 35.13 5 ILE B C 1
ATOM 2494 O O . ILE B 1 21 ? -7.849 53.705 13.820 1.00 35.12 5 ILE B O 1
ATOM 2499 N N . SER B 1 22 ? -6.504 55.269 14.781 1.00 36.56 6 SER B N 1
ATOM 2500 C CA . SER B 1 22 ? -7.324 56.406 14.484 1.00 36.73 6 SER B CA 1
ATOM 2501 C C . SER B 1 22 ? -6.708 57.294 13.380 1.00 39.49 6 SER B C 1
ATOM 2502 O O . SER B 1 22 ? -5.579 57.780 13.504 1.00 41.25 6 SER B O 1
ATOM 2505 N N . ILE B 1 23 ? -7.508 57.568 12.354 1.00 37.67 7 ILE B N 1
ATOM 2506 C CA . ILE B 1 23 ? -7.150 58.435 11.277 1.00 35.54 7 ILE B CA 1
ATOM 2507 C C . ILE B 1 23 ? -7.771 59.779 11.541 1.00 39.05 7 ILE B C 1
ATOM 2508 O O . ILE B 1 23 ? -8.965 59.904 11.618 1.00 49.19 7 ILE B O 1
ATOM 2513 N N . PHE B 1 24 ? -6.939 60.788 11.659 1.00 38.61 8 PHE B N 1
ATOM 2514 C CA . PHE B 1 24 ? -7.375 62.143 11.846 1.00 37.60 8 PHE B CA 1
ATOM 2515 C C . PHE B 1 24 ? -7.136 62.880 10.542 1.00 38.84 8 PHE B C 1
ATOM 2516 O O . PHE B 1 24 ? -6.026 63.036 10.106 1.00 41.46 8 PHE B O 1
ATOM 2524 N N . GLY B 1 25 ? -8.214 63.315 9.927 1.00 39.41 9 GLY B N 1
ATOM 2525 C CA . GLY B 1 25 ? -8.210 63.870 8.599 1.00 36.40 9 GLY B CA 1
ATOM 2526 C C . GLY B 1 25 ? -8.676 62.802 7.659 1.00 34.79 9 GLY B C 1
ATOM 2527 O O . GLY B 1 25 ? -8.390 61.656 7.848 1.00 33.70 9 GLY B O 1
ATOM 2528 N N . PHE B 1 26 ? -9.450 63.189 6.672 1.00 38.48 10 PHE B N 1
ATOM 2529 C CA . PHE B 1 26 ? -9.897 62.261 5.674 1.00 43.26 10 PHE B CA 1
ATOM 2530 C C . PHE B 1 26 ? -10.027 62.954 4.328 1.00 49.22 10 PHE B C 1
ATOM 2531 O O . PHE B 1 26 ? -11.055 62.892 3.704 1.00 46.57 10 PHE B O 1
ATOM 2539 N N . GLY B 1 27 ? -8.947 63.579 3.889 1.00 43.41 11 GLY B N 1
ATOM 2540 C CA . GLY B 1 27 ? -8.834 64.278 2.626 1.00 40.76 11 GLY B CA 1
ATOM 2541 C C . GLY B 1 27 ? -8.319 63.400 1.510 1.00 32.62 11 GLY B C 1
ATOM 2542 O O . GLY B 1 27 ? -8.489 62.217 1.543 1.00 34.79 11 GLY B O 1
ATOM 2543 N N . THR B 1 28 ? -7.740 64.004 0.488 1.00 43.81 12 THR B N 1
ATOM 2544 C CA . THR B 1 28 ? -7.115 63.229 -0.620 1.00 37.40 12 THR B CA 1
ATOM 2545 C C . THR B 1 28 ? -6.252 62.120 -0.046 1.00 33.31 12 THR B C 1
ATOM 2546 O O . THR B 1 28 ? -6.414 60.940 -0.431 1.00 33.32 12 THR B O 1
ATOM 2550 N N . VAL B 1 29 ? -5.454 62.453 0.965 1.00 30.64 13 VAL B N 1
ATOM 2551 C CA . VAL B 1 29 ? -4.478 61.455 1.534 1.00 33.97 13 VAL B CA 1
ATOM 2552 C C . VAL B 1 29 ? -5.114 60.374 2.420 1.00 37.10 13 VAL B C 1
ATOM 2553 O O . VAL B 1 29 ? -4.897 59.125 2.229 1.00 35.11 13 VAL B O 1
ATOM 2557 N N . GLY B 1 30 ? -5.988 60.801 3.314 1.00 38.19 14 GLY B N 1
ATOM 2558 C CA . GLY B 1 30 ? -6.671 59.867 4.162 1.00 33.79 14 GLY B CA 1
ATOM 2559 C C . GLY B 1 30 ? -7.505 58.885 3.397 1.00 32.06 14 GLY B C 1
ATOM 2560 O O . GLY B 1 30 ? -7.494 57.725 3.707 1.00 36.54 14 GLY B O 1
ATOM 2561 N N . ARG B 1 31 ? -8.230 59.348 2.393 1.00 38.42 15 ARG B N 1
ATOM 2562 C CA . ARG B 1 31 ? -9.027 58.452 1.565 1.00 37.87 15 ARG B CA 1
ATOM 2563 C C . ARG B 1 31 ? -8.176 57.481 0.771 1.00 35.25 15 ARG B C 1
ATOM 2564 O O . ARG B 1 31 ? -8.461 56.321 0.710 1.00 35.55 15 ARG B O 1
ATOM 2572 N N . ALA B 1 32 ? -7.094 57.972 0.199 1.00 37.98 16 ALA B N 1
ATOM 2573 C CA . ALA B 1 32 ? -6.145 57.129 -0.479 1.00 33.36 16 ALA B CA 1
ATOM 2574 C C . ALA B 1 32 ? -5.510 56.179 0.498 1.00 28.69 16 ALA B C 1
ATOM 2575 O O . ALA B 1 32 ? -5.271 55.058 0.176 1.00 30.19 16 ALA B O 1
ATOM 2577 N N . LEU B 1 33 ? -5.242 56.640 1.700 1.00 30.34 17 LEU B N 1
ATOM 2578 C CA . LEU B 1 33 ? -4.804 55.687 2.762 1.00 32.87 17 LEU B CA 1
ATOM 2579 C C . LEU B 1 33 ? -5.780 54.563 3.030 1.00 38.37 17 LEU B C 1
ATOM 2580 O O . LEU B 1 33 ? -5.411 53.391 3.310 1.00 33.51 17 LEU B O 1
ATOM 2585 N N . ALA B 1 34 ? -7.073 54.898 2.960 1.00 41.50 18 ALA B N 1
ATOM 2586 C CA . ALA B 1 34 ? -8.098 53.860 3.285 1.00 38.42 18 ALA B CA 1
ATOM 2587 C C . ALA B 1 34 ? -8.017 52.788 2.278 1.00 32.54 18 ALA B C 1
ATOM 2588 O O . ALA B 1 34 ? -8.122 51.603 2.611 1.00 40.44 18 ALA B O 1
ATOM 2590 N N . GLU B 1 35 ? -7.850 53.171 1.022 1.00 37.63 19 GLU B N 1
ATOM 2591 C CA . GLU B 1 35 ? -7.724 52.152 -0.069 1.00 38.00 19 GLU B CA 1
ATOM 2592 C C . GLU B 1 35 ? -6.526 51.251 0.242 1.00 39.70 19 GLU B C 1
ATOM 2593 O O . GLU B 1 35 ? -6.613 50.014 0.194 1.00 38.34 19 GLU B O 1
ATOM 2599 N N . ILE B 1 36 ? -5.372 51.858 0.589 1.00 39.64 20 ILE B N 1
ATOM 2600 C CA . ILE B 1 36 ? -4.163 50.997 0.767 1.00 39.64 20 ILE B CA 1
ATOM 2601 C C . ILE B 1 36 ? -4.379 50.112 1.966 1.00 37.75 20 ILE B C 1
ATOM 2602 O O . ILE B 1 36 ? -4.028 48.914 1.956 1.00 34.93 20 ILE B O 1
ATOM 2607 N N . ILE B 1 37 ? -4.925 50.679 3.037 1.00 40.05 21 ILE B N 1
ATOM 2608 C CA . ILE B 1 37 ? -5.190 49.785 4.200 1.00 40.29 21 ILE B CA 1
ATOM 2609 C C . ILE B 1 37 ? -6.131 48.606 3.875 1.00 41.47 21 ILE B C 1
ATOM 2610 O O . ILE B 1 37 ? -5.881 47.456 4.241 1.00 42.70 21 ILE B O 1
ATOM 2615 N N . ALA B 1 38 ? -7.187 48.882 3.108 1.00 45.15 22 ALA B N 1
ATOM 2616 C CA . ALA B 1 38 ? -8.149 47.840 2.793 1.00 49.81 22 ALA B CA 1
ATOM 2617 C C . ALA B 1 38 ? -7.466 46.745 2.056 1.00 52.57 22 ALA B C 1
ATOM 2618 O O . ALA B 1 38 ? -7.725 45.563 2.325 1.00 56.95 22 ALA B O 1
ATOM 2620 N N . GLU B 1 39 ? -6.581 47.109 1.123 1.00 51.09 23 GLU B N 1
ATOM 2621 C CA . GLU B 1 39 ? -5.907 46.062 0.331 1.00 51.33 23 GLU B CA 1
ATOM 2622 C C . GLU B 1 39 ? -4.817 45.386 1.120 1.00 46.24 23 GLU B C 1
ATOM 2623 O O . GLU B 1 39 ? -4.522 44.263 0.900 1.00 42.78 23 GLU B O 1
ATOM 2629 N N . LYS B 1 40 ? -4.265 46.020 2.133 1.00 51.73 24 LYS B N 1
ATOM 2630 C CA . LYS B 1 40 ? -3.116 45.423 2.783 1.00 50.95 24 LYS B CA 1
ATOM 2631 C C . LYS B 1 40 ? -3.206 45.354 4.315 1.00 52.05 24 LYS B C 1
ATOM 2632 O O . LYS B 1 40 ? -2.202 45.382 5.005 1.00 46.27 24 LYS B O 1
ATOM 2638 N N . SER B 1 41 ? -4.409 45.175 4.836 1.00 49.51 25 SER B N 1
ATOM 2639 C CA . SER B 1 41 ? -4.639 45.135 6.297 1.00 51.38 25 SER B CA 1
ATOM 2640 C C . SER B 1 41 ? -3.935 43.989 6.978 1.00 48.17 25 SER B C 1
ATOM 2641 O O . SER B 1 41 ? -3.663 44.088 8.167 1.00 53.96 25 SER B O 1
ATOM 2644 N N . ARG B 1 42 ? -3.664 42.901 6.255 1.00 50.71 26 ARG B N 1
ATOM 2645 C CA . ARG B 1 42 ? -2.923 41.777 6.821 1.00 56.49 26 ARG B CA 1
ATOM 2646 C C . ARG B 1 42 ? -1.641 41.656 6.014 1.00 62.14 26 ARG B C 1
ATOM 2647 O O . ARG B 1 42 ? -1.673 41.171 4.906 1.00 77.99 26 ARG B O 1
ATOM 2655 N N . ILE B 1 43 ? -0.529 42.138 6.520 1.00 56.20 27 ILE B N 1
ATOM 2656 C CA . ILE B 1 43 ? 0.697 42.130 5.732 1.00 49.58 27 ILE B CA 1
ATOM 2657 C C . ILE B 1 43 ? 1.804 41.997 6.755 1.00 43.93 27 ILE B C 1
ATOM 2658 O O . ILE B 1 43 ? 1.738 42.582 7.822 1.00 40.89 27 ILE B O 1
ATOM 2663 N N . PHE B 1 44 ? 2.762 41.127 6.487 1.00 41.00 28 PHE B N 1
ATOM 2664 C CA . PHE B 1 44 ? 3.770 40.872 7.480 1.00 45.24 28 PHE B CA 1
ATOM 2665 C C . PHE B 1 44 ? 3.143 40.341 8.751 1.00 51.50 28 PHE B C 1
ATOM 2666 O O . PHE B 1 44 ? 3.545 40.753 9.833 1.00 54.89 28 PHE B O 1
ATOM 2674 N N . GLY B 1 45 ? 2.104 39.502 8.619 1.00 55.50 29 GLY B N 1
ATOM 2675 C CA . GLY B 1 45 ? 1.350 38.975 9.789 1.00 60.02 29 GLY B CA 1
ATOM 2676 C C . GLY B 1 45 ? 0.849 39.973 10.855 1.00 59.77 29 GLY B C 1
ATOM 2677 O O . GLY B 1 45 ? 0.791 39.676 12.047 1.00 60.25 29 GLY B O 1
ATOM 2678 N N . VAL B 1 46 ? 0.507 41.164 10.417 1.00 52.05 30 VAL B N 1
ATOM 2679 C CA . VAL B 1 46 ? 0.012 42.201 11.280 1.00 54.03 30 VAL B CA 1
ATOM 2680 C C . VAL B 1 46 ? -1.454 42.248 10.920 1.00 48.83 30 VAL B C 1
ATOM 2681 O O . VAL B 1 46 ? -1.833 41.762 9.881 1.00 52.74 30 VAL B O 1
ATOM 2685 N N . GLU B 1 47 ? -2.266 42.915 11.708 1.00 52.56 31 GLU B N 1
ATOM 2686 C CA . GLU B 1 47 ? -3.660 43.132 11.327 1.00 50.61 31 GLU B CA 1
ATOM 2687 C C . GLU B 1 47 ? -4.034 44.552 11.701 1.00 41.86 31 GLU B C 1
ATOM 2688 O O . GLU B 1 47 ? -4.062 44.928 12.858 1.00 45.43 31 GLU B O 1
ATOM 2694 N N . LEU B 1 48 ? -4.362 45.345 10.709 1.00 39.97 32 LEU B N 1
ATOM 2695 C CA . LEU B 1 48 ? -4.583 46.737 10.935 1.00 43.93 32 LEU B CA 1
ATOM 2696 C C . LEU B 1 48 ? -6.080 46.970 10.972 1.00 47.11 32 LEU B C 1
ATOM 2697 O O . LEU B 1 48 ? -6.788 46.498 10.125 1.00 50.03 32 LEU B O 1
ATOM 2702 N N . ASN B 1 49 ? -6.547 47.707 11.945 1.00 47.77 33 ASN B N 1
ATOM 2703 C CA . ASN B 1 49 ? -7.924 47.920 12.082 1.00 46.51 33 ASN B CA 1
ATOM 2704 C C . ASN B 1 49 ? -8.129 49.375 12.425 1.00 39.32 33 ASN B C 1
ATOM 2705 O O . ASN B 1 49 ? -7.708 49.843 13.456 1.00 43.94 33 ASN B O 1
ATOM 2710 N N . VAL B 1 50 ? -8.794 50.063 11.518 1.00 38.87 34 VAL B N 1
ATOM 2711 C CA . VAL B 1 50 ? -9.162 51.458 11.673 1.00 43.24 34 VAL B CA 1
ATOM 2712 C C . VAL B 1 50 ? -10.408 51.566 12.578 1.00 48.31 34 VAL B C 1
ATOM 2713 O O . VAL B 1 50 ? -11.485 51.193 12.173 1.00 44.92 34 VAL B O 1
ATOM 2717 N N . ILE B 1 51 ? -10.240 52.073 13.797 1.00 51.57 35 ILE B N 1
ATOM 2718 C CA . ILE B 1 51 ? -11.337 52.106 14.733 1.00 53.00 35 ILE B CA 1
ATOM 2719 C C . ILE B 1 51 ? -12.011 53.406 14.647 1.00 50.43 35 ILE B C 1
ATOM 2720 O O . ILE B 1 51 ? -13.166 53.461 15.025 1.00 49.27 35 ILE B O 1
ATOM 2725 N N . SER B 1 52 ? -11.319 54.461 14.212 1.00 44.60 36 SER B N 1
ATOM 2726 C CA . SER B 1 52 ? -11.974 55.717 14.010 1.00 38.45 36 SER B CA 1
ATOM 2727 C C . SER B 1 52 ? -11.454 56.531 12.859 1.00 42.49 36 SER B C 1
ATOM 2728 O O . SER B 1 52 ? -10.310 56.396 12.501 1.00 42.49 36 SER B O 1
ATOM 2731 N N . ILE B 1 53 ? -12.314 57.382 12.284 1.00 43.92 37 ILE B N 1
ATOM 2732 C CA . ILE B 1 53 ? -11.931 58.414 11.319 1.00 37.80 37 ILE B CA 1
ATOM 2733 C C . ILE B 1 53 ? -12.593 59.711 11.711 1.00 38.19 37 ILE B C 1
ATOM 2734 O O . ILE B 1 53 ? -13.735 59.746 12.183 1.00 45.45 37 ILE B O 1
ATOM 2739 N N . THR B 1 54 ? -11.865 60.786 11.556 1.00 37.45 38 THR B N 1
ATOM 2740 C CA . THR B 1 54 ? -12.228 62.105 12.005 1.00 35.25 38 THR B CA 1
ATOM 2741 C C . THR B 1 54 ? -11.992 63.154 10.905 1.00 47.13 38 THR B C 1
ATOM 2742 O O . THR B 1 54 ? -10.911 63.228 10.295 1.00 50.54 38 THR B O 1
ATOM 2746 N N . ASP B 1 55 ? -13.010 63.973 10.654 1.00 50.45 39 ASP B N 1
ATOM 2747 C CA . ASP B 1 55 ? -12.891 65.127 9.800 1.00 49.69 39 ASP B CA 1
ATOM 2748 C C . ASP B 1 55 ? -13.530 66.263 10.550 1.00 51.39 39 ASP B C 1
ATOM 2749 O O . ASP B 1 55 ? -13.713 66.145 11.761 1.00 52.76 39 ASP B O 1
ATOM 2754 N N . ARG B 1 56 ? -13.782 67.371 9.868 1.00 48.90 40 ARG B N 1
ATOM 2755 C CA . ARG B 1 56 ? -14.387 68.527 10.528 1.00 60.07 40 ARG B CA 1
ATOM 2756 C C . ARG B 1 56 ? -15.868 68.324 10.942 1.00 56.44 40 ARG B C 1
ATOM 2757 O O . ARG B 1 56 ? -16.319 68.977 11.842 1.00 50.15 40 ARG B O 1
ATOM 2765 N N . SER B 1 57 ? -16.548 67.368 10.315 1.00 51.32 41 SER B N 1
ATOM 2766 C CA . SER B 1 57 ? -17.899 67.038 10.637 1.00 49.87 41 SER B CA 1
ATOM 2767 C C . SER B 1 57 ? -17.988 66.123 11.839 1.00 58.07 41 SER B C 1
ATOM 2768 O O . SER B 1 57 ? -19.073 65.661 12.137 1.00 59.22 41 SER B O 1
ATOM 2771 N N . GLY B 1 58 ? -16.857 65.866 12.528 1.00 56.34 42 GLY B N 1
ATOM 2772 C CA . GLY B 1 58 ? -16.797 64.930 13.668 1.00 50.93 42 GLY B CA 1
ATOM 2773 C C . GLY B 1 58 ? -16.051 63.622 13.382 1.00 58.63 42 GLY B C 1
ATOM 2774 O O . GLY B 1 58 ? -15.327 63.522 12.380 1.00 53.67 42 GLY B O 1
ATOM 2775 N N . THR B 1 59 ? -16.268 62.621 14.246 1.00 46.35 43 THR B N 1
ATOM 2776 C CA . THR B 1 59 ? -15.492 61.418 14.313 1.00 44.13 43 THR B CA 1
ATOM 2777 C C . THR B 1 59 ? -16.441 60.241 14.271 1.00 47.69 43 THR B C 1
ATOM 2778 O O . THR B 1 59 ? -17.377 60.206 15.025 1.00 50.62 43 THR B O 1
ATOM 2782 N N . ILE B 1 60 ? -16.171 59.244 13.438 1.00 44.61 44 ILE B N 1
ATOM 2783 C CA . ILE B 1 60 ? -16.907 58.019 13.439 1.00 42.86 44 ILE B CA 1
ATOM 2784 C C . ILE B 1 60 ? -16.069 56.976 14.149 1.00 48.26 44 ILE B C 1
ATOM 2785 O O . ILE B 1 60 ? -14.841 57.071 14.165 1.00 46.43 44 ILE B O 1
ATOM 2790 N N . TRP B 1 61 ? -16.732 56.010 14.772 1.00 44.81 45 TRP B N 1
ATOM 2791 C CA . TRP B 1 61 ? -16.081 55.225 15.780 1.00 43.39 45 TRP B CA 1
ATOM 2792 C C . TRP B 1 61 ? -16.790 53.910 15.957 1.00 48.55 45 TRP B C 1
ATOM 2793 O O . TRP B 1 61 ? -17.950 53.874 16.255 1.00 65.21 45 TRP B O 1
ATOM 2804 N N . GLY B 1 62 ? -16.088 52.821 15.673 1.00 55.29 46 GLY B N 1
ATOM 2805 C CA . GLY B 1 62 ? -16.589 51.476 15.860 1.00 55.59 46 GLY B CA 1
ATOM 2806 C C . GLY B 1 62 ? -16.293 50.567 14.685 1.00 61.74 46 GLY B C 1
ATOM 2807 O O . GLY B 1 62 ? -15.220 50.603 14.081 1.00 75.19 46 GLY B O 1
ATOM 2808 N N . ASP B 1 63 ? -17.278 49.774 14.337 1.00 66.44 47 ASP B N 1
ATOM 2809 C CA . ASP B 1 63 ? -17.092 48.622 13.484 1.00 66.44 47 ASP B CA 1
ATOM 2810 C C . ASP B 1 63 ? -17.485 48.932 12.020 1.00 61.57 47 ASP B C 1
ATOM 2811 O O . ASP B 1 63 ? -17.838 48.030 11.268 1.00 62.90 47 ASP B O 1
ATOM 2816 N N . PHE B 1 64 ? -17.483 50.205 11.627 1.00 58.91 48 PHE B N 1
ATOM 2817 C CA . PHE B 1 64 ? -17.826 50.583 10.238 1.00 57.64 48 PHE B CA 1
ATOM 2818 C C . PHE B 1 64 ? -16.857 49.976 9.194 1.00 60.87 48 PHE B C 1
ATOM 2819 O O . PHE B 1 64 ? -15.771 49.495 9.537 1.00 50.56 48 PHE B O 1
ATOM 2827 N N . ASP B 1 65 ? -17.284 49.985 7.931 1.00 62.13 49 ASP B N 1
ATOM 2828 C CA . ASP B 1 65 ? -16.471 49.513 6.786 1.00 63.06 49 ASP B CA 1
ATOM 2829 C C . ASP B 1 65 ? -15.672 50.704 6.243 1.00 58.54 49 ASP B C 1
ATOM 2830 O O . ASP B 1 65 ? -16.224 51.812 5.959 1.00 54.38 49 ASP B O 1
ATOM 2835 N N . LEU B 1 66 ? -14.365 50.469 6.135 1.00 57.49 50 LEU B N 1
ATOM 2836 C CA . LEU B 1 66 ? -13.377 51.513 5.785 1.00 48.79 50 LEU B CA 1
ATOM 2837 C C . LEU B 1 66 ? -13.691 52.139 4.436 1.00 39.42 50 LEU B C 1
ATOM 2838 O O . LEU B 1 66 ? -13.756 53.368 4.289 1.00 45.90 50 LEU B O 1
ATOM 2843 N N . LEU B 1 67 ? -13.853 51.270 3.449 1.00 44.02 51 LEU B N 1
ATOM 2844 C CA . LEU B 1 67 ? -14.246 51.644 2.050 1.00 50.02 51 LEU B CA 1
ATOM 2845 C C . LEU B 1 67 ? -15.625 52.368 1.964 1.00 49.81 51 LEU B C 1
ATOM 2846 O O . LEU B 1 67 ? -15.777 53.377 1.247 1.00 46.64 51 LEU B O 1
ATOM 2851 N N . GLU B 1 68 ? -16.605 51.937 2.766 1.00 52.34 52 GLU B N 1
ATOM 2852 C CA . GLU B 1 68 ? -17.889 52.680 2.828 1.00 50.30 52 GLU B CA 1
ATOM 2853 C C . GLU B 1 68 ? -17.659 54.071 3.369 1.00 47.19 52 GLU B C 1
ATOM 2854 O O . GLU B 1 68 ? -18.193 55.063 2.848 1.00 48.09 52 GLU B O 1
ATOM 2860 N N . ALA B 1 69 ? -16.814 54.201 4.385 1.00 48.02 53 ALA B N 1
ATOM 2861 C CA . ALA B 1 69 ? -16.582 55.533 4.937 1.00 42.93 53 ALA B CA 1
ATOM 2862 C C . ALA B 1 69 ? -15.925 56.376 3.883 1.00 47.83 53 ALA B C 1
ATOM 2863 O O . ALA B 1 69 ? -16.109 57.606 3.803 1.00 49.65 53 ALA B O 1
ATOM 2865 N N . LYS B 1 70 ? -15.146 55.716 3.037 1.00 50.22 54 LYS B N 1
ATOM 2866 C CA . LYS B 1 70 ? -14.444 56.464 1.982 1.00 54.69 54 LYS B CA 1
ATOM 2867 C C . LYS B 1 70 ? -15.425 56.890 0.913 1.00 49.51 54 LYS B C 1
ATOM 2868 O O . LYS B 1 70 ? -15.402 58.050 0.455 1.00 42.58 54 LYS B O 1
ATOM 2874 N N . GLU B 1 71 ? -16.268 55.944 0.514 1.00 53.38 55 GLU B N 1
ATOM 2875 C CA . GLU B 1 71 ? -17.413 56.220 -0.410 1.00 63.98 55 GLU B CA 1
ATOM 2876 C C . GLU B 1 71 ? -18.264 57.395 0.107 1.00 61.68 55 GLU B C 1
ATOM 2877 O O . GLU B 1 71 ? -18.459 58.412 -0.578 1.00 63.90 55 GLU B O 1
ATOM 2883 N N . VAL B 1 72 ? -18.695 57.303 1.355 1.00 54.51 56 VAL B N 1
ATOM 2884 C CA . VAL B 1 72 ? -19.517 58.347 1.905 1.00 53.48 56 VAL B CA 1
ATOM 2885 C C . VAL B 1 72 ? -18.861 59.687 1.887 1.00 54.34 56 VAL B C 1
ATOM 2886 O O . VAL B 1 72 ? -19.501 60.721 1.665 1.00 58.14 56 VAL B O 1
ATOM 2890 N N . LYS B 1 73 ? -17.579 59.714 2.209 1.00 57.71 57 LYS B N 1
ATOM 2891 C CA . LYS B 1 73 ? -16.889 61.009 2.284 1.00 54.51 57 LYS B CA 1
ATOM 2892 C C . LYS B 1 73 ? -16.725 61.656 0.927 1.00 52.01 57 LYS B C 1
ATOM 2893 O O . LYS B 1 73 ? -16.742 62.897 0.790 1.00 44.32 57 LYS B O 1
ATOM 2899 N N . GLU B 1 74 ? -16.439 60.802 -0.040 1.00 55.03 58 GLU B N 1
ATOM 2900 C CA . GLU B 1 74 ? -16.242 61.235 -1.427 1.00 69.17 58 GLU B CA 1
ATOM 2901 C C . GLU B 1 74 ? -17.556 61.800 -1.949 1.00 65.65 58 GLU B C 1
ATOM 2902 O O . GLU B 1 74 ? -17.627 62.915 -2.435 1.00 62.79 58 GLU B O 1
ATOM 2908 N N . SER B 1 75 ? -18.606 61.020 -1.801 1.00 66.37 59 SER B N 1
ATOM 2909 C CA . SER B 1 75 ? -19.853 61.340 -2.446 1.00 70.44 59 SER B CA 1
ATOM 2910 C C . SER B 1 75 ? -20.640 62.451 -1.747 1.00 67.35 59 SER B C 1
ATOM 2911 O O . SER B 1 75 ? -21.400 63.131 -2.402 1.00 71.65 59 SER B O 1
ATOM 2914 N N . THR B 1 76 ? -20.470 62.641 -0.440 1.00 63.64 60 THR B N 1
ATOM 2915 C CA . THR B 1 76 ? -21.226 63.674 0.283 1.00 57.42 60 THR B CA 1
ATOM 2916 C C . THR B 1 76 ? -20.424 64.783 0.928 1.00 63.35 60 THR B C 1
ATOM 2917 O O . THR B 1 76 ? -21.007 65.752 1.386 1.00 59.85 60 THR B O 1
ATOM 2921 N N . GLY B 1 77 ? -19.095 64.642 1.031 1.00 65.18 61 GLY B N 1
ATOM 2922 C CA . GLY B 1 77 ? -18.236 65.718 1.632 1.00 55.22 61 GLY B CA 1
ATOM 2923 C C . GLY B 1 77 ? -18.041 65.630 3.139 1.00 54.19 61 GLY B C 1
ATOM 2924 O O . GLY B 1 77 ? -17.311 66.444 3.705 1.00 54.40 61 GLY B O 1
ATOM 2925 N N . LYS B 1 78 ? -18.688 64.643 3.784 1.00 54.67 62 LYS B N 1
ATOM 2926 C CA . LYS B 1 78 ? -18.857 64.609 5.248 1.00 62.73 62 LYS B CA 1
ATOM 2927 C C . LYS B 1 78 ? -18.882 63.183 5.726 1.00 53.31 62 LYS B C 1
ATOM 2928 O O . LYS B 1 78 ? -19.437 62.314 5.079 1.00 60.05 62 LYS B O 1
ATOM 2934 N N . LEU B 1 79 ? -18.318 62.929 6.894 1.00 60.68 63 LEU B N 1
ATOM 2935 C CA . LEU B 1 79 ? -18.376 61.576 7.465 1.00 57.11 63 LEU B CA 1
ATOM 2936 C C . LEU B 1 79 ? -19.691 61.462 8.222 1.00 57.81 63 LEU B C 1
ATOM 2937 O O . LEU B 1 79 ? -20.203 60.342 8.396 1.00 54.89 63 LEU B O 1
ATOM 2942 N N . SER B 1 80 ? -20.272 62.593 8.575 1.00 63.68 64 SER B N 1
ATOM 2943 C CA . SER B 1 80 ? -21.512 62.606 9.327 1.00 74.97 64 SER B CA 1
ATOM 2944 C C . SER B 1 80 ? -22.678 61.968 8.583 1.00 75.07 64 SER B C 1
ATOM 2945 O O . SER B 1 80 ? -23.583 61.471 9.194 1.00 82.10 64 SER B O 1
ATOM 2948 N N . ASN B 1 81 ? -22.629 61.940 7.263 1.00 87.79 65 ASN B N 1
ATOM 2949 C CA . ASN B 1 81 ? -23.713 61.407 6.449 1.00 84.84 65 ASN B CA 1
ATOM 2950 C C . ASN B 1 81 ? -23.674 59.902 6.385 1.00 85.32 65 ASN B C 1
ATOM 2951 O O . ASN B 1 81 ? -24.394 59.267 5.639 1.00 71.69 65 ASN B O 1
ATOM 2956 N N . ILE B 1 82 ? -22.778 59.348 7.171 1.00 81.08 66 ILE B N 1
ATOM 2957 C CA . ILE B 1 82 ? -22.527 57.940 7.201 1.00 90.73 66 ILE B CA 1
ATOM 2958 C C . ILE B 1 82 ? -23.797 57.206 7.607 1.00 96.82 66 ILE B C 1
ATOM 2959 O O . ILE B 1 82 ? -24.528 57.631 8.495 1.00 85.79 66 ILE B O 1
ATOM 2964 N N . GLY B 1 83 ? -24.042 56.108 6.906 1.00 108.40 67 GLY B N 1
ATOM 2965 C CA . GLY B 1 83 ? -25.164 55.214 7.117 1.00 127.77 67 GLY B CA 1
ATOM 2966 C C . GLY B 1 83 ? -24.763 54.051 8.018 1.00 142.38 67 GLY B C 1
ATOM 2967 O O . GLY B 1 83 ? -23.619 53.543 7.950 1.00 126.30 67 GLY B O 1
ATOM 2968 N N . ASP B 1 84 ? -25.727 53.650 8.859 1.00 144.81 68 ASP B N 1
ATOM 2969 C CA . ASP B 1 84 ? -25.578 52.628 9.916 1.00 140.85 68 ASP B CA 1
ATOM 2970 C C . ASP B 1 84 ? -24.685 53.058 11.078 1.00 134.67 68 ASP B C 1
ATOM 2971 O O . ASP B 1 84 ? -24.506 52.282 12.020 1.00 124.69 68 ASP B O 1
ATOM 2976 N N . TYR B 1 85 ? -24.157 54.288 11.031 1.00 136.09 69 TYR B N 1
ATOM 2977 C CA . TYR B 1 85 ? -23.139 54.725 12.000 1.00 128.18 69 TYR B CA 1
ATOM 2978 C C . TYR B 1 85 ? -23.308 56.120 12.587 1.00 125.76 69 TYR B C 1
ATOM 2979 O O . TYR B 1 85 ? -23.845 57.068 11.962 1.00 95.15 69 TYR B O 1
ATOM 2988 N N . GLU B 1 86 ? -22.820 56.200 13.826 1.00 125.85 70 GLU B N 1
ATOM 2989 C CA . GLU B 1 86 ? -23.006 57.348 14.666 1.00 105.68 70 GLU B CA 1
ATOM 2990 C C . GLU B 1 86 ? -21.672 58.060 14.851 1.00 86.20 70 GLU B C 1
ATOM 2991 O O . GLU B 1 86 ? -20.562 57.443 14.876 1.00 77.10 70 GLU B O 1
ATOM 2997 N N . VAL B 1 87 ? -21.870 59.368 14.989 1.00 58.13 71 VAL B N 1
ATOM 2998 C CA . VAL B 1 87 ? -20.934 60.413 14.917 1.00 56.43 71 VAL B CA 1
ATOM 2999 C C . VAL B 1 87 ? -20.793 61.004 16.302 1.00 55.02 71 VAL B C 1
ATOM 3000 O O . VAL B 1 87 ? -21.781 61.226 16.963 1.00 71.65 71 VAL B O 1
ATOM 3004 N N . TYR B 1 88 ? -19.561 61.231 16.704 1.00 50.74 72 TYR B N 1
ATOM 3005 C CA . TYR B 1 88 ? -19.218 61.735 17.994 1.00 49.04 72 TYR B CA 1
ATOM 3006 C C . TYR B 1 88 ? -18.539 62.971 17.633 1.00 51.61 72 TYR B C 1
ATOM 3007 O O . TYR B 1 88 ? -18.131 63.119 16.516 1.00 63.55 72 TYR B O 1
ATOM 3016 N N . ASN B 1 89 ? -18.404 63.865 18.578 1.00 53.66 73 ASN B N 1
ATOM 3017 C CA . ASN B 1 89 ? -17.871 65.148 18.280 1.00 62.07 73 ASN B CA 1
ATOM 3018 C C . ASN B 1 89 ? -16.710 65.480 19.184 1.00 64.63 73 ASN B C 1
ATOM 3019 O O . ASN B 1 89 ? -16.705 66.471 19.896 1.00 66.01 73 ASN B O 1
ATOM 3024 N N . PHE B 1 90 ? -15.684 64.653 19.093 1.00 55.38 74 PHE B N 1
ATOM 3025 C CA . PHE B 1 90 ? -14.516 64.793 19.910 1.00 45.51 74 PHE B CA 1
ATOM 3026 C C . PHE B 1 90 ? -13.657 65.943 19.491 1.00 50.47 74 PHE B C 1
ATOM 3027 O O . PHE B 1 90 ? -13.357 66.090 18.337 1.00 55.01 74 PHE B O 1
ATOM 3035 N N . SER B 1 91 ? -13.230 66.743 20.444 1.00 47.81 75 SER B N 1
ATOM 3036 C CA . SER B 1 91 ? -12.072 67.546 20.227 1.00 49.80 75 SER B CA 1
ATOM 3037 C C . SER B 1 91 ? -10.883 66.518 20.011 1.00 51.35 75 SER B C 1
ATOM 3038 O O . SER B 1 91 ? -10.988 65.284 20.324 1.00 48.47 75 SER B O 1
ATOM 3041 N N . PRO B 1 92 ? -9.739 67.045 19.554 1.00 51.19 76 PRO B N 1
ATOM 3042 C CA . PRO B 1 92 ? -8.519 66.250 19.355 1.00 54.19 76 PRO B CA 1
ATOM 3043 C C . PRO B 1 92 ? -8.079 65.526 20.589 1.00 48.70 76 PRO B C 1
ATOM 3044 O O . PRO B 1 92 ? -7.841 64.301 20.536 1.00 45.90 76 PRO B O 1
ATOM 3048 N N . GLN B 1 93 ? -8.003 66.262 21.702 1.00 48.07 77 GLN B N 1
ATOM 3049 C CA . GLN B 1 93 ? -7.709 65.632 22.970 1.00 48.18 77 GLN B CA 1
ATOM 3050 C C . GLN B 1 93 ? -8.693 64.486 23.363 1.00 46.31 77 GLN B C 1
ATOM 3051 O O . GLN B 1 93 ? -8.278 63.459 23.942 1.00 48.55 77 GLN B O 1
ATOM 3057 N N . GLU B 1 94 ? -9.964 64.616 23.005 1.00 37.11 78 GLU B N 1
ATOM 3058 C CA . GLU B 1 94 ? -10.952 63.631 23.456 1.00 41.7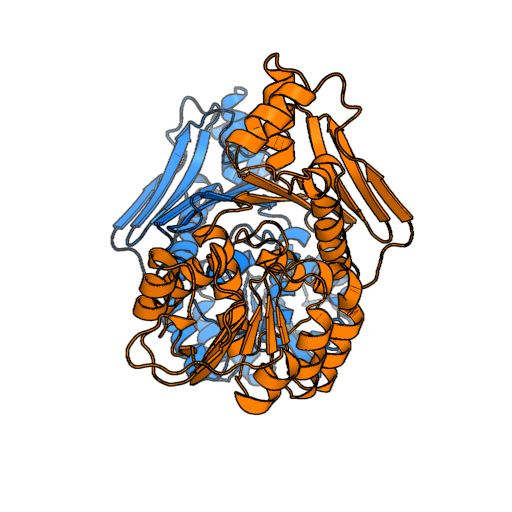7 78 GLU B CA 1
ATOM 3059 C C . GLU B 1 94 ? -10.924 62.431 22.563 1.00 41.02 78 GLU B C 1
ATOM 3060 O O . GLU B 1 94 ? -11.231 61.271 22.974 1.00 40.03 78 GLU B O 1
ATOM 3066 N N . LEU B 1 95 ? -10.597 62.687 21.294 1.00 43.92 79 LEU B N 1
ATOM 3067 C CA . LEU B 1 95 ? -10.434 61.548 20.362 1.00 44.29 79 LEU B CA 1
ATOM 3068 C C . LEU B 1 95 ? -9.405 60.577 20.945 1.00 37.42 79 LEU B C 1
ATOM 3069 O O . LEU B 1 95 ? -9.595 59.358 21.078 1.00 36.74 79 LEU B O 1
ATOM 3074 N N . VAL B 1 96 ? -8.304 61.134 21.355 1.00 41.05 80 VAL B N 1
ATOM 3075 C CA . VAL B 1 96 ? -7.215 60.286 21.842 1.00 44.88 80 VAL B CA 1
ATOM 3076 C C . VAL B 1 96 ? -7.676 59.564 23.120 1.00 42.02 80 VAL B C 1
ATOM 3077 O O . VAL B 1 96 ? -7.542 58.313 23.251 1.00 40.30 80 VAL B O 1
ATOM 3081 N N . GLU B 1 97 ? -8.234 60.361 24.036 1.00 49.28 81 GLU B N 1
ATOM 3082 C CA . GLU B 1 97 ? -8.607 59.874 25.408 1.00 51.29 81 GLU B CA 1
ATOM 3083 C C . GLU B 1 97 ? -9.756 58.908 25.355 1.00 48.94 81 GLU B C 1
ATOM 3084 O O . GLU B 1 97 ? -9.687 57.900 26.017 1.00 38.89 81 GLU B O 1
ATOM 3090 N N . GLU B 1 98 ? -10.754 59.136 24.492 1.00 43.97 82 GLU B N 1
ATOM 3091 C CA . GLU B 1 98 ? -11.877 58.241 24.497 1.00 37.05 82 GLU B CA 1
ATOM 3092 C C . GLU B 1 98 ? -11.625 57.025 23.654 1.00 45.46 82 GLU B C 1
ATOM 3093 O O . GLU B 1 98 ? -11.952 55.903 24.077 1.00 47.05 82 GLU B O 1
ATOM 3099 N N . VAL B 1 99 ? -11.068 57.196 22.434 1.00 47.20 83 VAL B N 1
ATOM 3100 C CA . VAL B 1 99 ? -10.964 56.015 21.522 1.00 45.56 83 VAL B CA 1
ATOM 3101 C C . VAL B 1 99 ? -9.751 55.193 21.850 1.00 35.69 83 VAL B C 1
ATOM 3102 O O . VAL B 1 99 ? -9.797 53.977 21.744 1.00 37.07 83 VAL B O 1
ATOM 3106 N N . LYS B 1 100 ? -8.682 55.820 22.349 1.00 41.38 84 LYS B N 1
ATOM 3107 C CA . LYS B 1 100 ? -7.476 55.042 22.776 1.00 49.63 84 LYS B CA 1
ATOM 3108 C C . LYS B 1 100 ? -6.898 54.086 21.706 1.00 39.73 84 LYS B C 1
ATOM 3109 O O . LYS B 1 100 ? -6.680 52.869 21.947 1.00 39.05 84 LYS B O 1
ATOM 3115 N N . PRO B 1 101 ? -6.662 54.616 20.499 1.00 35.64 85 PRO B N 1
ATOM 3116 C CA . PRO B 1 101 ? -6.000 53.744 19.479 1.00 39.40 85 PRO B CA 1
ATOM 3117 C C . PRO B 1 101 ? -4.576 53.316 19.901 1.00 36.82 85 PRO B C 1
ATOM 3118 O O . PRO B 1 101 ? -3.970 53.980 20.748 1.00 35.97 85 PRO B O 1
ATOM 3122 N N . ASN B 1 102 ? -4.025 52.257 19.312 1.00 39.82 86 ASN B N 1
ATOM 3123 C CA . ASN B 1 102 ? -2.572 52.008 19.406 1.00 40.58 86 ASN B CA 1
ATOM 3124 C C . ASN B 1 102 ? -1.734 53.065 18.662 1.00 39.15 86 ASN B C 1
ATOM 3125 O O . ASN B 1 102 ? -0.605 53.408 19.059 1.00 40.42 86 ASN B O 1
ATOM 3130 N N . ILE B 1 103 ? -2.304 53.577 17.574 1.00 35.88 87 ILE B N 1
ATOM 3131 C CA . ILE B 1 103 ? -1.575 54.502 16.692 1.00 36.40 87 ILE B CA 1
ATOM 3132 C C . ILE B 1 103 ? -2.557 55.563 16.217 1.00 33.53 87 ILE B C 1
ATOM 3133 O O . ILE B 1 103 ? -3.642 55.227 15.764 1.00 36.37 87 ILE B O 1
ATOM 3138 N N . LEU B 1 104 ? -2.146 56.815 16.334 1.00 31.69 88 LEU B N 1
ATOM 3139 C CA . LEU B 1 104 ? -2.830 57.960 15.855 1.00 33.54 88 LEU B CA 1
ATOM 3140 C C . LEU B 1 104 ? -2.093 58.386 14.556 1.00 37.79 88 LEU B C 1
ATOM 3141 O O . LEU B 1 104 ? -0.932 58.739 14.590 1.00 36.61 88 LEU B O 1
ATOM 3146 N N . VAL B 1 105 ? -2.821 58.392 13.453 1.00 38.05 89 VAL B N 1
ATOM 3147 C CA . VAL B 1 105 ? -2.394 58.867 12.186 1.00 32.55 89 VAL B CA 1
ATOM 3148 C C . VAL B 1 105 ? -3.014 60.196 11.834 1.00 37.40 89 VAL B C 1
ATOM 3149 O O . VAL B 1 105 ? -4.215 60.285 11.613 1.00 40.86 89 VAL B O 1
ATOM 3153 N N . ASP B 1 106 ? -2.181 61.207 11.689 1.00 35.57 90 ASP B N 1
ATOM 3154 C CA . ASP B 1 106 ? -2.570 62.522 11.249 1.00 32.95 90 ASP B CA 1
ATOM 3155 C C . ASP B 1 106 ? -2.242 62.804 9.763 1.00 38.47 90 ASP B C 1
ATOM 3156 O O . ASP B 1 106 ? -1.065 62.906 9.389 1.00 44.97 90 ASP B O 1
ATOM 3161 N N . VAL B 1 107 ? -3.280 62.943 8.951 1.00 35.48 91 VAL B N 1
ATOM 3162 C CA . VAL B 1 107 ? -3.242 63.317 7.570 1.00 33.92 91 VAL B CA 1
ATOM 3163 C C . VAL B 1 107 ? -4.180 64.485 7.327 1.00 38.83 91 VAL B C 1
ATOM 3164 O O . VAL B 1 107 ? -4.805 64.574 6.278 1.00 41.08 91 VAL B O 1
ATOM 3168 N N . SER B 1 108 ? -4.159 65.419 8.271 1.00 40.20 92 SER B N 1
ATOM 3169 C CA . SER B 1 108 ? -4.942 66.671 8.200 1.00 41.53 92 SER B CA 1
ATOM 3170 C C . SER B 1 108 ? -4.101 67.848 7.846 1.00 40.12 92 SER B C 1
ATOM 3171 O O . SER B 1 108 ? -2.862 67.779 7.915 1.00 45.24 92 SER B O 1
ATOM 3174 N N . SER B 1 109 ? -4.786 68.963 7.579 1.00 44.19 93 SER B N 1
ATOM 3175 C CA . SER B 1 109 ? -4.176 70.291 7.331 1.00 47.02 93 SER B CA 1
ATOM 3176 C C . SER B 1 109 ? -4.210 71.252 8.516 1.00 48.80 93 SER B C 1
ATOM 3177 O O . SER B 1 109 ? -3.985 72.476 8.363 1.00 49.03 93 SER B O 1
ATOM 3180 N N . TRP B 1 110 ? -4.341 70.675 9.709 1.00 53.49 94 TRP B N 1
ATOM 3181 C CA . TRP B 1 110 ? -4.316 71.431 10.967 1.00 48.39 94 TRP B CA 1
ATOM 3182 C C . TRP B 1 110 ? -2.894 71.729 11.480 1.00 46.35 94 TRP B C 1
ATOM 3183 O O . TRP B 1 110 ? -2.224 70.865 12.024 1.00 49.26 94 TRP B O 1
ATOM 3194 N N . ASP B 1 111 ? -2.439 72.966 11.350 1.00 49.75 95 ASP B N 1
ATOM 3195 C CA . ASP B 1 111 ? -1.066 73.295 11.641 1.00 47.67 95 ASP B CA 1
ATOM 3196 C C . ASP B 1 111 ? -0.651 73.028 13.080 1.00 54.58 95 ASP B C 1
ATOM 3197 O O . ASP B 1 111 ? 0.502 72.738 13.329 1.00 56.14 95 ASP B O 1
ATOM 3202 N N . GLU B 1 112 ? -1.578 73.096 14.028 1.00 58.57 96 GLU B N 1
ATOM 3203 C CA . GLU B 1 112 ? -1.215 73.116 15.452 1.00 53.79 96 GLU B CA 1
ATOM 3204 C C . GLU B 1 112 ? -1.387 71.733 16.069 1.00 49.67 96 GLU B C 1
ATOM 3205 O O . GLU B 1 112 ? -1.482 71.585 17.297 1.00 46.01 96 GLU B O 1
ATOM 3211 N N . ALA B 1 113 ? -1.355 70.702 15.224 1.00 46.86 97 ALA B N 1
ATOM 3212 C CA . ALA B 1 113 ? -1.621 69.340 15.658 1.00 41.32 97 ALA B CA 1
ATOM 3213 C C . ALA B 1 113 ? -0.652 68.801 16.690 1.00 41.64 97 ALA B C 1
ATOM 3214 O O . ALA B 1 113 ? -0.900 67.746 17.306 1.00 40.18 97 ALA B O 1
ATOM 3216 N N . HIS B 1 114 ? 0.454 69.495 16.925 1.00 41.56 98 HIS B N 1
ATOM 3217 C CA . HIS B 1 114 ? 1.361 69.045 17.934 1.00 42.52 98 HIS B CA 1
ATOM 3218 C C . HIS B 1 114 ? 0.766 68.789 19.316 1.00 48.56 98 HIS B C 1
ATOM 3219 O O . HIS B 1 114 ? 1.269 67.913 20.051 1.00 48.80 98 HIS B O 1
ATOM 3226 N N . GLU B 1 115 ? -0.283 69.545 19.665 1.00 50.81 99 GLU B N 1
ATOM 3227 C CA . GLU B 1 115 ? -0.905 69.497 21.005 1.00 45.85 99 GLU B CA 1
ATOM 3228 C C . GLU B 1 115 ? -1.618 68.198 21.142 1.00 40.94 99 GLU B C 1
ATOM 3229 O O . GLU B 1 115 ? -1.549 67.523 22.163 1.00 51.64 99 GLU B O 1
ATOM 3235 N N . MET B 1 116 ? -2.317 67.846 20.071 1.00 40.55 100 MET B N 1
ATOM 3236 C CA . MET B 1 116 ? -2.890 66.553 19.955 1.00 38.73 100 MET B CA 1
ATOM 3237 C C . MET B 1 116 ? -1.814 65.416 20.087 1.00 46.00 100 MET B C 1
ATOM 3238 O O . MET B 1 116 ? -1.976 64.478 20.885 1.00 40.11 100 MET B O 1
ATOM 3243 N N . TYR B 1 117 ? -0.706 65.533 19.343 1.00 43.54 101 TYR B N 1
ATOM 3244 C CA . TYR B 1 117 ? 0.378 64.501 19.389 1.00 44.43 101 TYR B CA 1
ATOM 3245 C C . TYR B 1 117 ? 0.936 64.326 20.832 1.00 40.21 101 TYR B C 1
ATOM 3246 O O . TYR B 1 117 ? 1.251 63.194 21.277 1.00 37.45 101 TYR B O 1
ATOM 3255 N N . LYS B 1 118 ? 1.058 65.450 21.543 1.00 38.18 102 LYS B N 1
ATOM 3256 C CA . LYS B 1 118 ? 1.552 65.443 22.937 1.00 46.87 102 LYS B CA 1
ATOM 3257 C C . LYS B 1 118 ? 0.655 64.550 23.821 1.00 45.32 102 LYS B C 1
ATOM 3258 O O . LYS B 1 118 ? 1.138 63.706 24.586 1.00 44.35 102 LYS B O 1
ATOM 3264 N N . VAL B 1 119 ? -0.649 64.632 23.602 1.00 44.77 103 VAL B N 1
ATOM 3265 C CA . VAL B 1 119 ? -1.578 63.861 24.385 1.00 45.82 103 VAL B CA 1
ATOM 3266 C C . VAL B 1 119 ? -1.429 62.411 24.010 1.00 48.49 103 VAL B C 1
ATOM 3267 O O . VAL B 1 119 ? -1.295 61.557 24.870 1.00 47.67 103 VAL B O 1
ATOM 3271 N N . ALA B 1 120 ? -1.418 62.095 22.725 1.00 42.62 104 ALA B N 1
ATOM 3272 C CA . ALA B 1 120 ? -1.255 60.666 22.410 1.00 41.48 104 ALA B CA 1
ATOM 3273 C C . ALA B 1 120 ? 0.030 60.032 22.962 1.00 38.89 104 ALA B C 1
ATOM 3274 O O . ALA B 1 120 ? 0.049 58.833 23.434 1.00 40.11 104 ALA B O 1
ATOM 3276 N N . LEU B 1 121 ? 1.125 60.777 22.780 1.00 41.68 105 LEU B N 1
ATOM 3277 C CA . LEU B 1 121 ? 2.467 60.268 23.123 1.00 44.28 105 LEU B CA 1
ATOM 3278 C C . LEU B 1 121 ? 2.571 60.142 24.641 1.00 41.77 105 LEU B C 1
ATOM 3279 O O . LEU B 1 121 ? 3.139 59.162 25.118 1.00 41.48 105 LEU B O 1
ATOM 3284 N N . GLY B 1 122 ? 1.986 61.121 25.359 1.00 42.80 106 GLY B N 1
ATOM 3285 C CA . GLY B 1 122 ? 1.789 61.086 26.838 1.00 44.63 106 GLY B CA 1
ATOM 3286 C C . GLY B 1 122 ? 1.111 59.792 27.302 1.00 45.59 106 GLY B C 1
ATOM 3287 O O . GLY B 1 122 ? 1.396 59.297 28.372 1.00 44.47 106 GLY B O 1
ATOM 3288 N N . GLU B 1 123 ? 0.277 59.204 26.446 1.00 45.64 107 GLU B N 1
ATOM 3289 C CA . GLU B 1 123 ? -0.422 57.975 26.762 1.00 45.15 107 GLU B CA 1
ATOM 3290 C C . GLU B 1 123 ? 0.226 56.778 26.146 1.00 44.82 107 GLU B C 1
ATOM 3291 O O . GLU B 1 123 ? -0.392 55.707 26.122 1.00 41.41 107 GLU B O 1
ATOM 3297 N N . GLY B 1 124 ? 1.397 56.932 25.534 1.00 44.76 108 GLY B N 1
ATOM 3298 C CA . GLY B 1 124 ? 2.074 55.751 24.950 1.00 44.82 108 GLY B CA 1
ATOM 3299 C C . GLY B 1 124 ? 1.585 55.372 23.561 1.00 43.40 108 GLY B C 1
ATOM 3300 O O . GLY B 1 124 ? 1.802 54.242 23.112 1.00 36.87 108 GLY B O 1
ATOM 3301 N N . ILE B 1 125 ? 0.855 56.288 22.918 1.00 42.23 109 ILE B N 1
ATOM 3302 C CA . ILE B 1 125 ? 0.281 55.993 21.614 1.00 43.79 109 ILE B CA 1
ATOM 3303 C C . ILE B 1 125 ? 1.243 56.584 20.573 1.00 37.85 109 ILE B C 1
ATOM 3304 O O . ILE B 1 125 ? 1.604 57.744 20.639 1.00 34.91 109 ILE B O 1
ATOM 3309 N N . SER B 1 126 ? 1.681 55.755 19.647 1.00 35.59 110 SER B N 1
ATOM 3310 C CA . SER B 1 126 ? 2.595 56.246 18.604 1.00 36.50 110 SER B CA 1
ATOM 3311 C C . SER B 1 126 ? 1.827 57.098 17.600 1.00 34.02 110 SER B C 1
ATOM 3312 O O . SER B 1 126 ? 0.626 56.881 17.348 1.00 36.75 110 SER B O 1
ATOM 3315 N N . VAL B 1 127 ? 2.520 58.090 17.085 1.00 35.44 111 VAL B N 1
ATOM 3316 C CA . VAL B 1 127 ? 2.023 58.979 16.063 1.00 35.16 111 VAL B CA 1
ATOM 3317 C C . VAL B 1 127 ? 2.712 58.824 14.699 1.00 39.54 111 VAL B C 1
ATOM 3318 O O . VAL B 1 127 ? 3.927 58.806 14.616 1.00 36.63 111 VAL B O 1
ATOM 3322 N N . VAL B 1 128 ? 1.899 58.720 13.653 1.00 36.60 112 VAL B N 1
ATOM 3323 C CA . VAL B 1 128 ? 2.311 58.702 12.320 1.00 34.25 112 VAL B CA 1
ATOM 3324 C C . VAL B 1 128 ? 1.648 59.901 11.640 1.00 36.32 112 VAL B C 1
ATOM 3325 O O . VAL B 1 128 ? 0.488 60.114 11.804 1.00 37.22 112 VAL B O 1
ATOM 3329 N N . THR B 1 129 ? 2.371 60.656 10.840 1.00 34.91 113 THR B N 1
ATOM 3330 C CA . THR B 1 129 ? 1.855 61.893 10.291 1.00 32.59 113 THR B CA 1
ATOM 3331 C C . THR B 1 129 ? 2.436 62.283 8.889 1.00 36.96 113 THR B C 1
ATOM 3332 O O . THR B 1 129 ? 3.566 61.890 8.520 1.00 33.42 113 THR B O 1
ATOM 3336 N N . SER B 1 130 ? 1.641 63.063 8.144 1.00 37.73 114 SER B N 1
ATOM 3337 C CA . SER B 1 130 ? 2.029 63.648 6.850 1.00 39.57 114 SER B CA 1
ATOM 3338 C C . SER B 1 130 ? 1.992 65.096 6.962 1.00 37.18 114 SER B C 1
ATOM 3339 O O . SER B 1 130 ? 2.253 65.793 5.997 1.00 40.40 114 SER B O 1
ATOM 3342 N N . ASN B 1 131 ? 1.870 65.557 8.204 1.00 36.64 115 ASN B N 1
ATOM 3343 C CA . ASN B 1 131 ? 1.566 66.975 8.473 1.00 36.11 115 ASN B CA 1
ATOM 3344 C C . ASN B 1 131 ? 2.817 67.638 9.021 1.00 38.15 115 ASN B C 1
ATOM 3345 O O . ASN B 1 131 ? 3.301 67.241 10.059 1.00 40.71 115 ASN B O 1
ATOM 3350 N N . LYS B 1 132 ? 3.303 68.662 8.340 1.00 38.35 116 LYS B N 1
ATOM 3351 C CA . LYS B 1 132 ? 4.679 69.118 8.443 1.00 43.63 116 LYS B CA 1
ATOM 3352 C C . LYS B 1 132 ? 4.973 70.006 9.657 1.00 43.49 116 LYS B C 1
ATOM 3353 O O . LYS B 1 132 ? 5.991 69.832 10.288 1.00 43.87 116 LYS B O 1
ATOM 3359 N N . PRO B 1 133 ? 4.133 71.027 9.925 1.00 44.74 117 PRO B N 1
ATOM 3360 C CA . PRO B 1 133 ? 4.518 72.000 10.970 1.00 42.53 117 PRO B CA 1
ATOM 3361 C C . PRO B 1 133 ? 4.803 71.404 12.324 1.00 38.07 117 PRO B C 1
ATOM 3362 O O . PRO B 1 133 ? 5.751 71.783 12.933 1.00 45.30 117 PRO B O 1
ATOM 3366 N N . PRO B 1 134 ? 3.998 70.447 12.789 1.00 36.31 118 PRO B N 1
ATOM 3367 C CA . PRO B 1 134 ? 4.334 69.920 14.106 1.00 41.34 118 PRO B CA 1
ATOM 3368 C C . PRO B 1 134 ? 5.760 69.327 14.194 1.00 40.25 118 PRO B C 1
ATOM 3369 O O . PRO B 1 134 ? 6.428 69.437 15.223 1.00 38.33 118 PRO B O 1
ATOM 3373 N N . ILE B 1 135 ? 6.191 68.673 13.131 1.00 38.58 119 ILE B N 1
ATOM 3374 C CA . ILE B 1 135 ? 7.468 68.032 13.118 1.00 38.41 119 ILE B CA 1
ATOM 3375 C C . ILE B 1 135 ? 8.521 69.054 12.896 1.00 35.22 119 ILE B C 1
ATOM 3376 O O . ILE B 1 135 ? 9.509 69.075 13.599 1.00 34.87 119 ILE B O 1
ATOM 3381 N N . ALA B 1 136 ? 8.274 69.951 11.957 1.00 34.57 120 ALA B N 1
ATOM 3382 C CA . ALA B 1 136 ? 9.267 71.034 11.690 1.00 37.29 120 ALA B CA 1
ATOM 3383 C C . ALA B 1 136 ? 9.566 71.915 12.865 1.00 38.39 120 ALA B C 1
ATOM 3384 O O . ALA B 1 136 ? 10.719 72.353 13.047 1.00 37.09 120 ALA B O 1
ATOM 3386 N N . ASN B 1 137 ? 8.524 72.241 13.649 1.00 41.45 121 ASN B N 1
ATOM 3387 C CA . ASN B 1 137 ? 8.696 73.132 14.795 1.00 40.94 121 ASN B CA 1
ATOM 3388 C C . ASN B 1 137 ? 8.944 72.420 16.133 1.00 42.63 121 ASN B C 1
ATOM 3389 O O . ASN B 1 137 ? 9.672 72.947 16.955 1.00 47.09 121 ASN B O 1
ATOM 3394 N N . TYR B 1 138 ? 8.398 71.227 16.333 1.00 42.69 122 TYR B N 1
ATOM 3395 C CA . TYR B 1 138 ? 8.413 70.571 17.667 1.00 42.96 122 TYR B CA 1
ATOM 3396 C C . TYR B 1 138 ? 9.122 69.242 17.746 1.00 44.93 122 TYR B C 1
ATOM 3397 O O . TYR B 1 138 ? 8.940 68.503 18.714 1.00 43.83 122 TYR B O 1
ATOM 3406 N N . TYR B 1 139 ? 9.980 68.930 16.769 1.00 47.29 123 TYR B N 1
ATOM 3407 C CA . TYR B 1 139 ? 10.544 67.583 16.721 1.00 41.99 123 TYR B CA 1
ATOM 3408 C C . TYR B 1 139 ? 11.177 67.166 18.044 1.00 36.88 123 TYR B C 1
ATOM 3409 O O . TYR B 1 139 ? 10.956 66.041 18.524 1.00 37.81 123 TYR B O 1
ATOM 3418 N N . ASP B 1 140 ? 12.018 68.033 18.600 1.00 41.20 124 ASP B N 1
ATOM 3419 C CA . ASP B 1 140 ? 12.817 67.661 19.789 1.00 43.58 124 ASP B CA 1
ATOM 3420 C C . ASP B 1 140 ? 11.886 67.270 20.946 1.00 39.75 124 ASP B C 1
ATOM 3421 O O . ASP B 1 140 ? 12.029 66.226 21.571 1.00 43.88 124 ASP B O 1
ATOM 3426 N N . GLU B 1 141 ? 10.864 68.082 21.132 1.00 45.31 125 GLU B N 1
ATOM 3427 C CA . GLU B 1 141 ? 9.886 67.905 22.221 1.00 48.08 125 GLU B CA 1
ATOM 3428 C C . GLU B 1 141 ? 9.085 66.658 22.009 1.00 47.38 125 GLU B C 1
ATOM 3429 O O . GLU B 1 141 ? 8.883 65.870 22.918 1.00 46.27 125 GLU B O 1
ATOM 3435 N N . LEU B 1 142 ? 8.676 66.431 20.760 1.00 45.61 126 LEU B N 1
ATOM 3436 C CA . LEU B 1 142 ? 7.891 65.277 20.459 1.00 37.93 126 LEU B CA 1
ATOM 3437 C C . LEU B 1 142 ? 8.686 64.006 20.649 1.00 39.27 126 LEU B C 1
ATOM 3438 O O . LEU B 1 142 ? 8.188 62.998 21.210 1.00 40.35 126 LEU B O 1
ATOM 3443 N N . MET B 1 143 ? 9.921 64.029 20.181 1.00 41.63 127 MET B N 1
ATOM 3444 C CA . MET B 1 143 ? 10.831 62.866 20.346 1.00 43.85 127 MET B CA 1
ATOM 3445 C C . MET B 1 143 ? 11.123 62.535 21.804 1.00 40.72 127 MET B C 1
ATOM 3446 O O . MET B 1 143 ? 11.102 61.349 22.197 1.00 39.06 127 MET B O 1
ATOM 3451 N N . ASN B 1 144 ? 11.361 63.578 22.603 1.00 44.72 128 ASN B N 1
ATOM 3452 C CA . ASN B 1 144 ? 11.561 63.403 24.078 1.00 48.05 128 ASN B CA 1
ATOM 3453 C C . ASN B 1 144 ? 10.321 62.743 24.702 1.00 50.23 128 ASN B C 1
ATOM 3454 O O . ASN B 1 144 ? 10.420 61.730 25.423 1.00 50.10 128 ASN B O 1
ATOM 3459 N N . LEU B 1 145 ? 9.142 63.248 24.336 1.00 44.65 129 LEU B N 1
ATOM 3460 C CA . LEU B 1 145 ? 7.910 62.719 24.875 1.00 43.35 129 LEU B CA 1
ATOM 3461 C C . LEU B 1 145 ? 7.713 61.289 24.460 1.00 46.44 129 LEU B C 1
ATOM 3462 O O . LEU B 1 145 ? 7.343 60.431 25.294 1.00 48.29 129 LEU B O 1
ATOM 3467 N N . ALA B 1 146 ? 8.027 60.980 23.196 1.00 45.57 130 ALA B N 1
ATOM 3468 C CA . ALA B 1 146 ? 7.837 59.609 22.727 1.00 42.01 130 ALA B CA 1
ATOM 3469 C C . ALA B 1 146 ? 8.759 58.563 23.412 1.00 43.66 130 ALA B C 1
ATOM 3470 O O . ALA B 1 146 ? 8.365 57.428 23.741 1.00 45.68 130 ALA B O 1
ATOM 3472 N N . LYS B 1 147 ? 9.990 58.965 23.588 1.00 48.77 131 LYS B N 1
ATOM 3473 C CA . LYS B 1 147 ? 11.022 58.174 24.249 1.00 52.92 131 LYS B CA 1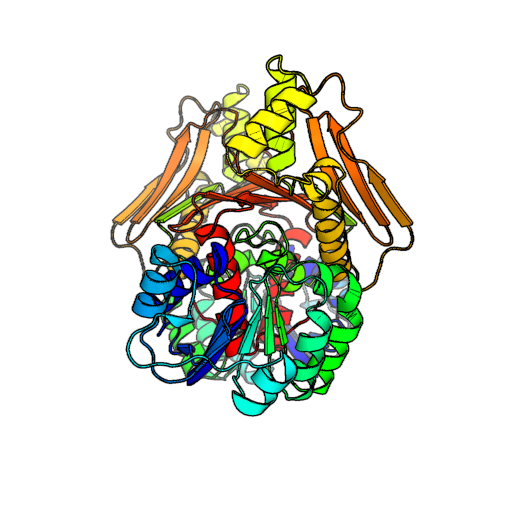
ATOM 3474 C C . LYS B 1 147 ? 10.616 57.930 25.738 1.00 48.29 131 LYS B C 1
ATOM 3475 O O . LYS B 1 147 ? 10.682 56.841 26.225 1.00 46.75 131 LYS B O 1
ATOM 3481 N N . GLU B 1 148 ? 10.215 58.974 26.429 1.00 50.43 132 GLU B N 1
ATOM 3482 C CA . GLU B 1 148 ? 9.736 58.850 27.802 1.00 62.78 132 GLU B CA 1
ATOM 3483 C C . GLU B 1 148 ? 8.590 57.870 27.860 1.00 58.20 132 GLU B C 1
ATOM 3484 O O . GLU B 1 148 ? 8.506 57.161 28.823 1.00 52.04 132 GLU B O 1
ATOM 3490 N N . ASN B 1 149 ? 7.750 57.750 26.832 1.00 48.51 133 ASN B N 1
ATOM 3491 C CA . ASN B 1 149 ? 6.556 56.886 26.980 1.00 41.37 133 ASN B CA 1
ATOM 3492 C C . ASN B 1 149 ? 6.544 55.663 26.194 1.00 41.82 133 ASN B C 1
ATOM 3493 O O . ASN B 1 149 ? 5.465 55.041 25.969 1.00 39.39 133 ASN B O 1
ATOM 3498 N N . ASN B 1 150 ? 7.728 55.267 25.754 1.00 45.79 134 ASN B N 1
ATOM 3499 C CA . ASN B 1 150 ? 7.812 54.046 25.033 1.00 47.48 134 ASN B CA 1
ATOM 3500 C C . ASN B 1 150 ? 6.957 54.010 23.744 1.00 42.09 134 ASN B C 1
ATOM 3501 O O . ASN B 1 150 ? 6.342 53.019 23.360 1.00 46.58 134 ASN B O 1
ATOM 3506 N N . ALA B 1 151 ? 6.951 55.113 23.041 1.00 48.12 135 ALA B N 1
ATOM 3507 C CA . ALA B 1 151 ? 6.187 55.177 21.799 1.00 49.30 135 ALA B CA 1
ATOM 3508 C C . ALA B 1 151 ? 7.117 55.686 20.680 1.00 48.31 135 ALA B C 1
ATOM 3509 O O . ALA B 1 151 ? 8.260 55.984 20.932 1.00 44.59 135 ALA B O 1
ATOM 3511 N N . GLY B 1 152 ? 6.611 55.757 19.457 1.00 42.78 136 GLY B N 1
ATOM 3512 C CA . GLY B 1 152 ? 7.384 56.279 18.331 1.00 40.60 136 GLY B CA 1
ATOM 3513 C C . GLY B 1 152 ? 6.632 57.390 17.634 1.00 41.07 136 GLY B C 1
ATOM 3514 O O . GLY B 1 152 ? 5.407 57.549 17.761 1.00 37.67 136 GLY B O 1
ATOM 3515 N N . ILE B 1 153 ? 7.373 58.189 16.906 1.00 36.09 137 ILE B N 1
ATOM 3516 C CA . ILE B 1 153 ? 6.781 59.141 16.014 1.00 35.43 137 ILE B CA 1
ATOM 3517 C C . ILE B 1 153 ? 7.422 58.942 14.615 1.00 36.98 137 ILE B C 1
ATOM 3518 O O . ILE B 1 153 ? 8.617 58.744 14.533 1.00 35.27 137 ILE B O 1
ATOM 3523 N N . PHE B 1 154 ? 6.584 58.945 13.594 1.00 33.79 138 PHE B N 1
ATOM 3524 C CA . PHE B 1 154 ? 6.960 58.718 12.229 1.00 32.75 138 PHE B CA 1
ATOM 3525 C C . PHE B 1 154 ? 6.347 59.756 11.290 1.00 36.07 138 PHE B C 1
ATOM 3526 O O . PHE B 1 154 ? 5.210 60.091 11.403 1.00 33.56 138 PHE B O 1
ATOM 3534 N N . PHE B 1 155 ? 7.151 60.286 10.392 1.00 30.42 139 PHE B N 1
ATOM 3535 C CA . PHE B 1 155 ? 6.768 61.394 9.558 1.00 26.55 139 PHE B CA 1
ATOM 3536 C C . PHE B 1 155 ? 7.261 61.333 8.103 1.00 29.66 139 PHE B C 1
ATOM 3537 O O . PHE B 1 155 ? 7.576 62.338 7.532 1.00 28.45 139 PHE B O 1
ATOM 3545 N N . GLU B 1 156 ? 7.285 60.162 7.498 1.00 30.08 140 GLU B N 1
ATOM 3546 C CA . GLU B 1 156 ? 7.867 60.000 6.194 1.00 30.03 140 GLU B CA 1
ATOM 3547 C C . GLU B 1 156 ? 7.238 60.884 5.134 1.00 31.52 140 GLU B C 1
ATOM 3548 O O . GLU B 1 156 ? 7.925 61.514 4.404 1.00 34.32 140 GLU B O 1
ATOM 3554 N N . SER B 1 157 ? 5.932 60.988 5.089 1.00 34.32 141 SER B N 1
ATOM 3555 C CA . SER B 1 157 ? 5.283 61.759 4.047 1.00 34.06 141 SER B CA 1
ATOM 3556 C C . SER B 1 157 ? 5.295 63.266 4.283 1.00 32.89 141 SER B C 1
ATOM 3557 O O . SER B 1 157 ? 4.815 64.003 3.460 1.00 33.48 141 SER B O 1
ATOM 3560 N N . THR B 1 158 ? 5.931 63.755 5.340 1.00 30.73 142 THR B N 1
ATOM 3561 C CA . THR B 1 158 ? 6.106 65.178 5.426 1.00 29.16 142 THR B CA 1
ATOM 3562 C C . THR B 1 158 ? 7.147 65.752 4.472 1.00 34.18 142 THR B C 1
ATOM 3563 O O . THR B 1 158 ? 7.278 66.979 4.382 1.00 32.25 142 THR B O 1
ATOM 3567 N N . VAL B 1 159 ? 7.994 64.911 3.872 1.00 32.10 143 VAL B N 1
ATOM 3568 C CA . VAL B 1 159 ? 9.092 65.404 2.991 1.00 32.56 143 VAL B CA 1
ATOM 3569 C C . VAL B 1 159 ? 9.203 64.451 1.835 1.00 30.91 143 VAL B C 1
ATOM 3570 O O . VAL B 1 159 ? 9.404 63.223 2.052 1.00 29.65 143 VAL B O 1
ATOM 3574 N N . MET B 1 160 ? 8.965 64.946 0.641 1.00 27.92 144 MET B N 1
ATOM 3575 C CA . MET B 1 160 ? 9.014 64.155 -0.571 1.00 31.24 144 MET B CA 1
ATOM 3576 C C . MET B 1 160 ? 7.979 63.053 -0.571 1.00 28.44 144 MET B C 1
ATOM 3577 O O . MET B 1 160 ? 8.162 62.053 -1.171 1.00 29.97 144 MET B O 1
ATOM 3582 N N . ALA B 1 161 ? 6.910 63.248 0.170 1.00 32.32 145 ALA B N 1
ATOM 3583 C CA . ALA B 1 161 ? 5.783 62.338 0.181 1.00 32.08 145 ALA B CA 1
ATOM 3584 C C . ALA B 1 161 ? 6.183 60.888 0.425 1.00 33.80 145 ALA B C 1
ATOM 3585 O O . ALA B 1 161 ? 6.849 60.579 1.374 1.00 37.47 145 ALA B O 1
ATOM 3587 N N . GLY B 1 162 ? 5.773 60.005 -0.455 1.00 30.88 146 GLY B N 1
ATOM 3588 C CA . GLY B 1 162 ? 6.059 58.614 -0.325 1.00 30.41 146 GLY B CA 1
ATOM 3589 C C . GLY B 1 162 ? 7.422 58.213 -0.794 1.00 33.45 146 GLY B C 1
ATOM 3590 O O . GLY B 1 162 ? 7.749 57.072 -0.714 1.00 28.07 146 GLY B O 1
ATOM 3591 N N . THR B 1 163 ? 8.195 59.141 -1.325 1.00 28.37 147 THR B N 1
ATOM 3592 C CA . THR B 1 163 ? 9.535 58.796 -1.749 1.00 29.68 147 THR B CA 1
ATOM 3593 C C . THR B 1 163 ? 10.322 58.782 -0.431 1.00 26.05 147 THR B C 1
ATOM 3594 O O . THR B 1 163 ? 10.232 59.768 0.350 1.00 22.26 147 THR B O 1
ATOM 3598 N N . PRO B 1 164 ? 11.042 57.691 -0.150 1.00 24.61 148 PRO B N 1
ATOM 3599 C CA . PRO B 1 164 ? 11.476 57.409 1.216 1.00 26.80 148 PRO B CA 1
ATOM 3600 C C . PRO B 1 164 ? 12.736 58.084 1.720 1.00 26.97 148 PRO B C 1
ATOM 3601 O O . PRO B 1 164 ? 13.626 57.420 2.275 1.00 28.67 148 PRO B O 1
ATOM 3605 N N . ILE B 1 165 ? 12.796 59.388 1.570 1.00 25.08 149 ILE B N 1
ATOM 3606 C CA . ILE B 1 165 ? 13.956 60.112 2.017 1.00 28.07 149 ILE B CA 1
ATOM 3607 C C . ILE B 1 165 ? 14.111 60.049 3.544 1.00 32.90 149 ILE B C 1
ATOM 3608 O O . ILE B 1 165 ? 15.253 60.127 4.067 1.00 28.94 149 ILE B O 1
ATOM 3613 N N . ILE B 1 166 ? 12.972 60.018 4.288 1.00 32.17 150 ILE B N 1
ATOM 3614 C CA . ILE B 1 166 ? 13.064 59.992 5.743 1.00 26.46 150 ILE B CA 1
ATOM 3615 C C . ILE B 1 166 ? 13.599 58.655 6.191 1.00 27.95 150 ILE B C 1
ATOM 3616 O O . ILE B 1 166 ? 14.454 58.586 7.039 1.00 27.95 150 ILE B O 1
ATOM 3621 N N . GLY B 1 167 ? 13.089 57.577 5.635 1.00 27.24 151 GLY B N 1
ATOM 3622 C CA . GLY B 1 167 ? 13.614 56.297 5.961 1.00 29.11 151 GLY B CA 1
ATOM 3623 C C . GLY B 1 167 ? 15.111 56.187 5.703 1.00 29.19 151 GLY B C 1
ATOM 3624 O O . GLY B 1 167 ? 15.866 55.600 6.471 1.00 29.77 151 GLY B O 1
ATOM 3625 N N . VAL B 1 168 ? 15.527 56.665 4.544 1.00 28.72 152 VAL B N 1
ATOM 3626 C CA . VAL B 1 168 ? 16.914 56.664 4.181 1.00 27.45 152 VAL B CA 1
ATOM 3627 C C . VAL B 1 168 ? 17.736 57.426 5.230 1.00 26.94 152 VAL B C 1
ATOM 3628 O O . VAL B 1 168 ? 18.750 56.970 5.613 1.00 29.24 152 VAL B O 1
ATOM 3632 N N . LEU B 1 169 ? 17.332 58.600 5.636 1.00 30.10 153 LEU B N 1
ATOM 3633 C CA . LEU B 1 169 ? 18.161 59.369 6.538 1.00 29.74 153 LEU B CA 1
ATOM 3634 C C . LEU B 1 169 ? 18.096 58.917 7.985 1.00 33.00 153 LEU B C 1
ATOM 3635 O O . LEU B 1 169 ? 19.027 59.135 8.742 1.00 28.38 153 LEU B O 1
ATOM 3640 N N . ARG B 1 170 ? 16.967 58.352 8.386 1.00 31.17 154 ARG B N 1
ATOM 3641 C CA . ARG B 1 170 ? 16.686 58.133 9.789 1.00 30.71 154 ARG B CA 1
ATOM 3642 C C . ARG B 1 170 ? 17.040 56.747 10.235 1.00 31.70 154 ARG B C 1
ATOM 3643 O O . ARG B 1 170 ? 17.312 56.525 11.421 1.00 29.66 154 ARG B O 1
ATOM 3651 N N . GLU B 1 171 ? 16.985 55.789 9.309 1.00 27.84 155 GLU B N 1
ATOM 3652 C CA . GLU B 1 171 ? 17.205 54.365 9.625 1.00 27.88 155 GLU B CA 1
ATOM 3653 C C . GLU B 1 171 ? 18.355 53.794 8.816 1.00 25.85 155 GLU B C 1
ATOM 3654 O O . GLU B 1 171 ? 18.576 52.590 8.834 1.00 26.26 155 GLU B O 1
ATOM 3660 N N . ASN B 1 172 ? 18.988 54.622 7.994 1.00 24.99 156 ASN B N 1
ATOM 3661 C CA . ASN B 1 172 ? 20.086 54.120 7.191 1.00 27.74 156 ASN B CA 1
ATOM 3662 C C . ASN B 1 172 ? 21.235 55.126 7.270 1.00 28.42 156 ASN B C 1
ATOM 3663 O O . ASN B 1 172 ? 21.146 56.122 8.002 1.00 26.83 156 ASN B O 1
ATOM 3668 N N . LEU B 1 173 ? 22.330 54.878 6.563 1.00 28.61 157 LEU B N 1
ATOM 3669 C CA . LEU B 1 173 ? 23.465 55.807 6.698 1.00 28.55 157 LEU B CA 1
ATOM 3670 C C . LEU B 1 173 ? 23.839 56.009 8.188 1.00 25.99 157 LEU B C 1
ATOM 3671 O O . LEU B 1 173 ? 24.222 57.086 8.637 1.00 24.51 157 LEU B O 1
ATOM 3676 N N . LEU B 1 174 ? 23.830 54.925 8.915 1.00 26.65 158 LEU B N 1
ATOM 3677 C CA . LEU B 1 174 ? 23.898 54.991 10.349 1.00 30.16 158 LEU B CA 1
ATOM 3678 C C . LEU B 1 174 ? 25.293 55.218 10.861 1.00 28.47 158 LEU B C 1
ATOM 3679 O O . LEU B 1 174 ? 25.481 55.702 11.937 1.00 30.69 158 LEU B O 1
ATOM 3684 N N . GLY B 1 175 ? 26.278 54.894 10.056 1.00 34.26 159 GLY B N 1
ATOM 3685 C CA . GLY B 1 175 ? 27.646 55.238 10.383 1.00 35.76 159 GLY B CA 1
ATOM 3686 C C . GLY B 1 175 ? 28.121 56.487 9.682 1.00 34.96 159 GLY B C 1
ATOM 3687 O O . GLY B 1 175 ? 29.315 56.737 9.717 1.00 31.89 159 GLY B O 1
ATOM 3688 N N . GLU B 1 176 ? 27.220 57.245 9.035 1.00 31.40 160 GLU B N 1
ATOM 3689 C CA . GLU B 1 176 ? 27.642 58.449 8.282 1.00 30.15 160 GLU B CA 1
ATOM 3690 C C . GLU B 1 176 ? 27.507 59.710 9.060 1.00 31.10 160 GLU B C 1
ATOM 3691 O O . GLU B 1 176 ? 26.652 59.826 9.958 1.00 32.27 160 GLU B O 1
ATOM 3697 N N . ASN B 1 177 ? 28.324 60.686 8.692 1.00 30.49 161 ASN B N 1
ATOM 3698 C CA . ASN B 1 177 ? 28.035 62.075 9.013 1.00 35.59 161 ASN B CA 1
ATOM 3699 C C . ASN B 1 177 ? 27.514 62.722 7.799 1.00 35.11 161 ASN B C 1
ATOM 3700 O O . ASN B 1 177 ? 28.047 62.545 6.749 1.00 33.81 161 ASN B O 1
ATOM 3705 N N . ILE B 1 178 ? 26.424 63.435 7.954 1.00 32.37 162 ILE B N 1
ATOM 3706 C CA . ILE B 1 178 ? 25.815 64.052 6.810 1.00 32.34 162 ILE B CA 1
ATOM 3707 C C . ILE B 1 178 ? 26.424 65.442 6.596 1.00 36.86 162 ILE B C 1
ATOM 3708 O O . ILE B 1 178 ? 26.233 66.326 7.417 1.00 33.57 162 ILE B O 1
ATOM 3713 N N . LYS B 1 179 ? 27.173 65.617 5.507 1.00 34.07 163 LYS B N 1
ATOM 3714 C CA . LYS B 1 179 ? 27.821 66.896 5.252 1.00 38.24 163 LYS B CA 1
ATOM 3715 C C . LYS B 1 179 ? 26.787 67.896 4.811 1.00 33.72 163 LYS B C 1
ATOM 3716 O O . LYS B 1 179 ? 26.697 68.966 5.333 1.00 30.18 163 LYS B O 1
ATOM 3722 N N . ARG B 1 180 ? 25.981 67.506 3.844 1.00 30.77 164 ARG B N 1
ATOM 3723 C CA . ARG B 1 180 ? 24.919 68.357 3.387 1.00 32.63 164 ARG B CA 1
ATOM 3724 C C . ARG B 1 180 ? 23.847 67.570 2.700 1.00 29.22 164 ARG B C 1
ATOM 3725 O O . ARG B 1 180 ? 24.079 66.409 2.277 1.00 28.67 164 ARG B O 1
ATOM 3733 N N . ILE B 1 181 ? 22.705 68.243 2.527 1.00 30.52 165 ILE B N 1
ATOM 3734 C CA . ILE B 1 181 ? 21.597 67.743 1.690 1.00 32.50 165 ILE B CA 1
ATOM 3735 C C . ILE B 1 181 ? 21.120 68.869 0.798 1.00 30.75 165 ILE B C 1
ATOM 3736 O O . ILE B 1 181 ? 20.901 69.956 1.272 1.00 33.10 165 ILE B O 1
ATOM 3741 N N . ASP B 1 182 ? 20.955 68.610 -0.478 1.00 30.49 166 ASP B N 1
ATOM 3742 C CA . ASP B 1 182 ? 20.347 69.563 -1.344 1.00 28.61 166 ASP B CA 1
ATOM 3743 C C . ASP B 1 182 ? 19.142 68.913 -1.974 1.00 28.56 166 ASP B C 1
ATOM 3744 O O . ASP B 1 182 ? 19.236 67.826 -2.541 1.00 30.71 166 ASP B O 1
ATOM 3749 N N . ALA B 1 183 ? 18.006 69.577 -1.940 1.00 30.44 167 ALA B N 1
ATOM 3750 C CA . ALA B 1 183 ? 16.752 68.918 -2.396 1.00 28.33 167 ALA B CA 1
ATOM 3751 C C . ALA B 1 183 ? 15.793 69.847 -3.064 1.00 29.80 167 ALA B C 1
ATOM 3752 O O . ALA B 1 183 ? 15.673 71.027 -2.718 1.00 28.57 167 ALA B O 1
ATOM 3754 N N . VAL B 1 184 ? 15.027 69.294 -3.978 1.00 35.50 168 VAL B N 1
ATOM 3755 C CA . VAL B 1 184 ? 13.976 70.095 -4.616 1.00 34.24 168 VAL B CA 1
ATOM 3756 C C . VAL B 1 184 ? 12.709 69.423 -4.241 1.00 32.44 168 VAL B C 1
ATOM 3757 O O . VAL B 1 184 ? 12.422 68.323 -4.722 1.00 29.91 168 VAL B O 1
ATOM 3761 N N . VAL B 1 185 ? 11.943 70.096 -3.394 1.00 31.60 169 VAL B N 1
ATOM 3762 C CA . VAL B 1 185 ? 10.860 69.431 -2.715 1.00 33.23 169 VAL B CA 1
ATOM 3763 C C . VAL B 1 185 ? 9.474 70.061 -2.898 1.00 37.64 169 VAL B C 1
ATOM 3764 O O . VAL B 1 185 ? 8.491 69.638 -2.254 1.00 37.42 169 VAL B O 1
ATOM 3768 N N . ASN B 1 186 ? 9.345 70.991 -3.824 1.00 34.64 170 ASN B N 1
ATOM 3769 C CA . ASN B 1 186 ? 8.103 71.701 -3.960 1.00 35.33 170 ASN B CA 1
ATOM 3770 C C . ASN B 1 186 ? 7.791 71.794 -5.429 1.00 39.12 170 ASN B C 1
ATOM 3771 O O . ASN B 1 186 ? 8.328 72.683 -6.126 1.00 38.68 170 ASN B O 1
ATOM 3776 N N . ALA B 1 187 ? 7.000 70.822 -5.912 1.00 36.86 171 ALA B N 1
ATOM 3777 C CA . ALA B 1 187 ? 6.564 70.763 -7.336 1.00 41.67 171 ALA B CA 1
ATOM 3778 C C . ALA B 1 187 ? 5.757 71.967 -7.877 1.00 44.42 171 ALA B C 1
ATOM 3779 O O . ALA B 1 187 ? 5.837 72.296 -9.055 1.00 42.69 171 ALA B O 1
ATOM 3781 N N . SER B 1 188 ? 5.032 72.639 -6.996 1.00 52.78 172 SER B N 1
ATOM 3782 C CA . SER B 1 188 ? 4.279 73.862 -7.353 1.00 53.13 172 SER B CA 1
ATOM 3783 C C . SER B 1 188 ? 5.189 74.919 -7.911 1.00 49.55 172 SER B C 1
ATOM 3784 O O . SER B 1 188 ? 4.950 75.390 -8.998 1.00 50.03 172 SER B O 1
ATOM 3787 N N . THR B 1 189 ? 6.268 75.231 -7.191 1.00 48.01 173 THR B N 1
ATOM 3788 C CA . THR B 1 189 ? 7.282 76.130 -7.705 1.00 45.77 173 THR B CA 1
ATOM 3789 C C . THR B 1 189 ? 7.900 75.605 -8.989 1.00 48.25 173 THR B C 1
ATOM 3790 O O . THR B 1 189 ? 8.233 76.346 -9.890 1.00 49.80 173 THR B O 1
ATOM 3794 N N . THR B 1 190 ? 8.078 74.315 -9.09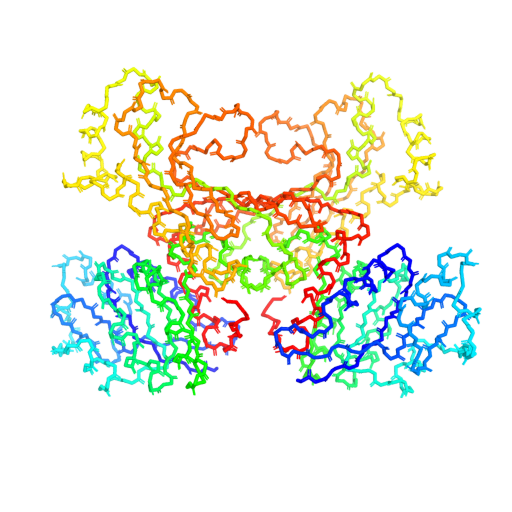2 1.00 45.60 174 THR B N 1
ATOM 3795 C CA . THR B 1 190 ? 8.718 73.849 -10.280 1.00 46.96 174 THR B CA 1
ATOM 3796 C C . THR B 1 190 ? 7.836 74.154 -11.499 1.00 50.84 174 THR B C 1
ATOM 3797 O O . THR B 1 190 ? 8.336 74.358 -12.598 1.00 45.88 174 THR B O 1
ATOM 3801 N N . PHE B 1 191 ? 6.524 74.085 -11.298 1.00 48.62 175 PHE B N 1
ATOM 3802 C CA . PHE B 1 191 ? 5.577 74.258 -12.369 1.00 51.00 175 PHE B CA 1
ATOM 3803 C C . PHE B 1 191 ? 5.622 75.716 -12.786 1.00 46.40 175 PHE B C 1
ATOM 3804 O O . PHE B 1 191 ? 5.800 76.025 -13.930 1.00 45.79 175 PHE B O 1
ATOM 3812 N N . ILE B 1 192 ? 5.512 76.602 -11.831 1.00 45.80 176 ILE B N 1
ATOM 3813 C CA . ILE B 1 192 ? 5.648 78.006 -12.121 1.00 49.34 176 ILE B CA 1
ATOM 3814 C C . ILE B 1 192 ? 6.907 78.295 -12.898 1.00 55.60 176 ILE B C 1
ATOM 3815 O O . ILE B 1 192 ? 6.844 78.913 -13.959 1.00 52.56 176 ILE B O 1
ATOM 3820 N N . LEU B 1 193 ? 8.048 77.836 -12.386 1.00 54.69 177 LEU B N 1
ATOM 3821 C CA . LEU B 1 193 ? 9.314 78.167 -12.994 1.00 49.87 177 LEU B CA 1
ATOM 3822 C C . LEU B 1 193 ? 9.366 77.600 -14.386 1.00 46.45 177 LEU B C 1
ATOM 3823 O O . LEU B 1 193 ? 9.929 78.209 -15.291 1.00 50.42 177 LEU B O 1
ATOM 3828 N N . THR B 1 194 ? 8.820 76.420 -14.567 1.00 43.16 178 THR B N 1
ATOM 3829 C CA . THR B 1 194 ? 8.880 75.788 -15.874 1.00 48.34 178 THR B CA 1
ATOM 3830 C C . THR B 1 194 ? 8.097 76.664 -16.892 1.00 62.38 178 THR B C 1
ATOM 3831 O O . THR B 1 194 ? 8.563 76.843 -18.037 1.00 57.51 178 THR B O 1
ATOM 3835 N N . LYS B 1 195 ? 6.940 77.203 -16.453 1.00 51.62 179 LYS B N 1
ATOM 3836 C CA . LYS B 1 195 ? 6.101 78.077 -17.272 1.00 63.71 179 LYS B CA 1
ATOM 3837 C C . LYS B 1 195 ? 6.772 79.406 -17.587 1.00 60.84 179 LYS B C 1
ATOM 3838 O O . LYS B 1 195 ? 6.776 79.823 -18.733 1.00 60.19 179 LYS B O 1
ATOM 3844 N N . MET B 1 196 ? 7.373 80.032 -16.588 1.00 54.65 180 MET B N 1
ATOM 3845 C CA . MET B 1 196 ? 8.090 81.278 -16.802 1.00 54.63 180 MET B CA 1
ATOM 3846 C C . MET B 1 196 ? 9.144 81.083 -17.873 1.00 62.17 180 MET B C 1
ATOM 3847 O O . MET B 1 196 ? 9.341 81.899 -18.761 1.00 68.99 180 MET B O 1
ATOM 3852 N N . SER B 1 197 ? 9.797 79.945 -17.812 1.00 69.04 181 SER B N 1
ATOM 3853 C CA . SER B 1 197 ? 10.895 79.720 -18.686 1.00 61.07 181 SER B CA 1
ATOM 3854 C C . SER B 1 197 ? 10.336 79.447 -20.078 1.00 60.94 181 SER B C 1
ATOM 3855 O O . SER B 1 197 ? 11.058 79.521 -21.034 1.00 66.08 181 SER B O 1
ATOM 3858 N N . GLU B 1 198 ? 9.061 79.096 -20.179 1.00 62.32 182 GLU B N 1
ATOM 3859 C CA . GLU B 1 198 ? 8.445 78.727 -21.451 1.00 62.59 182 GLU B CA 1
ATOM 3860 C C . GLU B 1 198 ? 7.899 79.979 -22.186 1.00 68.30 182 GLU B C 1
ATOM 3861 O O . GLU B 1 198 ? 7.502 79.887 -23.327 1.00 67.53 182 GLU B O 1
ATOM 3867 N N . GLY B 1 199 ? 7.864 81.115 -21.506 1.00 60.44 183 GLY B N 1
ATOM 3868 C CA . GLY B 1 199 ? 7.398 82.349 -22.063 1.00 69.58 183 GLY B CA 1
ATOM 3869 C C . GLY B 1 199 ? 6.605 83.124 -21.024 1.00 74.97 183 GLY B C 1
ATOM 3870 O O . GLY B 1 199 ? 6.842 84.303 -20.848 1.00 78.77 183 GLY B O 1
ATOM 3871 N N . LYS B 1 200 ? 5.660 82.466 -20.339 1.00 73.66 184 LYS B N 1
ATOM 3872 C CA . LYS B 1 200 ? 4.737 83.152 -19.415 1.00 67.84 184 LYS B CA 1
ATOM 3873 C C . LYS B 1 200 ? 5.403 83.942 -18.300 1.00 66.77 184 LYS B C 1
ATOM 3874 O O . LYS B 1 200 ? 6.588 83.813 -17.998 1.00 69.99 184 LYS B O 1
ATOM 3880 N N . THR B 1 201 ? 4.605 84.784 -17.692 1.00 69.08 185 THR B N 1
ATOM 3881 C CA . THR B 1 201 ? 5.085 85.673 -16.657 1.00 71.75 185 THR B CA 1
ATOM 3882 C C . THR B 1 201 ? 4.732 85.059 -15.303 1.00 67.59 185 THR B C 1
ATOM 3883 O O . THR B 1 201 ? 3.822 84.214 -15.177 1.00 56.77 185 THR B O 1
ATOM 3887 N N . LEU B 1 202 ? 5.432 85.529 -14.283 1.00 62.61 186 LEU B N 1
ATOM 3888 C CA . LEU B 1 202 ? 5.102 85.171 -12.925 1.00 68.26 186 LEU B CA 1
ATOM 3889 C C . LEU B 1 202 ? 3.585 85.112 -12.696 1.00 67.78 186 LEU B C 1
ATOM 3890 O O . LEU B 1 202 ? 3.015 84.029 -12.404 1.00 64.07 186 LEU B O 1
ATOM 3895 N N . ASP B 1 203 ? 2.923 86.259 -12.862 1.00 73.78 187 ASP B N 1
ATOM 3896 C CA . ASP B 1 203 ? 1.507 86.378 -12.460 1.00 72.52 187 ASP B CA 1
ATOM 3897 C C . ASP B 1 203 ? 0.600 85.477 -13.264 1.00 61.72 187 ASP B C 1
ATOM 3898 O O . ASP B 1 203 ? -0.332 84.932 -12.707 1.00 64.90 187 ASP B O 1
ATOM 3903 N N . ASP B 1 204 ? 0.921 85.280 -14.539 1.00 64.66 188 ASP B N 1
ATOM 3904 C CA . ASP B 1 204 ? 0.149 84.414 -15.447 1.00 68.74 188 ASP B CA 1
ATOM 3905 C C . ASP B 1 204 ? 0.322 82.958 -15.107 1.00 76.47 188 ASP B C 1
ATOM 3906 O O . ASP B 1 204 ? -0.620 82.144 -15.238 1.00 68.31 188 ASP B O 1
ATOM 3911 N N . ALA B 1 205 ? 1.549 82.613 -14.718 1.00 74.00 189 ALA B N 1
ATOM 3912 C CA . ALA B 1 205 ? 1.834 81.243 -14.321 1.00 65.23 189 ALA B CA 1
ATOM 3913 C C . ALA B 1 205 ? 1.135 80.955 -12.994 1.00 52.65 189 ALA B C 1
ATOM 3914 O O . ALA B 1 205 ? 0.450 79.923 -12.860 1.00 54.37 189 ALA B O 1
ATOM 3916 N N . ILE B 1 206 ? 1.243 81.885 -12.042 1.00 55.85 190 ILE B N 1
ATOM 3917 C CA . ILE B 1 206 ? 0.488 81.784 -10.763 1.00 58.76 190 ILE B CA 1
ATOM 3918 C C . ILE B 1 206 ? -0.999 81.587 -11.071 1.00 70.97 190 ILE B C 1
ATOM 3919 O O . ILE B 1 206 ? -1.679 80.755 -10.462 1.00 68.94 190 ILE B O 1
ATOM 3924 N N . GLU B 1 207 ? -1.485 82.345 -12.056 1.00 80.87 191 GLU B N 1
ATOM 3925 C CA . GLU B 1 207 ? -2.891 82.292 -12.445 1.00 85.89 191 GLU B CA 1
ATOM 3926 C C . GLU B 1 207 ? -3.192 80.939 -13.090 1.00 74.45 191 GLU B C 1
ATOM 3927 O O . GLU B 1 207 ? -4.164 80.274 -12.701 1.00 71.66 191 GLU B O 1
ATOM 3933 N N . GLU B 1 208 ? -2.360 80.496 -14.035 1.00 66.63 192 GLU B N 1
ATOM 3934 C CA . GLU B 1 208 ? -2.580 79.170 -14.631 1.00 65.20 192 GLU B CA 1
ATOM 3935 C C . GLU B 1 208 ? -2.522 78.054 -13.574 1.00 72.24 192 GLU B C 1
ATOM 3936 O O . GLU B 1 208 ? -3.201 77.017 -13.674 1.00 66.91 192 GLU B O 1
ATOM 3942 N N . ALA B 1 209 ? -1.696 78.270 -12.563 1.00 70.15 193 ALA B N 1
ATOM 3943 C CA . ALA B 1 209 ? -1.510 77.265 -11.537 1.00 76.70 193 ALA B CA 1
ATOM 3944 C C . ALA B 1 209 ? -2.733 77.160 -10.621 1.00 70.52 193 ALA B C 1
ATOM 3945 O O . ALA B 1 209 ? -3.159 76.030 -10.278 1.00 56.46 193 ALA B O 1
ATOM 3947 N N . LYS B 1 210 ? -3.242 78.318 -10.172 1.00 67.94 194 LYS B N 1
ATOM 3948 C CA . LYS B 1 210 ? -4.508 78.376 -9.383 1.00 64.50 194 LYS B CA 1
ATOM 3949 C C . LYS B 1 210 ? -5.559 77.589 -10.130 1.00 65.01 194 LYS B C 1
ATOM 3950 O O . LYS B 1 210 ? -6.138 76.633 -9.602 1.00 67.24 194 LYS B O 1
ATOM 3956 N N . SER B 1 211 ? -5.709 77.908 -11.406 1.00 71.15 195 SER B N 1
ATOM 3957 C CA . SER B 1 211 ? -6.722 77.280 -12.250 1.00 74.25 195 SER B CA 1
ATOM 3958 C C . SER B 1 211 ? -6.576 75.761 -12.312 1.00 80.78 195 SER B C 1
ATOM 3959 O O . SER B 1 211 ? -7.575 75.065 -12.500 1.00 79.22 195 SER B O 1
ATOM 3962 N N . LEU B 1 212 ? -5.353 75.236 -12.187 1.00 79.31 196 LEU B N 1
ATOM 3963 C CA . LEU B 1 212 ? -5.156 73.774 -12.180 1.00 73.46 196 LEU B CA 1
ATOM 3964 C C . LEU B 1 212 ? -5.256 73.135 -10.776 1.00 71.24 196 LEU B C 1
ATOM 3965 O O . LEU B 1 212 ? -5.117 71.912 -10.618 1.00 61.54 196 LEU B O 1
ATOM 3970 N N . GLY B 1 213 ? -5.467 73.944 -9.745 1.00 65.02 197 GLY B N 1
ATOM 3971 C CA . GLY B 1 213 ? -5.455 73.413 -8.394 1.00 66.27 197 GLY B CA 1
ATOM 3972 C C . GLY B 1 213 ? -4.080 73.010 -7.862 1.00 74.43 197 GLY B C 1
ATOM 3973 O O . GLY B 1 213 ? -3.986 72.294 -6.875 1.00 78.13 197 GLY B O 1
ATOM 3974 N N . ILE B 1 214 ? -3.002 73.473 -8.484 1.00 74.02 198 ILE B N 1
ATOM 3975 C CA . ILE B 1 214 ? -1.684 73.137 -7.988 1.00 72.67 198 ILE B CA 1
ATOM 3976 C C . ILE B 1 214 ? -1.215 74.255 -7.051 1.00 69.05 198 ILE B C 1
ATOM 3977 O O . ILE B 1 214 ? -0.454 73.986 -6.132 1.00 63.97 198 ILE B O 1
ATOM 3982 N N . LEU B 1 215 ? -1.654 75.498 -7.267 1.00 67.51 199 LEU B N 1
ATOM 3983 C CA . LEU B 1 215 ? -1.558 76.526 -6.212 1.00 62.26 199 LEU B CA 1
ATOM 3984 C C . LEU B 1 215 ? -2.925 76.791 -5.604 1.00 68.73 199 LEU B C 1
ATOM 3985 O O . LEU B 1 215 ? -3.931 76.511 -6.233 1.00 72.87 199 LEU B O 1
ATOM 3990 N N . GLU B 1 216 ? -2.941 77.354 -4.397 1.00 73.11 200 GLU B N 1
ATOM 3991 C CA . GLU B 1 216 ? -4.169 77.739 -3.701 1.00 77.53 200 GLU B CA 1
ATOM 3992 C C . GLU B 1 216 ? -4.446 79.224 -3.900 1.00 86.70 200 GLU B C 1
ATOM 3993 O O . GLU B 1 216 ? -3.610 79.941 -4.478 1.00 81.30 200 GLU B O 1
ATOM 3999 N N . GLU B 1 217 ? -5.618 79.677 -3.437 1.00 88.86 201 GLU B N 1
ATOM 4000 C CA . GLU B 1 217 ? -6.047 81.069 -3.640 1.00 82.23 201 GLU B CA 1
ATOM 4001 C C . GLU B 1 217 ? -4.982 82.031 -3.113 1.00 75.11 201 GLU B C 1
ATOM 4002 O O . GLU B 1 217 ? -4.542 82.923 -3.854 1.00 65.65 201 GLU B O 1
ATOM 4008 N N . ASP B 1 218 ? -4.574 81.838 -1.848 1.00 71.36 202 ASP B N 1
ATOM 4009 C CA . ASP B 1 218 ? -3.333 82.445 -1.307 1.00 73.18 202 ASP B CA 1
ATOM 4010 C C . ASP B 1 218 ? -2.187 81.444 -1.577 1.00 70.29 202 ASP B C 1
ATOM 4011 O O . ASP B 1 218 ? -2.126 80.391 -0.929 1.00 60.75 202 ASP B O 1
ATOM 4016 N N . PRO B 1 219 ? -1.302 81.769 -2.550 1.00 70.35 203 PRO B N 1
ATOM 4017 C CA . PRO B 1 219 ? -0.303 80.829 -3.062 1.00 66.73 203 PRO B CA 1
ATOM 4018 C C . PRO B 1 219 ? 1.024 80.872 -2.250 1.00 60.20 203 PRO B C 1
ATOM 4019 O O . PRO B 1 219 ? 1.944 80.117 -2.505 1.00 58.53 203 PRO B O 1
ATOM 4023 N N . SER B 1 220 ? 1.060 81.735 -1.255 1.00 53.66 204 SER B N 1
ATOM 4024 C CA . SER B 1 220 ? 2.235 82.094 -0.510 1.00 60.85 204 SER B CA 1
ATOM 4025 C C . SER B 1 220 ? 3.094 80.920 -0.013 1.00 57.07 204 SER B C 1
ATOM 4026 O O . SER B 1 220 ? 4.322 80.959 -0.146 1.00 64.27 204 SER B O 1
ATOM 4029 N N . LYS B 1 221 ? 2.449 79.903 0.561 1.00 58.62 205 LYS B N 1
ATOM 4030 C CA . LYS B 1 221 ? 3.157 78.782 1.208 1.00 64.83 205 LYS B CA 1
ATOM 4031 C C . LYS B 1 221 ? 4.176 78.120 0.256 1.00 57.98 205 LYS B C 1
ATOM 4032 O O . LYS B 1 221 ? 5.294 77.841 0.653 1.00 50.37 205 LYS B O 1
ATOM 4038 N N . ASP B 1 222 ? 3.781 77.954 -0.998 1.00 51.19 206 ASP B N 1
ATOM 4039 C CA . ASP B 1 222 ? 4.616 77.458 -2.061 1.00 47.98 206 ASP B CA 1
ATOM 4040 C C . ASP B 1 222 ? 5.560 78.533 -2.599 1.00 57.69 206 ASP B C 1
ATOM 4041 O O . ASP B 1 222 ? 6.797 78.342 -2.593 1.00 52.48 206 ASP B O 1
ATOM 4046 N N . ILE B 1 223 ? 4.993 79.666 -3.041 1.00 54.45 207 ILE B N 1
ATOM 4047 C CA . ILE B 1 223 ? 5.727 80.701 -3.831 1.00 49.38 207 ILE B CA 1
ATOM 4048 C C . ILE B 1 223 ? 6.801 81.395 -3.018 1.00 43.91 207 ILE B C 1
ATOM 4049 O O . ILE B 1 223 ? 7.883 81.720 -3.527 1.00 47.97 207 ILE B O 1
ATOM 4054 N N . ASP B 1 224 ? 6.485 81.679 -1.769 1.00 41.72 208 ASP B N 1
ATOM 4055 C CA . ASP B 1 224 ? 7.455 82.311 -0.874 1.00 48.79 208 ASP B CA 1
ATOM 4056 C C . ASP B 1 224 ? 8.353 81.362 -0.106 1.00 50.02 208 ASP B C 1
ATOM 4057 O O . ASP B 1 224 ? 9.064 81.816 0.810 1.00 48.28 208 ASP B O 1
ATOM 4062 N N . GLY B 1 225 ? 8.278 80.063 -0.427 1.00 44.94 209 GLY B N 1
ATOM 4063 C CA . GLY B 1 225 ? 9.254 79.076 0.087 1.00 50.88 209 GLY B CA 1
ATOM 4064 C C . GLY B 1 225 ? 8.988 78.496 1.457 1.00 46.61 209 GLY B C 1
ATOM 4065 O O . GLY B 1 225 ? 9.883 77.938 2.080 1.00 47.99 209 GLY B O 1
ATOM 4066 N N . ILE B 1 226 ? 7.759 78.658 1.946 1.00 49.01 210 ILE B N 1
ATOM 4067 C CA . ILE B 1 226 ? 7.425 78.276 3.313 1.00 46.57 210 ILE B CA 1
ATOM 4068 C C . ILE B 1 226 ? 7.430 76.736 3.446 1.00 39.68 210 ILE B C 1
ATOM 4069 O O . ILE B 1 226 ? 8.021 76.183 4.356 1.00 33.40 210 ILE B O 1
ATOM 4074 N N . ASP B 1 227 ? 6.688 76.087 2.573 1.00 38.77 211 ASP B N 1
ATOM 4075 C CA . ASP B 1 227 ? 6.594 74.644 2.483 1.00 43.85 211 ASP B CA 1
ATOM 4076 C C . ASP B 1 227 ? 7.992 74.009 2.375 1.00 43.52 211 ASP B C 1
ATOM 4077 O O . ASP B 1 227 ? 8.355 73.086 3.159 1.00 37.10 211 ASP B O 1
ATOM 4082 N N . ALA B 1 228 ? 8.772 74.524 1.425 1.00 40.52 212 ALA B N 1
ATOM 4083 C CA . ALA B 1 228 ? 10.129 74.052 1.246 1.00 43.06 212 ALA B CA 1
ATOM 4084 C C . ALA B 1 228 ? 10.937 74.236 2.523 1.00 40.43 212 ALA B C 1
ATOM 4085 O O . ALA B 1 228 ? 11.705 73.362 2.912 1.00 38.80 212 ALA B O 1
ATOM 4087 N N . TYR B 1 229 ? 10.728 75.342 3.224 1.00 42.54 213 TYR B N 1
ATOM 4088 C CA . TYR B 1 229 ? 11.525 75.609 4.436 1.00 39.57 213 TYR B CA 1
ATOM 4089 C C . TYR B 1 229 ? 11.107 74.651 5.546 1.00 41.84 213 TYR B C 1
ATOM 4090 O O . TYR B 1 229 ? 11.959 74.084 6.239 1.00 39.71 213 TYR B O 1
ATOM 4099 N N . TYR B 1 230 ? 9.814 74.393 5.693 1.00 40.19 214 TYR B N 1
ATOM 4100 C CA . TYR B 1 230 ? 9.421 73.410 6.664 1.00 44.09 214 TYR B CA 1
ATOM 4101 C C . TYR B 1 230 ? 10.112 72.046 6.419 1.00 42.67 214 TYR B C 1
ATOM 4102 O O . TYR B 1 230 ? 10.599 71.416 7.362 1.00 34.80 214 TYR B O 1
ATOM 4111 N N . LYS B 1 231 ? 10.102 71.589 5.178 1.00 36.13 215 LYS B N 1
ATOM 4112 C CA . LYS B 1 231 ? 10.696 70.343 4.839 1.00 36.18 215 LYS B CA 1
ATOM 4113 C C . LYS B 1 231 ? 12.190 70.294 5.092 1.00 38.86 215 LYS B C 1
ATOM 4114 O O . LYS B 1 231 ? 12.718 69.283 5.584 1.00 35.34 215 LYS B O 1
ATOM 4120 N N . ALA B 1 232 ? 12.878 71.381 4.824 1.00 37.09 216 ALA B N 1
ATOM 4121 C CA . ALA B 1 232 ? 14.295 71.466 5.100 1.00 38.38 216 ALA B CA 1
ATOM 4122 C C . ALA B 1 232 ? 14.626 71.330 6.576 1.00 37.44 216 ALA B C 1
ATOM 4123 O O . ALA B 1 232 ? 15.587 70.701 6.931 1.00 34.72 216 ALA B O 1
ATOM 4125 N N . LYS B 1 233 ? 13.803 71.934 7.412 1.00 35.58 217 LYS B N 1
ATOM 4126 C CA . LYS B 1 233 ? 13.918 71.818 8.846 1.00 36.39 217 LYS B CA 1
ATOM 4127 C C . LYS B 1 233 ? 13.727 70.407 9.344 1.00 38.15 217 LYS B C 1
ATOM 4128 O O . LYS B 1 233 ? 14.407 69.975 10.230 1.00 37.75 217 LYS B O 1
ATOM 4134 N N . ILE B 1 234 ? 12.788 69.698 8.763 1.00 34.38 218 ILE B N 1
ATOM 4135 C CA . ILE B 1 234 ? 12.632 68.309 9.053 1.00 36.33 218 ILE B CA 1
ATOM 4136 C C . ILE B 1 234 ? 13.872 67.535 8.641 1.00 36.32 218 ILE B C 1
ATOM 4137 O O . ILE B 1 234 ? 14.353 66.762 9.422 1.00 35.41 218 ILE B O 1
ATOM 4142 N N . LEU B 1 235 ? 14.412 67.786 7.447 1.00 35.23 219 LEU B N 1
ATOM 4143 C CA . LEU B 1 235 ? 15.704 67.173 7.046 1.00 33.34 219 LEU B CA 1
ATOM 4144 C C . LEU B 1 235 ? 16.867 67.504 8.014 1.00 29.51 219 LEU B C 1
ATOM 4145 O O . LEU B 1 235 ? 17.636 66.636 8.406 1.00 31.27 219 LEU B O 1
ATOM 4150 N N . HIS B 1 236 ? 16.926 68.734 8.462 1.00 33.64 220 HIS B N 1
ATOM 4151 C CA . HIS B 1 236 ? 17.942 69.163 9.408 1.00 35.03 220 HIS B CA 1
ATOM 4152 C C . HIS B 1 236 ? 17.739 68.540 10.736 1.00 36.63 220 HIS B C 1
ATOM 4153 O O . HIS B 1 236 ? 18.710 68.149 11.378 1.00 39.58 220 HIS B O 1
ATOM 4160 N N . TRP B 1 237 ? 16.494 68.375 11.159 1.00 35.06 221 TRP B N 1
ATOM 4161 C CA . TRP B 1 237 ? 16.270 67.646 12.429 1.00 37.54 221 TRP B CA 1
ATOM 4162 C C . TRP B 1 237 ? 16.788 66.212 12.434 1.00 34.59 221 TRP B C 1
ATOM 4163 O O . TRP B 1 237 ? 17.517 65.777 13.326 1.00 36.64 221 TRP B O 1
ATOM 4174 N N . VAL B 1 238 ? 16.413 65.467 11.401 1.00 35.90 222 VAL B N 1
ATOM 4175 C CA . VAL B 1 238 ? 16.809 64.094 11.288 1.00 33.64 222 VAL B CA 1
ATOM 4176 C C . VAL B 1 238 ? 18.336 64.020 11.180 1.00 35.33 222 VAL B C 1
ATOM 4177 O O . VAL B 1 238 ? 18.972 63.198 11.806 1.00 33.58 222 VAL B O 1
ATOM 4181 N N . SER B 1 239 ? 18.932 64.905 10.398 1.00 32.90 223 SER B N 1
ATOM 4182 C CA . SER B 1 239 ? 20.356 64.757 10.143 1.00 34.12 223 SER B CA 1
ATOM 4183 C C . SER B 1 239 ? 21.278 65.127 11.303 1.00 35.41 223 SER B C 1
ATOM 4184 O O . SER B 1 239 ? 22.306 64.504 11.502 1.00 35.70 223 SER B O 1
ATOM 4187 N N . TYR B 1 240 ? 20.918 66.149 12.059 1.00 35.62 224 TYR B N 1
ATOM 4188 C CA . TYR B 1 240 ? 21.798 66.708 13.094 1.00 37.53 224 TYR B CA 1
ATOM 4189 C C . TYR B 1 240 ? 21.176 66.717 14.505 1.00 38.44 224 TYR B C 1
ATOM 4190 O O . TYR B 1 240 ? 21.863 66.933 15.472 1.00 44.53 224 TYR B O 1
ATOM 4199 N N . GLY B 1 241 ? 19.872 66.532 14.631 1.00 36.35 225 GLY B N 1
ATOM 4200 C CA . GLY B 1 241 ? 19.272 66.342 15.937 1.00 38.40 225 GLY B CA 1
ATOM 4201 C C . GLY B 1 241 ? 19.125 67.644 16.704 1.00 39.67 225 GLY B C 1
ATOM 4202 O O . GLY B 1 241 ? 19.123 67.660 17.940 1.00 43.78 225 GLY B O 1
ATOM 4203 N N . GLU B 1 242 ? 19.021 68.747 15.985 1.00 42.06 226 GLU B N 1
ATOM 4204 C CA . GLU B 1 242 ? 18.890 70.037 16.606 1.00 43.83 226 GLU B CA 1
ATOM 4205 C C . GLU B 1 242 ? 18.399 71.032 15.546 1.00 46.72 226 GLU B C 1
ATOM 4206 O O . GLU B 1 242 ? 18.410 70.720 14.355 1.00 46.17 226 GLU B O 1
ATOM 4212 N N . PRO B 1 243 ? 17.898 72.213 15.968 1.00 44.53 227 PRO B N 1
ATOM 4213 C CA . PRO B 1 243 ? 17.459 73.211 14.998 1.00 42.03 227 PRO B CA 1
ATOM 4214 C C . PRO B 1 243 ? 18.635 73.945 14.434 1.00 44.72 227 PRO B C 1
ATOM 4215 O O . PRO B 1 243 ? 19.666 73.990 15.057 1.00 43.82 227 PRO B O 1
ATOM 4219 N N . PRO B 1 244 ? 18.483 74.545 13.255 1.00 49.45 228 PRO B N 1
ATOM 4220 C CA . PRO B 1 244 ? 19.582 75.333 12.703 1.00 48.94 228 PRO B CA 1
ATOM 4221 C C . PRO B 1 244 ? 19.726 76.687 13.432 1.00 52.58 228 PRO B C 1
ATOM 4222 O O . PRO B 1 244 ? 18.753 77.197 13.972 1.00 52.34 228 PRO B O 1
ATOM 4226 N N . GLU B 1 245 ? 20.932 77.232 13.373 1.00 52.40 229 GLU B N 1
ATOM 4227 C CA . GLU B 1 245 ? 21.305 78.499 13.948 1.00 60.86 229 GLU B CA 1
ATOM 4228 C C . GLU B 1 245 ? 21.345 79.603 12.889 1.00 56.39 229 GLU B C 1
ATOM 4229 O O . GLU B 1 245 ? 21.226 80.777 13.221 1.00 64.07 229 GLU B O 1
ATOM 4235 N N . GLU B 1 246 ? 21.494 79.233 11.619 1.00 54.39 230 GLU B N 1
ATOM 4236 C CA . GLU B 1 246 ? 21.492 80.196 10.504 1.00 54.03 230 GLU B CA 1
ATOM 4237 C C . GLU B 1 246 ? 20.378 79.794 9.541 1.00 49.91 230 GLU B C 1
ATOM 4238 O O . GLU B 1 246 ? 20.282 78.645 9.151 1.00 52.21 230 GLU B O 1
ATOM 4244 N N . GLU B 1 247 ? 19.529 80.734 9.167 1.00 52.36 231 GLU B N 1
ATOM 4245 C CA . GLU B 1 247 ? 18.321 80.453 8.428 1.00 51.15 231 GLU B CA 1
ATOM 4246 C C . GLU B 1 247 ? 18.142 81.450 7.316 1.00 49.18 231 GLU B C 1
ATOM 4247 O O . GLU B 1 247 ? 18.238 82.614 7.525 1.00 48.38 231 GLU B O 1
ATOM 4253 N N . GLU B 1 248 ? 17.818 80.975 6.131 1.00 45.80 232 GLU B N 1
ATOM 4254 C CA . GLU B 1 248 ? 17.506 81.845 5.052 1.00 44.59 232 GLU B CA 1
ATOM 4255 C C . GLU B 1 248 ? 16.364 81.199 4.290 1.00 44.17 232 GLU B C 1
ATOM 4256 O O . GLU B 1 248 ? 16.399 80.005 3.945 1.00 47.08 232 GLU B O 1
ATOM 4262 N N . ARG B 1 249 ? 15.351 81.991 4.010 1.00 42.22 233 ARG B N 1
ATOM 4263 C CA . ARG B 1 249 ? 14.264 81.569 3.193 1.00 44.85 233 ARG B CA 1
ATOM 4264 C C . ARG B 1 249 ? 13.905 82.630 2.187 1.00 49.97 233 ARG B C 1
ATOM 4265 O O . ARG B 1 249 ? 13.533 83.739 2.552 1.00 53.17 233 ARG B O 1
ATOM 4273 N N . LEU B 1 250 ? 13.944 82.240 0.929 1.00 50.35 234 LEU B N 1
ATOM 4274 C CA . LEU B 1 250 ? 13.524 83.068 -0.159 1.00 50.89 234 LEU B CA 1
ATOM 4275 C C . LEU B 1 250 ? 12.696 82.269 -1.141 1.00 55.43 234 LEU B C 1
ATOM 4276 O O . LEU B 1 250 ? 12.974 81.108 -1.398 1.00 52.37 234 LEU B O 1
ATOM 4281 N N . GLY B 1 251 ? 11.714 82.940 -1.733 1.00 47.25 235 GLY B N 1
ATOM 4282 C CA . GLY B 1 251 ? 10.805 82.344 -2.650 1.00 47.06 235 GLY B CA 1
ATOM 4283 C C . GLY B 1 251 ? 11.217 82.692 -4.048 1.00 44.48 235 GLY B C 1
ATOM 4284 O O . GLY B 1 251 ? 12.315 83.157 -4.268 1.00 48.26 235 GLY B O 1
ATOM 4285 N N . ILE B 1 252 ? 10.328 82.437 -4.991 1.00 47.69 236 ILE B N 1
ATOM 4286 C CA . ILE B 1 252 ? 10.666 82.586 -6.384 1.00 49.61 236 ILE B CA 1
ATOM 4287 C C . ILE B 1 252 ? 10.173 83.894 -6.974 1.00 52.09 236 ILE B C 1
ATOM 4288 O O . ILE B 1 252 ? 10.356 84.105 -8.149 1.00 62.43 236 ILE B O 1
ATOM 4293 N N . ARG B 1 253 ? 9.588 84.781 -6.179 1.00 57.16 237 ARG B N 1
ATOM 4294 C CA . ARG B 1 253 ? 9.027 86.040 -6.721 1.00 64.02 237 ARG B CA 1
ATOM 4295 C C . ARG B 1 253 ? 9.982 86.959 -7.524 1.00 63.63 237 ARG B C 1
ATOM 4296 O O . ARG B 1 253 ? 9.561 87.580 -8.477 1.00 67.43 237 ARG B O 1
ATOM 4304 N N . GLU B 1 254 ? 11.253 87.014 -7.154 1.00 66.50 238 GLU B N 1
ATOM 4305 C CA . GLU B 1 254 ? 12.227 87.867 -7.824 1.00 72.16 238 GLU B CA 1
ATOM 4306 C C . GLU B 1 254 ? 12.941 87.143 -8.925 1.00 67.01 238 GLU B C 1
ATOM 4307 O O . GLU B 1 254 ? 13.916 87.648 -9.452 1.00 66.93 238 GLU B O 1
ATOM 4313 N N . VAL B 1 255 ? 12.484 85.962 -9.296 1.00 64.03 239 VAL B N 1
ATOM 4314 C CA . VAL B 1 255 ? 13.218 85.232 -10.282 1.00 56.74 239 VAL B CA 1
ATOM 4315 C C . VAL B 1 255 ? 12.941 85.892 -11.613 1.00 65.33 239 VAL B C 1
ATOM 4316 O O . VAL B 1 255 ? 11.796 85.994 -12.010 1.00 61.24 239 VAL B O 1
ATOM 4320 N N . ARG B 1 256 ? 13.991 86.304 -12.313 1.00 69.87 240 ARG B N 1
ATOM 4321 C CA . ARG B 1 256 ? 13.820 87.031 -13.561 1.00 76.19 240 ARG B CA 1
ATOM 4322 C C . ARG B 1 256 ? 13.906 86.002 -14.674 1.00 62.97 240 ARG B C 1
ATOM 4323 O O . ARG B 1 256 ? 12.988 85.824 -15.471 1.00 62.20 240 ARG B O 1
ATOM 4331 N N . ASP B 1 257 ? 15.000 85.268 -14.690 1.00 61.57 241 ASP B N 1
ATOM 4332 C CA . ASP B 1 257 ? 15.192 84.197 -15.679 1.00 57.20 241 ASP B CA 1
ATOM 4333 C C . ASP B 1 257 ? 15.082 82.793 -15.019 1.00 56.50 241 ASP B C 1
ATOM 4334 O O . ASP B 1 257 ? 15.932 82.436 -14.219 1.00 52.06 241 ASP B O 1
ATOM 4339 N N . ALA B 1 258 ? 14.053 82.034 -15.395 1.00 58.64 242 ALA B N 1
ATOM 4340 C CA . ALA B 1 258 ? 13.673 80.761 -14.757 1.00 59.42 242 ALA B CA 1
ATOM 4341 C C . ALA B 1 258 ? 14.252 79.522 -15.436 1.00 56.11 242 ALA B C 1
ATOM 4342 O O . ALA B 1 258 ? 13.923 78.397 -15.038 1.00 60.85 242 ALA B O 1
ATOM 4344 N N . ARG B 1 259 ? 15.067 79.689 -16.472 1.00 53.35 243 ARG B N 1
ATOM 4345 C CA . ARG B 1 259 ? 15.548 78.525 -17.186 1.00 56.16 243 ARG B CA 1
ATOM 4346 C C . ARG B 1 259 ? 16.398 77.714 -16.251 1.00 52.24 243 ARG B C 1
ATOM 4347 O O . ARG B 1 259 ? 17.410 78.218 -15.704 1.00 44.91 243 ARG B O 1
ATOM 4355 N N . ASN B 1 260 ? 16.059 76.438 -16.110 1.00 50.77 244 ASN B N 1
ATOM 4356 C CA . ASN B 1 260 ? 16.907 75.538 -15.285 1.00 44.53 244 ASN B CA 1
ATOM 4357 C C . ASN B 1 260 ? 17.128 76.050 -13.842 1.00 39.10 244 ASN B C 1
ATOM 4358 O O . ASN B 1 260 ? 18.165 75.808 -13.249 1.00 37.60 244 ASN B O 1
ATOM 4363 N N . VAL B 1 261 ? 16.155 76.783 -13.315 1.00 35.07 245 VAL B N 1
ATOM 4364 C CA . VAL B 1 261 ? 16.136 77.235 -11.974 1.00 35.38 245 VAL B CA 1
ATOM 4365 C C . VAL B 1 261 ? 15.096 76.368 -11.241 1.00 40.54 245 VAL B C 1
ATOM 4366 O O . VAL B 1 261 ? 14.112 75.946 -11.833 1.00 33.77 245 VAL B O 1
ATOM 4370 N N . ARG B 1 262 ? 15.382 76.078 -9.971 1.00 38.13 246 ARG B N 1
ATOM 4371 C CA . ARG B 1 262 ? 14.478 75.375 -9.087 1.00 35.56 246 ARG B CA 1
ATOM 4372 C C . ARG B 1 262 ? 14.618 75.992 -7.740 1.00 33.42 246 ARG B C 1
ATOM 4373 O O . ARG B 1 262 ? 15.633 76.576 -7.441 1.00 36.61 246 ARG B O 1
ATOM 4381 N N . LEU B 1 263 ? 13.589 75.845 -6.929 1.00 36.20 247 LEU B N 1
ATOM 4382 C CA . LEU B 1 263 ? 13.636 76.297 -5.576 1.00 37.21 247 LEU B CA 1
ATOM 4383 C C . LEU B 1 263 ? 14.317 75.153 -4.803 1.00 40.40 247 LEU B C 1
ATOM 4384 O O . LEU B 1 263 ? 13.735 74.058 -4.657 1.00 43.02 247 LEU B O 1
ATOM 4389 N N . VAL B 1 264 ? 15.525 75.441 -4.316 1.00 37.43 248 VAL B N 1
ATOM 4390 C CA . VAL B 1 264 ? 16.418 74.452 -3.735 1.00 37.46 248 VAL B CA 1
ATOM 4391 C C . VAL B 1 264 ? 16.593 74.696 -2.265 1.00 37.55 248 VAL B C 1
ATOM 4392 O O . VAL B 1 264 ? 16.884 75.829 -1.841 1.00 38.28 248 VAL B O 1
ATOM 4396 N N . ALA B 1 265 ? 16.435 73.613 -1.500 1.00 34.47 249 ALA B N 1
ATOM 4397 C CA . ALA B 1 265 ? 16.708 73.594 -0.076 1.00 34.83 249 ALA B CA 1
ATOM 4398 C C . ALA B 1 265 ? 18.099 73.067 0.201 1.00 35.58 249 ALA B C 1
ATOM 4399 O O . ALA B 1 265 ? 18.449 71.945 -0.202 1.00 32.18 249 ALA B O 1
ATOM 4401 N N . GLN B 1 266 ? 18.879 73.841 0.922 1.00 35.79 250 GLN B N 1
ATOM 4402 C CA . GLN B 1 266 ? 20.255 73.484 1.135 1.00 35.85 250 GLN B CA 1
ATOM 4403 C C . GLN B 1 266 ? 20.457 73.347 2.639 1.00 38.42 250 GLN B C 1
ATOM 4404 O O . GLN B 1 266 ? 20.354 74.282 3.369 1.00 37.68 250 GLN B O 1
ATOM 4410 N N . VAL B 1 267 ? 20.745 72.145 3.096 1.00 36.13 251 VAL B N 1
ATOM 4411 C CA . VAL B 1 267 ? 20.828 71.865 4.495 1.00 32.74 251 VAL B CA 1
ATOM 4412 C C . VAL B 1 267 ? 22.200 71.380 4.839 1.00 33.21 251 VAL B C 1
ATOM 4413 O O . VAL B 1 267 ? 22.705 70.416 4.242 1.00 34.79 251 VAL B O 1
ATOM 4417 N N . SER B 1 268 ? 22.784 71.980 5.863 1.00 36.15 252 SER B N 1
ATOM 4418 C CA . SER B 1 268 ? 24.055 71.477 6.436 1.00 37.27 252 SER B CA 1
ATOM 4419 C C . SER B 1 268 ? 24.040 71.706 7.920 1.00 37.92 252 SER B C 1
ATOM 4420 O O . SER B 1 268 ? 23.086 72.290 8.455 1.00 37.84 252 SER B O 1
ATOM 4423 N N . LYS B 1 269 ? 25.064 71.247 8.640 1.00 37.37 253 LYS B N 1
ATOM 4424 C CA . LYS B 1 269 ? 24.974 71.342 10.093 1.00 43.26 253 LYS B CA 1
ATOM 4425 C C . LYS B 1 269 ? 24.846 72.812 10.556 1.00 43.49 253 LYS B C 1
ATOM 4426 O O . LYS B 1 269 ? 25.705 73.630 10.294 1.00 45.31 253 LYS B O 1
ATOM 4432 N N . GLY B 1 270 ? 23.797 73.106 11.268 1.00 40.87 254 GLY B N 1
ATOM 4433 C CA . GLY B 1 270 ? 23.548 74.438 11.755 1.00 44.62 254 GLY B CA 1
ATOM 4434 C C . GLY B 1 270 ? 22.961 75.451 10.798 1.00 44.41 254 GLY B C 1
ATOM 4435 O O . GLY B 1 270 ? 22.762 76.603 11.172 1.00 47.88 254 GLY B O 1
ATOM 4436 N N . LYS B 1 271 ? 22.635 75.041 9.586 1.00 43.80 255 LYS B N 1
ATOM 4437 C CA . LYS B 1 271 ? 22.318 76.003 8.536 1.00 43.11 255 LYS B CA 1
ATOM 4438 C C . LYS B 1 271 ? 21.325 75.468 7.505 1.00 43.76 255 LYS B C 1
ATOM 4439 O O . LYS B 1 271 ? 21.509 74.391 6.931 1.00 43.51 255 LYS B O 1
ATOM 4445 N N . ILE B 1 272 ? 20.317 76.272 7.210 1.00 43.02 256 ILE B N 1
ATOM 4446 C CA . ILE B 1 272 ? 19.411 75.982 6.139 1.00 43.21 256 ILE B CA 1
ATOM 4447 C C . ILE B 1 272 ? 19.227 77.213 5.275 1.00 42.09 256 ILE B C 1
ATOM 4448 O O . ILE B 1 272 ? 18.929 78.273 5.794 1.00 42.35 256 ILE B O 1
ATOM 4453 N N . SER B 1 273 ? 19.319 77.029 3.972 1.00 38.02 257 SER B N 1
ATOM 4454 C CA . SER B 1 273 ? 19.042 78.052 3.001 1.00 39.39 257 SER B CA 1
ATOM 4455 C C . SER B 1 273 ? 18.140 77.495 1.884 1.00 40.19 257 SER B C 1
ATOM 4456 O O . SER B 1 273 ? 18.555 76.607 1.092 1.00 43.04 257 SER B O 1
ATOM 4459 N N . VAL B 1 274 ? 16.914 78.027 1.830 1.00 37.42 258 VAL B N 1
ATOM 4460 C CA . VAL B 1 274 ? 15.984 77.785 0.736 1.00 40.37 258 VAL B CA 1
ATOM 4461 C C . VAL B 1 274 ? 15.968 79.007 -0.148 1.00 39.67 258 VAL B C 1
ATOM 4462 O O . VAL B 1 274 ? 15.727 80.108 0.335 1.00 46.89 258 VAL B O 1
ATOM 4466 N N . LYS B 1 275 ? 16.247 78.812 -1.423 1.00 43.28 259 LYS B N 1
ATOM 4467 C CA . LYS B 1 275 ? 16.231 79.890 -2.417 1.00 45.47 259 LYS B CA 1
ATOM 4468 C C . LYS B 1 275 ? 16.381 79.333 -3.784 1.00 43.45 259 LYS B C 1
ATOM 4469 O O . LYS B 1 275 ? 16.761 78.182 -3.930 1.00 41.02 259 LYS B O 1
ATOM 4475 N N . PRO B 1 276 ? 16.029 80.133 -4.795 1.00 43.56 260 PRO B N 1
ATOM 4476 C CA . PRO B 1 276 ? 16.101 79.634 -6.130 1.00 43.67 260 PRO B CA 1
ATOM 4477 C C . PRO B 1 276 ? 17.559 79.458 -6.479 1.00 40.53 260 PRO B C 1
ATOM 4478 O O . PRO B 1 276 ? 18.371 80.252 -6.044 1.00 44.02 260 PRO B O 1
ATOM 4482 N N . ARG B 1 277 ? 17.891 78.434 -7.247 1.00 39.61 261 ARG B N 1
ATOM 4483 C CA . ARG B 1 277 ? 19.308 78.147 -7.593 1.00 37.49 261 ARG B CA 1
ATOM 4484 C C . ARG B 1 277 ? 19.292 77.613 -8.988 1.00 37.28 261 ARG B C 1
ATOM 4485 O O . ARG B 1 277 ? 18.275 77.034 -9.407 1.00 42.11 261 ARG B O 1
ATOM 4493 N N . LYS B 1 278 ? 20.359 77.941 -9.735 1.00 38.34 262 LYS B N 1
ATOM 4494 C CA . LYS B 1 278 ? 20.545 77.540 -11.114 1.00 40.46 262 LYS B CA 1
ATOM 4495 C C . LYS B 1 278 ? 21.223 76.199 -11.129 1.00 38.49 262 LYS B C 1
ATOM 4496 O O . LYS B 1 278 ? 22.227 75.967 -10.417 1.00 37.78 262 LYS B O 1
ATOM 4502 N N . LEU B 1 279 ? 20.776 75.381 -12.057 1.00 40.54 263 LEU B N 1
ATOM 4503 C CA . LEU B 1 279 ? 21.221 74.058 -12.213 1.00 41.26 263 LEU B CA 1
ATOM 4504 C C . LEU B 1 279 ? 21.643 73.762 -13.659 1.00 41.52 263 LEU B C 1
ATOM 4505 O O . LEU B 1 279 ? 20.886 74.072 -14.559 1.00 41.24 263 LEU B O 1
ATOM 4510 N N . SER B 1 280 ? 22.791 73.083 -13.845 1.00 35.94 264 SER B N 1
ATOM 4511 C CA . SER B 1 280 ? 23.157 72.492 -15.096 1.00 38.22 264 SER B CA 1
ATOM 4512 C C . SER B 1 280 ? 22.126 71.450 -15.476 1.00 44.24 264 SER B C 1
ATOM 4513 O O . SER B 1 280 ? 21.423 70.897 -14.630 1.00 44.13 264 SER B O 1
ATOM 4516 N N . SER B 1 281 ? 22.096 71.137 -16.755 1.00 42.41 265 SER B N 1
ATOM 4517 C CA . SER B 1 281 ? 20.998 70.394 -17.325 1.00 49.84 265 SER B CA 1
ATOM 4518 C C . SER B 1 281 ? 21.093 68.927 -16.918 1.00 43.48 265 SER B C 1
ATOM 4519 O O . SER B 1 281 ? 20.165 68.197 -17.096 1.00 45.25 265 SER B O 1
ATOM 4522 N N . ASP B 1 282 ? 22.249 68.486 -16.449 1.00 39.92 266 ASP B N 1
ATOM 4523 C CA . ASP B 1 282 ? 22.397 67.122 -15.993 1.00 42.44 266 ASP B CA 1
ATOM 4524 C C . ASP B 1 282 ? 22.376 67.030 -14.412 1.00 42.17 266 ASP B C 1
ATOM 4525 O O . ASP B 1 282 ? 22.664 66.029 -13.872 1.00 37.75 266 ASP B O 1
ATOM 4530 N N . ASN B 1 283 ? 22.077 68.098 -13.688 1.00 39.70 267 ASN B N 1
ATOM 4531 C CA . ASN B 1 283 ? 21.978 67.970 -12.250 1.00 35.18 267 ASN B CA 1
ATOM 4532 C C . ASN B 1 283 ? 20.736 67.133 -11.813 1.00 36.09 267 ASN B C 1
ATOM 4533 O O . ASN B 1 283 ? 19.624 67.360 -12.297 1.00 41.41 267 ASN B O 1
ATOM 4538 N N . PRO B 1 284 ? 20.907 66.197 -10.885 1.00 40.82 268 PRO B N 1
ATOM 4539 C CA . PRO B 1 284 ? 19.765 65.341 -10.523 1.00 38.04 268 PRO B CA 1
ATOM 4540 C C . PRO B 1 284 ? 18.637 66.090 -9.930 1.00 32.39 268 PRO B C 1
ATOM 4541 O O . PRO B 1 284 ? 17.573 65.563 -9.875 1.00 35.50 268 PRO B O 1
ATOM 4545 N N . LEU B 1 285 ? 18.885 67.290 -9.430 1.00 30.25 269 LEU B N 1
ATOM 4546 C CA . LEU B 1 285 ? 17.838 68.096 -8.854 1.00 35.32 269 LEU B CA 1
ATOM 4547 C C . LEU B 1 285 ? 16.982 68.852 -9.893 1.00 37.60 269 LEU B C 1
ATOM 4548 O O . LEU B 1 285 ? 16.034 69.555 -9.510 1.00 36.76 269 LEU B O 1
ATOM 4553 N N . LEU B 1 286 ? 17.328 68.736 -11.165 1.00 40.08 270 LEU B N 1
ATOM 4554 C CA . LEU B 1 286 ? 16.579 69.462 -12.256 1.00 43.96 270 LEU B CA 1
ATOM 4555 C C . LEU B 1 286 ? 15.380 68.617 -12.613 1.00 39.04 270 LEU B C 1
ATOM 4556 O O . LEU B 1 286 ? 15.342 67.927 -13.574 1.00 35.29 270 LEU B O 1
ATOM 4561 N N . VAL B 1 287 ? 14.404 68.668 -11.760 1.00 39.46 271 VAL B N 1
ATOM 4562 C CA . VAL B 1 287 ? 13.362 67.659 -11.723 1.00 38.45 271 VAL B CA 1
ATOM 4563 C C . VAL B 1 287 ? 12.144 68.309 -12.466 1.00 42.83 271 VAL B C 1
ATOM 4564 O O . VAL B 1 287 ? 12.043 69.540 -12.512 1.00 34.93 271 VAL B O 1
ATOM 4568 N N . GLU B 1 288 ? 11.290 67.522 -13.098 1.00 40.36 272 GLU B N 1
ATOM 4569 C CA . GLU B 1 288 ? 10.061 68.072 -13.737 1.00 45.18 272 GLU B CA 1
ATOM 4570 C C . GLU B 1 288 ? 8.785 67.531 -13.116 1.00 44.82 272 GLU B C 1
ATOM 4571 O O . GLU B 1 288 ? 8.818 66.488 -12.473 1.00 37.86 272 GLU B O 1
ATOM 4577 N N . GLY B 1 289 ? 7.671 68.243 -13.275 1.00 42.48 273 GLY B N 1
ATOM 4578 C CA . GLY B 1 289 ? 6.376 67.688 -12.904 1.00 39.25 273 GLY B CA 1
ATOM 4579 C C . GLY B 1 289 ? 6.258 67.516 -11.412 1.00 38.04 273 GLY B C 1
ATOM 4580 O O . GLY B 1 289 ? 6.647 68.390 -10.653 1.00 40.88 273 GLY B O 1
ATOM 4581 N N . VAL B 1 290 ? 5.742 66.369 -10.999 1.00 38.73 274 VAL B N 1
ATOM 4582 C CA . VAL B 1 290 ? 5.564 66.081 -9.583 1.00 40.50 274 VAL B CA 1
ATOM 4583 C C . VAL B 1 290 ? 6.845 65.561 -8.902 1.00 40.38 274 VAL B C 1
ATOM 4584 O O . VAL B 1 290 ? 6.853 65.370 -7.699 1.00 35.67 274 VAL B O 1
ATOM 4588 N N . GLN B 1 291 ? 7.928 65.359 -9.660 1.00 38.82 275 GLN B N 1
ATOM 4589 C CA . GLN B 1 291 ? 9.133 64.719 -9.112 1.00 36.38 275 GLN B CA 1
ATOM 4590 C C . GLN B 1 291 ? 9.810 65.623 -8.095 1.00 35.03 275 GLN B C 1
ATOM 4591 O O . GLN B 1 291 ? 9.715 66.830 -8.204 1.00 33.47 275 GLN B O 1
ATOM 4597 N N . ASN B 1 292 ? 10.422 65.015 -7.073 1.00 31.16 276 ASN B N 1
ATOM 4598 C CA . ASN B 1 292 ? 11.315 65.700 -6.150 1.00 30.79 276 ASN B CA 1
ATOM 4599 C C . ASN B 1 292 ? 12.621 64.951 -6.156 1.00 29.06 276 ASN B C 1
ATOM 4600 O O . ASN B 1 292 ? 12.715 63.809 -6.611 1.00 30.35 276 ASN B O 1
ATOM 4605 N N . ALA B 1 293 ? 13.643 65.539 -5.568 1.00 31.60 277 ALA B N 1
ATOM 4606 C CA . ALA B 1 293 ? 14.915 64.849 -5.507 1.00 32.64 277 ALA B CA 1
ATOM 4607 C C . ALA B 1 293 ? 15.784 65.390 -4.434 1.00 29.65 277 ALA B C 1
ATOM 4608 O O . ALA B 1 293 ? 15.676 66.521 -4.046 1.00 30.95 277 ALA B O 1
ATOM 4610 N N . ALA B 1 294 ? 16.668 64.534 -3.943 1.00 31.87 278 ALA B N 1
ATOM 4611 C CA . ALA B 1 294 ? 17.564 64.943 -2.873 1.00 30.29 278 ALA B CA 1
ATOM 4612 C C . ALA B 1 294 ? 18.938 64.335 -3.167 1.00 30.64 278 ALA B C 1
ATOM 4613 O O . ALA B 1 294 ? 19.032 63.191 -3.651 1.00 29.90 278 ALA B O 1
ATOM 4615 N N . VAL B 1 295 ? 19.971 65.146 -2.942 1.00 28.99 279 VAL B N 1
ATOM 4616 C CA . VAL B 1 295 ? 21.341 64.712 -2.936 1.00 26.87 279 VAL B CA 1
ATOM 4617 C C . VAL B 1 295 ? 21.847 64.815 -1.518 1.00 28.65 279 VAL B C 1
ATOM 4618 O O . VAL B 1 295 ? 21.889 65.910 -0.940 1.00 29.68 279 VAL B O 1
ATOM 4622 N N . ILE B 1 296 ? 22.242 63.671 -0.968 1.00 27.95 280 ILE B N 1
ATOM 4623 C CA . ILE B 1 296 ? 22.739 63.583 0.388 1.00 32.05 280 ILE B CA 1
ATOM 4624 C C . ILE B 1 296 ? 24.249 63.336 0.301 1.00 30.33 280 ILE B C 1
ATOM 4625 O O . ILE B 1 296 ? 24.663 62.435 -0.348 1.00 29.22 280 ILE B O 1
ATOM 4630 N N . ARG B 1 297 ? 25.079 64.182 0.849 1.00 30.73 281 ARG B N 1
ATOM 4631 C CA . ARG B 1 297 ? 26.537 63.943 0.696 1.00 31.21 281 ARG B CA 1
ATOM 4632 C C . ARG B 1 297 ? 27.012 63.560 2.076 1.00 28.24 281 ARG B C 1
ATOM 4633 O O . ARG B 1 297 ? 26.741 64.304 3.075 1.00 29.09 281 ARG B O 1
ATOM 4641 N N . THR B 1 298 ? 27.630 62.401 2.164 1.00 26.97 282 THR B N 1
ATOM 4642 C CA . THR B 1 298 ? 28.176 61.961 3.454 1.00 30.99 282 THR B CA 1
ATOM 4643 C C . THR B 1 298 ? 29.695 61.753 3.348 1.00 33.84 282 THR B C 1
ATOM 4644 O O . THR B 1 298 ? 30.216 61.704 2.253 1.00 33.58 282 THR B O 1
ATOM 4648 N N . ASN B 1 299 ? 30.325 61.491 4.493 1.00 31.72 283 ASN B N 1
ATOM 4649 C CA . ASN B 1 299 ? 31.762 61.286 4.589 1.00 35.56 283 ASN B CA 1
ATOM 4650 C C . ASN B 1 299 ? 32.178 60.012 3.938 1.00 35.38 283 ASN B C 1
ATOM 4651 O O . ASN B 1 299 ? 33.104 60.047 3.205 1.00 34.72 283 ASN B O 1
ATOM 4656 N N . ASN B 1 300 ? 31.534 58.859 4.183 1.00 34.51 284 ASN B N 1
ATOM 4657 C CA . ASN B 1 300 ? 32.000 57.643 3.533 1.00 29.69 284 ASN B CA 1
ATOM 4658 C C . ASN B 1 300 ? 31.450 57.412 2.146 1.00 31.76 284 ASN B C 1
ATOM 4659 O O . ASN B 1 300 ? 32.030 56.640 1.378 1.00 32.78 284 ASN B O 1
ATOM 4664 N N . LEU B 1 301 ? 30.343 58.045 1.788 1.00 30.22 285 LEU B N 1
ATOM 4665 C CA . LEU B 1 301 ? 29.706 57.705 0.502 1.00 30.04 285 LEU B CA 1
ATOM 4666 C C . LEU B 1 301 ? 29.796 58.765 -0.561 1.00 32.52 285 LEU B C 1
ATOM 4667 O O . LEU B 1 301 ? 29.607 58.454 -1.714 1.00 33.01 285 LEU B O 1
ATOM 4672 N N . GLY B 1 302 ? 30.135 59.997 -0.209 1.00 29.33 286 GLY B N 1
ATOM 4673 C CA . GLY B 1 302 ? 29.936 61.041 -1.140 1.00 30.67 286 GLY B CA 1
ATOM 4674 C C . GLY B 1 302 ? 28.417 61.269 -1.356 1.00 30.38 286 GLY B C 1
ATOM 4675 O O . GLY B 1 302 ? 27.661 61.206 -0.434 1.00 35.84 286 GLY B O 1
ATOM 4676 N N . GLU B 1 303 ? 28.017 61.538 -2.580 1.00 30.90 287 GLU B N 1
ATOM 4677 C CA . GLU B 1 303 ? 26.658 61.859 -2.917 1.00 33.08 287 GLU B CA 1
ATOM 4678 C C . GLU B 1 303 ? 25.843 60.595 -3.105 1.00 29.48 287 GLU B C 1
ATOM 4679 O O . GLU B 1 303 ? 26.194 59.690 -3.840 1.00 29.23 287 GLU B O 1
ATOM 4685 N N . VAL B 1 304 ? 24.736 60.570 -2.422 1.00 28.58 288 VAL B N 1
ATOM 4686 C CA . VAL B 1 304 ? 23.699 59.553 -2.633 1.00 30.27 288 VAL B CA 1
ATOM 4687 C C . VAL B 1 304 ? 22.486 60.284 -3.123 1.00 27.23 288 VAL B C 1
ATOM 4688 O O . VAL B 1 304 ? 22.091 61.321 -2.537 1.00 26.86 288 VAL B O 1
ATOM 4692 N N . ILE B 1 305 ? 21.871 59.750 -4.164 1.00 29.56 289 ILE B N 1
ATOM 4693 C CA . ILE B 1 305 ? 20.790 60.537 -4.804 1.00 29.57 289 ILE B CA 1
ATOM 4694 C C . ILE B 1 305 ? 19.493 59.746 -4.723 1.00 26.24 289 ILE B C 1
ATOM 4695 O O . ILE B 1 305 ? 19.458 58.588 -5.093 1.00 24.43 289 ILE B O 1
ATOM 4700 N N . LEU B 1 306 ? 18.430 60.402 -4.280 1.00 29.53 290 LEU B N 1
ATOM 4701 C CA . LEU B 1 306 ? 17.113 59.754 -4.230 1.00 29.29 290 LEU B CA 1
ATOM 4702 C C . LEU B 1 306 ? 16.090 60.645 -4.930 1.00 27.55 290 LEU B C 1
ATOM 4703 O O . LEU B 1 306 ? 15.955 61.826 -4.618 1.00 26.73 290 LEU B O 1
ATOM 4708 N N . LYS B 1 307 ? 15.288 60.034 -5.802 1.00 29.54 291 LYS B N 1
ATOM 4709 C CA . LYS B 1 307 ? 14.369 60.781 -6.611 1.00 28.77 291 LYS B CA 1
ATOM 4710 C C . LYS B 1 307 ? 13.055 60.036 -6.677 1.00 29.48 291 LYS B C 1
ATOM 4711 O O . LYS B 1 307 ? 13.038 58.810 -6.813 1.00 28.23 291 LYS B O 1
ATOM 4717 N N . GLY B 1 308 ? 11.934 60.772 -6.575 1.00 30.48 292 GLY B N 1
ATOM 4718 C CA . GLY B 1 308 ? 10.639 60.157 -6.730 1.00 30.48 292 GLY B CA 1
ATOM 4719 C C . GLY B 1 308 ? 9.504 61.158 -6.664 1.00 30.40 292 GLY B C 1
ATOM 4720 O O . GLY B 1 308 ? 9.740 62.313 -6.557 1.00 30.62 292 GLY B O 1
ATOM 4721 N N . PRO B 1 309 ? 8.276 60.709 -6.805 1.00 28.38 293 PRO B N 1
ATOM 4722 C CA . PRO B 1 309 ? 7.153 61.613 -6.696 1.00 31.40 293 PRO B CA 1
ATOM 4723 C C . PRO B 1 309 ? 7.042 62.229 -5.342 1.00 30.27 293 PRO B C 1
ATOM 4724 O O . PRO B 1 309 ? 7.179 61.563 -4.323 1.00 28.79 293 PRO B O 1
ATOM 4728 N N . GLY B 1 310 ? 6.792 63.516 -5.335 1.00 29.66 294 GLY B N 1
ATOM 4729 C CA . GLY B 1 310 ? 6.656 64.262 -4.109 1.00 33.45 294 GLY B CA 1
ATOM 4730 C C . GLY B 1 310 ? 5.245 64.695 -3.691 1.00 32.66 294 GLY B C 1
ATOM 4731 O O . GLY B 1 310 ? 5.088 65.524 -2.785 1.00 37.00 294 GLY B O 1
ATOM 4732 N N . GLY B 1 311 ? 4.227 64.115 -4.304 1.00 34.25 295 GLY B N 1
ATOM 4733 C CA . GLY B 1 311 ? 2.846 64.548 -4.025 1.00 39.86 295 GLY B CA 1
ATOM 4734 C C . GLY B 1 311 ? 1.798 63.712 -4.695 1.00 35.67 295 GLY B C 1
ATOM 4735 O O . GLY B 1 311 ? 2.104 62.883 -5.518 1.00 39.08 295 GLY B O 1
ATOM 4736 N N . GLY B 1 312 ? 0.537 63.883 -4.309 1.00 41.29 296 GLY B N 1
ATOM 4737 C CA . GLY B 1 312 ? -0.500 62.980 -4.819 1.00 39.30 296 GLY B CA 1
ATOM 4738 C C . GLY B 1 312 ? -1.065 62.108 -3.692 1.00 44.03 296 GLY B C 1
ATOM 4739 O O . GLY B 1 312 ? -0.376 61.835 -2.687 1.00 38.37 296 GLY B O 1
ATOM 4740 N N . GLY B 1 313 ? -2.312 61.662 -3.897 1.00 39.79 297 GLY B N 1
ATOM 4741 C CA . GLY B 1 313 ? -3.063 60.878 -2.946 1.00 35.07 297 GLY B CA 1
ATOM 4742 C C . GLY B 1 313 ? -2.363 59.588 -2.558 1.00 34.66 297 GLY B C 1
ATOM 4743 O O . GLY B 1 313 ? -1.885 59.435 -1.418 1.00 36.86 297 GLY B O 1
ATOM 4744 N N . ARG B 1 314 ? -2.388 58.639 -3.457 1.00 32.20 298 ARG B N 1
ATOM 4745 C CA . ARG B 1 314 ? -1.744 57.371 -3.269 1.00 35.40 298 ARG B CA 1
ATOM 4746 C C . ARG B 1 314 ? -0.211 57.452 -2.885 1.00 37.57 298 ARG B C 1
ATOM 4747 O O . ARG B 1 314 ? 0.308 56.620 -2.147 1.00 40.92 298 ARG B O 1
ATOM 4755 N N . VAL B 1 315 ? 0.463 58.433 -3.438 1.00 32.61 299 VAL B N 1
ATOM 4756 C CA . VAL B 1 315 ? 1.876 58.610 -3.348 1.00 39.15 299 VAL B CA 1
ATOM 4757 C C . VAL B 1 315 ? 2.147 58.948 -1.941 1.00 40.02 299 VAL B C 1
ATOM 4758 O O . VAL B 1 315 ? 2.982 58.259 -1.331 1.00 35.67 299 VAL B O 1
ATOM 4762 N N . THR B 1 316 ? 1.410 59.944 -1.422 1.00 36.84 300 THR B N 1
ATOM 4763 C CA . THR B 1 316 ? 1.513 60.317 -0.008 1.00 33.17 300 THR B CA 1
ATOM 4764 C C . THR B 1 316 ? 1.072 59.285 1.004 1.00 35.32 300 THR B C 1
ATOM 4765 O O . THR B 1 316 ? 1.736 59.055 2.056 1.00 32.47 300 THR B O 1
ATOM 4769 N N . ALA B 1 317 ? 0.017 58.570 0.636 1.00 33.25 301 ALA B N 1
ATOM 4770 C CA . ALA B 1 317 ? -0.483 57.590 1.544 1.00 32.27 301 ALA B CA 1
ATOM 4771 C C . ALA B 1 317 ? 0.448 56.398 1.606 1.00 32.45 301 ALA B C 1
ATOM 4772 O O . ALA B 1 317 ? 0.432 55.654 2.591 1.00 31.73 301 ALA B O 1
ATOM 4774 N N . SER B 1 318 ? 1.190 56.131 0.515 1.00 33.01 302 SER B N 1
ATOM 4775 C CA . SER B 1 318 ? 2.226 55.097 0.546 1.00 31.33 302 SER B CA 1
ATOM 4776 C C . SER B 1 318 ? 3.170 55.271 1.753 1.00 27.23 302 SER B C 1
ATOM 4777 O O . SER B 1 318 ? 3.542 54.317 2.449 1.00 29.03 302 SER B O 1
ATOM 4780 N N . GLY B 1 319 ? 3.561 56.499 1.929 1.00 26.27 303 GLY B N 1
ATOM 4781 C CA . GLY B 1 319 ? 4.504 56.817 2.973 1.00 34.17 303 GLY B CA 1
ATOM 4782 C C . GLY B 1 319 ? 3.904 56.642 4.326 1.00 34.33 303 GLY B C 1
ATOM 4783 O O . GLY B 1 319 ? 4.545 56.071 5.249 1.00 28.80 303 GLY B O 1
ATOM 4784 N N . VAL B 1 320 ? 2.672 57.160 4.488 1.00 32.89 304 VAL B N 1
ATOM 4785 C CA . VAL B 1 320 ? 2.079 57.022 5.796 1.00 32.36 304 VAL B CA 1
ATOM 4786 C C . VAL B 1 320 ? 1.845 55.574 6.097 1.00 29.04 304 VAL B C 1
ATOM 4787 O O . VAL B 1 320 ? 2.071 55.120 7.220 1.00 28.60 304 VAL B O 1
ATOM 4791 N N . PHE B 1 321 ? 1.477 54.794 5.087 1.00 30.04 305 PHE B N 1
ATOM 4792 C CA . PHE B 1 321 ? 1.277 53.392 5.333 1.00 27.13 305 PHE B CA 1
ATOM 4793 C C . PHE B 1 321 ? 2.530 52.659 5.818 1.00 32.98 305 PHE B C 1
ATOM 4794 O O . PHE B 1 321 ? 2.487 51.795 6.723 1.00 30.58 305 PHE B O 1
ATOM 4802 N N . THR B 1 322 ? 3.667 52.941 5.150 1.00 32.02 306 THR B N 1
ATOM 4803 C CA . THR B 1 322 ? 4.947 52.422 5.627 1.00 32.34 306 THR B CA 1
ATOM 4804 C C . THR B 1 322 ? 5.096 52.784 7.146 1.00 26.42 306 THR B C 1
ATOM 4805 O O . THR B 1 322 ? 5.420 51.940 7.999 1.00 26.72 306 THR B O 1
ATOM 4809 N N . ASP B 1 323 ? 4.941 54.049 7.451 1.00 28.55 307 ASP B N 1
ATOM 4810 C CA . ASP B 1 323 ? 5.128 54.479 8.837 1.00 30.97 307 ASP B CA 1
ATOM 4811 C C . ASP B 1 323 ? 4.178 53.731 9.800 1.00 34.66 307 ASP B C 1
ATOM 4812 O O . ASP B 1 323 ? 4.508 53.481 10.976 1.00 32.31 307 ASP B O 1
ATOM 4817 N N . ILE B 1 324 ? 3.001 53.361 9.298 1.00 35.11 308 ILE B N 1
ATOM 4818 C CA . ILE B 1 324 ? 2.085 52.615 10.128 1.00 31.55 308 ILE B CA 1
ATOM 4819 C C . ILE B 1 324 ? 2.643 51.277 10.495 1.00 31.48 308 ILE B C 1
ATOM 4820 O O . ILE B 1 324 ? 2.476 50.803 11.654 1.00 32.01 308 ILE B O 1
ATOM 4825 N N . ILE B 1 325 ? 3.180 50.579 9.502 1.00 32.48 309 ILE B N 1
ATOM 4826 C CA . ILE B 1 325 ? 3.688 49.238 9.755 1.00 31.13 309 ILE B CA 1
ATOM 4827 C C . ILE B 1 325 ? 4.880 49.394 10.719 1.00 36.57 309 ILE B C 1
ATOM 4828 O O . ILE B 1 325 ? 5.071 48.568 11.584 1.00 31.08 309 ILE B O 1
ATOM 4833 N N . LYS B 1 326 ? 5.651 50.478 10.572 1.00 34.92 310 LYS B N 1
ATOM 4834 C CA . LYS B 1 326 ? 6.785 50.688 11.471 1.00 36.12 310 LYS B CA 1
ATOM 4835 C C . LYS B 1 326 ? 6.348 51.008 12.887 1.00 35.74 310 LYS B C 1
ATOM 4836 O O . LYS B 1 326 ? 6.942 50.483 13.848 1.00 32.34 310 LYS B O 1
ATOM 4842 N N . ALA B 1 327 ? 5.312 51.819 13.051 1.00 34.92 311 ALA B N 1
ATOM 4843 C CA . ALA B 1 327 ? 4.802 52.071 14.443 1.00 36.51 311 ALA B CA 1
ATOM 4844 C C . ALA B 1 327 ? 4.271 50.778 15.070 1.00 34.25 311 ALA B C 1
ATOM 4845 O O . ALA B 1 327 ? 4.552 50.492 16.182 1.00 35.13 311 ALA B O 1
ATOM 4847 N N . THR B 1 328 ? 3.655 49.955 14.262 1.00 35.12 312 THR B N 1
ATOM 4848 C CA . THR B 1 328 ? 3.117 48.727 14.697 1.00 38.50 312 THR B CA 1
ATOM 4849 C C . THR B 1 328 ? 4.223 47.812 15.136 1.00 39.27 312 THR B C 1
ATOM 4850 O O . THR B 1 328 ? 4.137 47.258 16.194 1.00 36.61 312 THR B O 1
ATOM 4854 N N . LEU B 1 329 ? 5.255 47.642 14.339 1.00 40.65 313 LEU B N 1
ATOM 4855 C CA . LEU B 1 329 ? 6.345 46.765 14.738 1.00 37.44 313 LEU B CA 1
ATOM 4856 C C . LEU B 1 329 ? 7.318 47.401 15.723 1.00 34.34 313 LEU B C 1
ATOM 4857 O O . LEU B 1 329 ? 8.300 46.830 16.024 1.00 41.78 313 LEU B O 1
ATOM 4862 N N . LYS B 1 330 ? 7.033 48.602 16.206 1.00 37.92 314 LYS B N 1
ATOM 4863 C CA . LYS B 1 330 ? 7.897 49.377 17.096 1.00 44.07 314 LYS B CA 1
ATOM 4864 C C . LYS B 1 330 ? 9.321 49.607 16.516 1.00 48.53 314 LYS B C 1
ATOM 4865 O O . LYS B 1 330 ? 10.320 49.370 17.210 1.00 41.27 314 LYS B O 1
ATOM 4871 N N . PHE B 1 331 ? 9.437 50.103 15.285 1.00 41.04 315 PHE B N 1
ATOM 4872 C CA . PHE B 1 331 ? 10.766 50.467 14.774 1.00 40.73 315 PHE B CA 1
ATOM 4873 C C . PHE B 1 331 ? 11.275 51.479 15.742 1.00 39.36 315 PHE B C 1
ATOM 4874 O O . PHE B 1 331 ? 10.517 52.246 16.227 1.00 36.76 315 PHE B O 1
ATOM 4882 N N . PRO B 1 332 ? 12.572 51.456 16.054 1.00 41.38 316 PRO B N 1
ATOM 4883 C CA . PRO B 1 332 ? 13.175 52.521 16.883 1.00 40.86 316 PRO B CA 1
ATOM 4884 C C . PRO B 1 332 ? 13.298 53.823 16.110 1.00 40.81 316 PRO B C 1
ATOM 4885 O O . PRO B 1 332 ? 13.238 53.791 14.912 1.00 52.11 316 PRO B O 1
ATOM 4889 N N . ASN B 1 333 ? 13.464 54.925 16.840 1.00 37.53 317 ASN B N 1
ATOM 4890 C CA . ASN B 1 333 ? 13.707 56.243 16.373 1.00 38.62 317 ASN B CA 1
ATOM 4891 C C . ASN B 1 333 ? 15.142 56.633 16.772 1.00 41.13 317 ASN B C 1
ATOM 4892 O O . ASN B 1 333 ? 15.356 57.330 17.738 1.00 41.40 317 ASN B O 1
ATOM 4897 N N . LEU B 1 334 ? 16.122 56.235 15.975 1.00 38.08 318 LEU B N 1
ATOM 4898 C CA . LEU B 1 334 ? 17.534 56.504 16.269 1.00 35.63 318 LEU B CA 1
ATOM 4899 C C . LEU B 1 334 ? 17.954 57.935 16.040 1.00 33.37 318 LEU B C 1
ATOM 4900 O O . LEU B 1 334 ? 18.855 58.449 16.690 1.00 42.48 318 LEU B O 1
ATOM 4905 N N . ARG B 1 335 ? 17.295 58.570 15.082 1.00 34.13 319 ARG B N 1
ATOM 4906 C CA . ARG B 1 335 ? 17.398 59.950 14.783 1.00 28.84 319 ARG B CA 1
ATOM 4907 C C . ARG B 1 335 ? 15.948 60.443 14.578 1.00 33.51 319 ARG B C 1
ATOM 4908 O O . ARG B 1 335 ? 15.731 61.658 14.477 1.00 36.85 319 ARG B O 1
#